Protein AF-0000000087635005 (afdb_homodimer)

pLDDT: mean 88.59, std 16.11, range [28.06, 98.69]

Secondary structure (DSSP, 8-state):
-EEE-PPPPPP-HHHHHHHTT-TT-TTS-HHHHHHHHHHHHHH---EEEEEEEEEETTTTEE--SS-EE---HHHHHHTTT-SEEEEEEEE--SHHHHHHHHHHHTT-HHHHHHHHHHHHHHHHHHHHHHHHHHHHHHHHTTEEEPPPB-TTSTTS-GGGHHHHHHHHTGGGGT-EE-TTS-EESSSEEEEEEEEEETTPPPSS--STTT---TT-TT---/-EEE-PPPPPP-HHHHHHHTT-TT-TTS-HHHHHHHHHHHHHH---EEEEEEEEEETTTTEE--SS-EE---HHHHHHTTT-SEEEEEEEE--SHHHHHHHHHHHTT-HHHHHHHHHHHHHHHHHHHHHHHHHHHHHHHHTTEEEPPPB-TTSTTS-GGGHHHHHHHHTGGGGT-EE-TTS-EESSSEEEEEEEEEETTPPPSS--STTT---TT-TT---

Organism: NCBI:txid103891

Structure (mmCIF, N/CA/C/O backbone):
data_AF-0000000087635005-model_v1
#
loop_
_entity.id
_entity.type
_entity.pdbx_description
1 polymer 'Vitamin B12 dependent methionine synthase, activation domain'
#
loop_
_atom_site.group_PDB
_atom_site.id
_atom_site.type_symbol
_atom_site.label_atom_id
_atom_site.label_alt_id
_atom_site.label_comp_id
_atom_site.label_asym_id
_atom_site.label_entity_id
_atom_site.label_seq_id
_atom_site.pdbx_PDB_ins_code
_atom_site.Cartn_x
_atom_site.Cartn_y
_atom_site.Cartn_z
_atom_site.occupancy
_atom_site.B_iso_or_equiv
_atom_site.auth_seq_id
_atom_site.auth_comp_id
_atom_site.auth_asym_id
_atom_site.auth_atom_id
_atom_site.pdbx_PDB_model_num
ATOM 1 N N . MET A 1 1 ? -5.23 27.672 17.312 1 71.94 1 MET A N 1
ATOM 2 C CA . MET A 1 1 ? -5.152 26.219 17.297 1 71.94 1 MET A CA 1
ATOM 3 C C . MET A 1 1 ? -6.527 25.594 17.516 1 71.94 1 MET A C 1
ATOM 5 O O . MET A 1 1 ? -7.238 25.953 18.453 1 71.94 1 MET A O 1
ATOM 9 N N . ALA A 1 2 ? -7.043 24.812 16.5 1 76.56 2 ALA A N 1
ATOM 10 C CA . ALA A 1 2 ? -8.352 24.172 16.609 1 76.56 2 ALA A CA 1
ATOM 11 C C . ALA A 1 2 ? -8.234 22.656 16.594 1 76.56 2 ALA A C 1
ATOM 13 O O . ALA A 1 2 ? -7.418 22.094 15.852 1 76.56 2 ALA A O 1
ATOM 14 N N . ILE A 1 3 ? -8.828 22.047 17.641 1 80.06 3 ILE A N 1
ATOM 15 C CA . ILE A 1 3 ? -8.859 20.594 17.75 1 80.06 3 ILE A CA 1
ATOM 16 C C . ILE A 1 3 ? -10.188 20.062 17.203 1 80.06 3 ILE A C 1
ATOM 18 O O . ILE A 1 3 ? -11.25 20.641 17.469 1 80.06 3 ILE A O 1
ATOM 22 N N . TYR A 1 4 ? -10.086 19.203 16.266 1 76.38 4 TYR A N 1
ATOM 23 C CA . TYR A 1 4 ? -11.234 18.516 15.672 1 76.38 4 TYR A CA 1
ATOM 24 C C . TYR A 1 4 ? -11.367 17.094 16.219 1 76.38 4 TYR A C 1
ATOM 26 O O . TYR A 1 4 ? -10.477 16.266 16.031 1 76.38 4 TYR A O 1
ATOM 34 N N . ASN A 1 5 ? -12.297 16.922 17.141 1 71.81 5 ASN A N 1
ATOM 35 C CA . ASN A 1 5 ? -12.609 15.57 17.625 1 71.81 5 ASN A CA 1
ATOM 36 C C . ASN A 1 5 ? -13.859 15.016 16.938 1 71.81 5 ASN A C 1
ATOM 38 O O . ASN A 1 5 ? -14.977 15.383 17.312 1 71.81 5 ASN A O 1
ATOM 42 N N . GLY A 1 6 ? -13.703 14.766 15.602 1 63.72 6 GLY A N 1
ATOM 43 C CA . GLY A 1 6 ? -14.898 14.336 14.906 1 63.72 6 GLY A CA 1
ATOM 44 C C . GLY A 1 6 ? -15.148 12.844 15.008 1 63.72 6 GLY A C 1
ATOM 45 O O . GLY A 1 6 ? -14.375 12.125 15.641 1 63.72 6 GLY A O 1
ATOM 46 N N . ARG A 1 7 ? -16.406 12.461 14.719 1 74.56 7 ARG A N 1
ATOM 47 C CA . ARG A 1 7 ? -16.797 11.078 14.5 1 74.56 7 ARG A CA 1
ATOM 48 C C . ARG A 1 7 ? -16.422 10.617 13.094 1 74.56 7 ARG A C 1
ATOM 50 O O . ARG A 1 7 ? -16.438 11.414 12.148 1 74.56 7 ARG A O 1
ATOM 57 N N . LEU A 1 8 ? -15.867 9.422 13.055 1 84.44 8 LEU A N 1
ATOM 58 C CA . LEU A 1 8 ? -15.578 8.891 11.727 1 84.44 8 LEU A CA 1
ATOM 59 C C . LEU A 1 8 ? -16.844 8.789 10.891 1 84.44 8 LEU A C 1
ATOM 61 O O . LEU A 1 8 ? -17.844 8.219 11.344 1 84.44 8 LEU A O 1
ATOM 65 N N . PRO A 1 9 ? -16.891 9.547 9.805 1 80.44 9 PRO A N 1
ATOM 66 C CA . PRO A 1 9 ? -18 9.289 8.883 1 80.44 9 PRO A CA 1
ATOM 67 C C . PRO A 1 9 ? -18.062 7.832 8.414 1 80.44 9 PRO A C 1
ATOM 69 O O . PRO A 1 9 ? -17.219 7.02 8.828 1 80.44 9 PRO A O 1
ATOM 72 N N . GLN A 1 10 ? -19.172 7.641 7.703 1 93.69 10 GLN A N 1
ATOM 73 C CA . GLN A 1 10 ? -19.219 6.355 7.008 1 93.69 10 GLN A CA 1
ATOM 74 C C . GLN A 1 10 ? -17.984 6.176 6.121 1 93.69 10 GLN A C 1
ATOM 76 O O . GLN A 1 10 ? -17.641 7.062 5.34 1 93.69 10 GLN A O 1
ATOM 81 N N . ILE A 1 11 ? -17.359 5.082 6.363 1 97.44 11 ILE A N 1
ATOM 82 C CA . ILE A 1 11 ? -16.125 4.824 5.625 1 97.44 11 ILE A CA 1
ATOM 83 C C . ILE A 1 11 ? -16.453 4.414 4.191 1 97.44 11 ILE A C 1
ATOM 85 O O . ILE A 1 11 ? -17.344 3.59 3.967 1 97.44 11 ILE A O 1
ATOM 89 N N . ASP A 1 12 ? -15.812 5.004 3.254 1 96.19 12 ASP A N 1
ATOM 90 C CA . ASP A 1 12 ? -16.047 4.766 1.833 1 96.19 12 ASP A CA 1
ATOM 91 C C . ASP A 1 12 ? -15.586 3.369 1.425 1 96.19 12 ASP A C 1
ATOM 93 O O . ASP A 1 12 ? -14.383 3.117 1.3 1 96.19 12 ASP A O 1
ATOM 97 N N . LYS A 1 13 ? -16.5 2.539 1.097 1 96.19 13 LYS A N 1
ATOM 98 C CA . LYS A 1 13 ? -16.203 1.132 0.823 1 96.19 13 LYS A CA 1
ATOM 99 C C . LYS A 1 13 ? -15.406 0.973 -0.466 1 96.19 13 LYS A C 1
ATOM 101 O O . LYS A 1 13 ? -14.57 0.079 -0.573 1 96.19 13 LYS A O 1
ATOM 106 N N . ALA A 1 14 ? -15.695 1.834 -1.423 1 91.69 14 ALA A N 1
ATOM 107 C CA . ALA A 1 14 ? -14.961 1.771 -2.684 1 91.69 14 ALA A CA 1
ATOM 108 C C . ALA A 1 14 ? -13.484 2.1 -2.477 1 91.69 14 ALA A C 1
ATOM 110 O O . ALA A 1 14 ? -12.609 1.443 -3.049 1 91.69 14 ALA A O 1
ATOM 111 N N . GLU A 1 15 ? -13.195 3.047 -1.635 1 93.62 15 GLU A N 1
ATOM 112 C CA . GLU A 1 15 ? -11.82 3.418 -1.33 1 93.62 15 GLU A CA 1
ATOM 113 C C . GLU A 1 15 ? -11.117 2.328 -0.523 1 93.62 15 GLU A C 1
ATOM 115 O O . GLU A 1 15 ? -9.93 2.074 -0.714 1 93.62 15 GLU A O 1
ATOM 120 N N . VAL A 1 16 ? -11.875 1.659 0.361 1 95.62 16 VAL A N 1
ATOM 121 C CA . VAL A 1 16 ? -11.328 0.547 1.126 1 95.62 16 VAL A CA 1
ATOM 122 C C . VAL A 1 16 ? -10.859 -0.553 0.175 1 95.62 16 VAL A C 1
ATOM 124 O O . VAL A 1 16 ? -9.742 -1.057 0.3 1 95.62 16 VAL A O 1
ATOM 127 N N . THR A 1 17 ? -11.727 -0.86 -0.792 1 91.56 17 THR A N 1
ATOM 128 C CA . THR A 1 17 ? -11.398 -1.89 -1.773 1 91.56 17 THR A CA 1
ATOM 129 C C . THR A 1 17 ? -10.18 -1.488 -2.596 1 91.56 17 THR A C 1
ATOM 131 O O . THR A 1 17 ? -9.305 -2.316 -2.869 1 91.56 17 THR A O 1
ATOM 134 N N . ARG A 1 18 ? -10.086 -0.248 -2.896 1 87.56 18 ARG A N 1
ATOM 135 C CA . ARG A 1 18 ? -8.945 0.266 -3.643 1 87.56 18 ARG A CA 1
ATOM 136 C C . ARG A 1 18 ? -7.656 0.136 -2.834 1 87.56 18 ARG A C 1
ATOM 138 O O . ARG A 1 18 ? -6.656 -0.385 -3.33 1 87.56 18 ARG A O 1
ATOM 145 N N . TYR A 1 19 ? -7.66 0.483 -1.573 1 89.44 19 TYR A N 1
ATOM 146 C CA . TYR A 1 19 ? -6.477 0.443 -0.725 1 89.44 19 TYR A CA 1
ATOM 147 C C . TYR A 1 19 ? -6.062 -0.995 -0.433 1 89.44 19 TYR A C 1
ATOM 149 O O . TYR A 1 19 ? -4.891 -1.267 -0.152 1 89.44 19 TYR A O 1
ATOM 157 N N . ALA A 1 20 ? -7.035 -1.874 -0.567 1 89.94 20 ALA A N 1
ATOM 158 C CA . ALA A 1 20 ? -6.742 -3.287 -0.348 1 89.94 20 ALA A CA 1
ATOM 159 C C . ALA A 1 20 ? -6.188 -3.936 -1.613 1 89.94 20 ALA A C 1
ATOM 161 O O . ALA A 1 20 ? -5.859 -5.125 -1.615 1 89.94 20 ALA A O 1
ATOM 162 N N . GLY A 1 21 ? -6.102 -3.166 -2.705 1 79.75 21 GLY A N 1
ATOM 163 C CA . GLY A 1 21 ? -5.633 -3.713 -3.969 1 79.75 21 GLY A CA 1
ATOM 164 C C . GLY A 1 21 ? -6.676 -4.555 -4.676 1 79.75 21 GLY A C 1
ATOM 165 O O . GLY A 1 21 ? -6.336 -5.457 -5.449 1 79.75 21 GLY A O 1
ATOM 166 N N . LEU A 1 22 ? -7.977 -4.297 -4.375 1 84.19 22 LEU A N 1
ATOM 167 C CA . LEU A 1 22 ? -9.047 -5.148 -4.871 1 84.19 22 LEU A CA 1
ATOM 168 C C . LEU A 1 22 ? -9.969 -4.375 -5.809 1 84.19 22 LEU A C 1
ATOM 170 O O . LEU A 1 22 ? -11.125 -4.762 -6.012 1 84.19 22 LEU A O 1
ATOM 174 N N . ARG A 1 23 ? -9.453 -3.33 -6.312 1 74.94 23 ARG A N 1
ATOM 175 C CA . ARG A 1 23 ? -10.289 -2.455 -7.129 1 74.94 23 ARG A CA 1
ATOM 176 C C . ARG A 1 23 ? -10.867 -3.209 -8.32 1 74.94 23 ARG A C 1
ATOM 178 O O . ARG A 1 23 ? -12.016 -2.977 -8.719 1 74.94 23 ARG A O 1
ATOM 185 N N . GLN A 1 24 ? -10.141 -4.145 -8.766 1 70.31 24 GLN A N 1
ATOM 186 C CA . GLN A 1 24 ? -10.586 -4.832 -9.977 1 70.31 24 GLN A CA 1
ATOM 187 C C . GLN A 1 24 ? -11.297 -6.141 -9.633 1 70.31 24 GLN A C 1
ATOM 189 O O . GLN A 1 24 ? -11.812 -6.824 -10.516 1 70.31 24 GLN A O 1
ATOM 194 N N . ALA A 1 25 ? -11.25 -6.418 -8.445 1 79.25 25 ALA A N 1
ATOM 195 C CA . ALA A 1 25 ? -11.922 -7.645 -8.023 1 79.25 25 ALA A CA 1
ATOM 196 C C . ALA A 1 25 ? -13.406 -7.391 -7.758 1 79.25 25 ALA A C 1
ATOM 198 O O . ALA A 1 25 ? -13.836 -7.344 -6.602 1 79.25 25 ALA A O 1
ATOM 199 N N . LYS A 1 26 ? -14.219 -7.34 -8.805 1 79.44 26 LYS A N 1
ATOM 200 C CA . LYS A 1 26 ? -15.633 -6.973 -8.711 1 79.44 26 LYS A CA 1
ATOM 201 C C . LYS A 1 26 ? -16.422 -8.039 -7.965 1 79.44 26 LYS A C 1
ATOM 203 O O . LYS A 1 26 ? -17.5 -7.754 -7.434 1 79.44 26 LYS A O 1
ATOM 208 N N . ASP A 1 27 ? -15.914 -9.156 -7.938 1 85.25 27 ASP A N 1
ATOM 209 C CA . ASP A 1 27 ? -16.641 -10.266 -7.332 1 85.25 27 ASP A CA 1
ATOM 210 C C . ASP A 1 27 ? -16.234 -10.461 -5.871 1 85.25 27 ASP A C 1
ATOM 212 O O . ASP A 1 27 ? -16.656 -11.414 -5.223 1 85.25 27 ASP A O 1
ATOM 216 N N . PHE A 1 28 ? -15.398 -9.578 -5.395 1 89.75 28 PHE A N 1
ATOM 217 C CA . PHE A 1 28 ? -15 -9.703 -3.998 1 89.75 28 PHE A CA 1
ATOM 218 C C . PHE A 1 28 ? -16.203 -9.523 -3.078 1 89.75 28 PHE A C 1
ATOM 220 O O . PHE A 1 28 ? -16.984 -8.578 -3.236 1 89.75 28 PHE A O 1
ATOM 227 N N . PRO A 1 29 ? -16.359 -10.398 -2.068 1 90.31 29 PRO A N 1
ATOM 228 C CA . PRO A 1 29 ? -17.531 -10.297 -1.202 1 90.31 29 PRO A CA 1
ATOM 229 C C . PRO A 1 29 ? -17.547 -9.016 -0.371 1 90.31 29 PRO A C 1
ATOM 231 O O . PRO A 1 29 ? -16.703 -8.836 0.501 1 90.31 29 PRO A O 1
ATOM 234 N N . GLN A 1 30 ? -18.578 -8.266 -0.468 1 93.19 30 GLN A N 1
ATOM 235 C CA . GLN A 1 30 ? -18.656 -6.934 0.127 1 93.19 30 GLN A CA 1
ATOM 236 C C . GLN A 1 30 ? -18.891 -7.02 1.633 1 93.19 30 GLN A C 1
ATOM 238 O O . GLN A 1 30 ? -18.641 -6.059 2.361 1 93.19 30 GLN A O 1
ATOM 243 N N . GLN A 1 31 ? -19.344 -8.141 2.033 1 95.62 31 GLN A N 1
ATOM 244 C CA . GLN A 1 31 ? -19.594 -8.312 3.461 1 95.62 31 GLN A CA 1
ATOM 245 C C . GLN A 1 31 ? -18.312 -8.141 4.266 1 95.62 31 GLN A C 1
ATOM 247 O O . GLN A 1 31 ? -18.344 -7.617 5.383 1 95.62 31 GLN A O 1
ATOM 252 N N . TYR A 1 32 ? -17.203 -8.547 3.732 1 95.81 32 TYR A N 1
ATOM 253 C CA . TYR A 1 32 ? -15.922 -8.414 4.422 1 95.81 32 TYR A CA 1
ATOM 254 C C . TYR A 1 32 ? -15.5 -6.953 4.512 1 95.81 32 TYR A C 1
ATOM 256 O O . TYR A 1 32 ? -14.93 -6.523 5.512 1 95.81 32 TYR A O 1
ATOM 264 N N . VAL A 1 33 ? -15.781 -6.23 3.461 1 96.75 33 VAL A N 1
ATOM 265 C CA . VAL A 1 33 ? -15.461 -4.809 3.439 1 96.75 33 VAL A CA 1
ATOM 266 C C . VAL A 1 33 ? -16.297 -4.074 4.488 1 96.75 33 VAL A C 1
ATOM 268 O O . VAL A 1 33 ? -15.766 -3.266 5.254 1 96.75 33 VAL A O 1
ATOM 271 N N . MET A 1 34 ? -17.547 -4.398 4.527 1 97.5 34 MET A N 1
ATOM 272 C CA . MET A 1 34 ? -18.453 -3.787 5.504 1 97.5 34 MET A CA 1
ATOM 273 C C . MET A 1 34 ? -18 -4.109 6.93 1 97.5 34 MET A C 1
ATOM 275 O O . MET A 1 34 ? -17.984 -3.229 7.793 1 97.5 34 MET A O 1
ATOM 279 N N . GLU A 1 35 ? -17.672 -5.297 7.125 1 97.5 35 GLU A N 1
ATOM 280 C CA . GLU A 1 35 ? -17.219 -5.719 8.445 1 97.5 35 GLU A CA 1
ATOM 281 C C . GLU A 1 35 ? -15.945 -4.977 8.852 1 97.5 35 GLU A C 1
ATOM 283 O O . GLU A 1 35 ? -15.805 -4.555 10 1 97.5 35 GLU A O 1
ATOM 288 N N . ALA A 1 36 ? -15.039 -4.84 7.934 1 98.12 36 ALA A N 1
ATOM 289 C CA . ALA A 1 36 ? -13.789 -4.121 8.195 1 98.12 36 ALA A CA 1
ATOM 290 C C . ALA A 1 36 ? -14.07 -2.67 8.57 1 98.12 36 ALA A C 1
ATOM 292 O O . ALA A 1 36 ? -13.445 -2.133 9.492 1 98.12 36 ALA A O 1
ATOM 293 N N . CYS A 1 37 ? -14.961 -2.049 7.863 1 98.06 37 CYS A N 1
ATOM 294 C CA . CYS A 1 37 ? -15.336 -0.675 8.172 1 98.06 37 CYS A CA 1
ATOM 295 C C . CYS A 1 37 ? -15.891 -0.568 9.586 1 98.06 37 CYS A C 1
ATOM 297 O O . CYS A 1 37 ? -15.539 0.356 10.328 1 98.06 37 CYS A O 1
ATOM 299 N N . LEU A 1 38 ? -16.703 -1.508 9.922 1 97.06 38 LEU A N 1
ATOM 300 C CA . LEU A 1 38 ? -17.297 -1.51 11.258 1 97.06 38 LEU A CA 1
ATOM 301 C C . LEU A 1 38 ? -16.219 -1.673 12.328 1 97.06 38 LEU A C 1
ATOM 303 O O . LEU A 1 38 ? -16.25 -0.991 13.352 1 97.06 38 LEU A O 1
ATOM 307 N N . GLU A 1 39 ? -15.273 -2.576 12.062 1 97.25 39 GLU A N 1
ATOM 308 C CA . GLU A 1 39 ? -14.172 -2.77 13 1 97.25 39 GLU A CA 1
ATOM 309 C C . GLU A 1 39 ? -13.422 -1.462 13.25 1 97.25 39 GLU A C 1
ATOM 311 O O . GLU A 1 39 ? -13.117 -1.124 14.398 1 97.25 39 GLU A O 1
ATOM 316 N N . VAL A 1 40 ? -13.117 -0.735 12.203 1 97.94 40 VAL A N 1
ATOM 317 C CA . VAL A 1 40 ? -12.352 0.505 12.305 1 97.94 40 VAL A CA 1
ATOM 318 C C . VAL A 1 40 ? -13.188 1.564 13.023 1 97.94 40 VAL A C 1
ATOM 320 O O . VAL A 1 40 ? -12.68 2.277 13.891 1 97.94 40 VAL A O 1
ATOM 323 N N . GLN A 1 41 ? -14.438 1.632 12.688 1 96.25 41 GLN A N 1
ATOM 324 C CA . GLN A 1 41 ? -15.312 2.611 13.32 1 96.25 41 GLN A CA 1
ATOM 325 C C . GLN A 1 41 ? -15.398 2.377 14.828 1 96.25 41 GLN A C 1
ATOM 327 O O . GLN A 1 41 ? -15.531 3.326 15.602 1 96.25 41 GLN A O 1
ATOM 332 N N . LEU A 1 42 ? -15.32 1.177 15.188 1 94.88 42 LEU A N 1
ATOM 333 C CA . LEU A 1 42 ? -15.469 0.802 16.594 1 94.88 42 LEU A CA 1
ATOM 334 C C . LEU A 1 42 ? -14.234 1.202 17.391 1 94.88 42 LEU A C 1
ATOM 336 O O . LEU A 1 42 ? -14.336 1.565 18.562 1 94.88 42 LEU A O 1
ATOM 340 N N . VAL A 1 43 ? -13.047 1.214 16.797 1 96 43 VAL A N 1
ATOM 341 C CA . VAL A 1 43 ? -11.844 1.299 17.609 1 96 43 VAL A CA 1
ATOM 342 C C . VAL A 1 43 ? -11.086 2.58 17.281 1 96 43 VAL A C 1
ATOM 344 O O . VAL A 1 43 ? -10.203 2.992 18.031 1 96 43 VAL A O 1
ATOM 347 N N . ALA A 1 44 ? -11.414 3.221 16.141 1 96.69 44 ALA A N 1
ATOM 348 C CA . ALA A 1 44 ? -10.68 4.418 15.734 1 96.69 44 ALA A CA 1
ATOM 349 C C . ALA A 1 44 ? -10.93 5.57 16.703 1 96.69 44 ALA A C 1
ATOM 351 O O . ALA A 1 44 ? -12.008 5.68 17.281 1 96.69 44 ALA A O 1
ATOM 352 N N . GLU A 1 45 ? -9.977 6.41 16.891 1 95.25 45 GLU A N 1
ATOM 353 C CA . GLU A 1 45 ? -10.047 7.637 17.672 1 95.25 45 GLU A CA 1
ATOM 354 C C . GLU A 1 45 ? -9.617 8.844 16.859 1 95.25 45 GLU A C 1
ATOM 356 O O . GLU A 1 45 ? -8.547 9.414 17.078 1 95.25 45 GLU A O 1
ATOM 361 N N . PRO A 1 46 ? -10.484 9.289 15.984 1 96.62 46 PRO A N 1
ATOM 362 C CA . PRO A 1 46 ? -10.117 10.383 15.086 1 96.62 46 PRO A CA 1
ATOM 363 C C . PRO A 1 46 ? -9.891 11.703 15.828 1 96.62 46 PRO A C 1
ATOM 365 O O . PRO A 1 46 ? -10.703 12.094 16.672 1 96.62 46 PRO A O 1
ATOM 368 N N . LYS A 1 47 ? -8.797 12.297 15.594 1 96.62 47 LYS A N 1
ATOM 369 C CA . LYS A 1 47 ? -8.438 13.617 16.094 1 96.62 47 LYS A CA 1
ATOM 370 C C . LYS A 1 47 ? -7.754 14.453 15.023 1 96.62 47 LYS A C 1
ATOM 372 O O . LYS A 1 47 ? -7.059 13.914 14.156 1 96.62 47 LYS A O 1
ATOM 377 N N . GLY A 1 48 ? -7.949 15.75 15.062 1 97.12 48 GLY A N 1
ATOM 378 C CA . GLY A 1 48 ? -7.312 16.688 14.156 1 97.12 48 GLY A CA 1
ATOM 379 C C . GLY A 1 48 ? -6.945 18 14.812 1 97.12 48 GLY A C 1
ATOM 380 O O . GLY A 1 48 ? -7.562 18.406 15.805 1 97.12 48 GLY A O 1
ATOM 381 N N . ILE A 1 49 ? -5.93 18.625 14.312 1 97.75 49 ILE A N 1
ATOM 382 C CA . ILE A 1 49 ? -5.488 19.922 14.789 1 97.75 49 ILE A CA 1
ATOM 383 C C . ILE A 1 49 ? -4.957 20.75 13.617 1 97.75 49 ILE A C 1
ATOM 385 O O . ILE A 1 49 ? -4.422 20.203 12.656 1 97.75 49 ILE A O 1
ATOM 389 N N . PHE A 1 50 ? -5.156 21.984 13.641 1 98.19 50 PHE A N 1
ATOM 390 C CA . PHE A 1 50 ? -4.57 22.859 12.641 1 98.19 50 PHE A CA 1
ATOM 391 C C . PHE A 1 50 ? -4.316 24.25 13.219 1 98.19 50 PHE A C 1
ATOM 393 O O . PHE A 1 50 ? -4.922 24.625 14.219 1 98.19 50 PHE A O 1
ATOM 400 N N . GLU A 1 51 ? -3.42 24.938 12.672 1 97.94 51 GLU A N 1
ATOM 401 C CA . GLU A 1 51 ? -3.043 26.297 13.055 1 97.94 51 GLU A CA 1
ATOM 402 C C . GLU A 1 51 ? -2.738 27.156 11.828 1 97.94 51 GLU A C 1
ATOM 404 O O . GLU A 1 51 ? -2.199 26.656 10.836 1 97.94 51 GLU A O 1
ATOM 409 N N . GLU A 1 52 ? -3.072 28.375 11.914 1 98.31 52 GLU A N 1
ATOM 410 C CA . GLU A 1 52 ? -2.818 29.344 10.852 1 98.31 52 GLU A CA 1
ATOM 411 C C . GLU A 1 52 ? -1.587 30.188 11.156 1 98.31 52 GLU A C 1
ATOM 413 O O . GLU A 1 52 ? -1.397 30.625 12.289 1 98.31 52 GLU A O 1
ATOM 418 N N . TYR A 1 53 ? -0.797 30.422 10.141 1 98.62 53 TYR A N 1
ATOM 419 C CA . TYR A 1 53 ? 0.377 31.266 10.281 1 98.62 53 TYR A CA 1
ATOM 420 C C . TYR A 1 53 ? 0.5 32.219 9.094 1 98.62 53 TYR A C 1
ATOM 422 O O . TYR A 1 53 ? 0.097 31.891 7.98 1 98.62 53 TYR A O 1
ATOM 430 N N . ASP A 1 54 ? 1.116 33.375 9.398 1 98.62 54 ASP A N 1
ATOM 431 C CA . ASP A 1 54 ? 1.59 34.188 8.297 1 98.62 54 ASP A CA 1
ATOM 432 C C . ASP A 1 54 ? 2.762 33.531 7.574 1 98.62 54 ASP A C 1
ATOM 434 O O . ASP A 1 54 ? 3.537 32.812 8.188 1 98.62 54 ASP A O 1
ATOM 438 N N . TYR A 1 55 ? 2.832 33.75 6.273 1 98.62 55 TYR A N 1
ATOM 439 C CA . TYR A 1 55 ? 3.848 33.125 5.441 1 98.62 55 TYR A CA 1
ATOM 440 C C . TYR A 1 55 ? 4.473 34.125 4.48 1 98.62 55 TYR A C 1
ATOM 442 O O . TYR A 1 55 ? 3.764 34.938 3.871 1 98.62 55 TYR A O 1
ATOM 450 N N . ASP A 1 56 ? 5.805 34.188 4.438 1 98.44 56 ASP A N 1
ATOM 451 C CA . ASP A 1 56 ? 6.539 34.969 3.469 1 98.44 56 ASP A CA 1
ATOM 452 C C . ASP A 1 56 ? 7.004 34.125 2.287 1 98.44 56 ASP A C 1
ATOM 454 O O . ASP A 1 56 ? 7.988 33.406 2.393 1 98.44 56 ASP A O 1
ATOM 458 N N . ALA A 1 57 ? 6.363 34.219 1.13 1 96.88 57 ALA A N 1
ATOM 459 C CA . ALA A 1 57 ? 6.637 33.406 -0.034 1 96.88 57 ALA A CA 1
ATOM 460 C C . ALA A 1 57 ? 8.008 33.719 -0.628 1 96.88 57 ALA A C 1
ATOM 462 O O . ALA A 1 57 ? 8.656 32.844 -1.213 1 96.88 57 ALA A O 1
ATOM 463 N N . GLU A 1 58 ? 8.422 34.875 -0.526 1 96.75 58 GLU A N 1
ATOM 464 C CA . GLU A 1 58 ? 9.719 35.281 -1.069 1 96.75 58 GLU A CA 1
ATOM 465 C C . GLU A 1 58 ? 10.859 34.562 -0.344 1 96.75 58 GLU A C 1
ATOM 467 O O . GLU A 1 58 ? 11.789 34.062 -0.979 1 96.75 58 GLU A O 1
ATOM 472 N N . THR A 1 59 ? 10.742 34.469 0.963 1 97.62 59 THR A N 1
ATOM 473 C CA . THR A 1 59 ? 11.82 33.875 1.75 1 97.62 59 THR A CA 1
ATOM 474 C C . THR A 1 59 ? 11.516 32.406 2.08 1 97.62 59 THR A C 1
ATOM 476 O O . THR A 1 59 ? 12.398 31.656 2.49 1 97.62 59 THR A O 1
ATOM 479 N N . GLY A 1 60 ? 10.258 32.031 1.932 1 97.94 60 GLY A N 1
ATOM 480 C CA . GLY A 1 60 ? 9.852 30.672 2.316 1 97.94 60 GLY A CA 1
ATOM 481 C C . GLY A 1 60 ? 9.789 30.484 3.82 1 97.94 60 GLY A C 1
ATOM 482 O O . GLY A 1 60 ? 10.109 29.406 4.324 1 97.94 60 GLY A O 1
ATOM 483 N N . LEU A 1 61 ? 9.375 31.5 4.551 1 98.56 61 LEU A N 1
ATOM 484 C CA . LEU A 1 61 ? 9.398 31.469 6.012 1 98.56 61 LEU A CA 1
ATOM 485 C C . LEU A 1 61 ? 7.988 31.469 6.582 1 98.56 61 LEU A C 1
ATOM 487 O O . LEU A 1 61 ? 7.191 32.375 6.305 1 98.56 61 LEU A O 1
ATOM 491 N N . ILE A 1 62 ? 7.691 30.422 7.336 1 98.69 62 ILE A N 1
ATOM 492 C CA . ILE A 1 62 ? 6.477 30.406 8.141 1 98.69 62 ILE A CA 1
ATOM 493 C C . ILE A 1 62 ? 6.707 31.172 9.445 1 98.69 62 ILE A C 1
ATOM 495 O O . ILE A 1 62 ? 7.625 30.859 10.203 1 98.69 62 ILE A O 1
ATOM 499 N N . LYS A 1 63 ? 5.863 32.156 9.719 1 98.56 63 LYS A N 1
ATOM 500 C CA . LYS A 1 63 ? 6.027 33 10.906 1 98.56 63 LYS A CA 1
ATOM 501 C C . LYS A 1 63 ? 5.387 32.344 12.125 1 98.56 63 LYS A C 1
ATOM 503 O O . LYS A 1 63 ? 4.504 32.938 12.758 1 98.56 63 LYS A O 1
ATOM 508 N N . SER A 1 64 ? 5.816 31.203 12.383 1 98.12 64 SER A N 1
ATOM 509 C CA . SER A 1 64 ? 5.473 30.484 13.609 1 98.12 64 SER A CA 1
ATOM 510 C C . SER A 1 64 ? 6.453 30.812 14.727 1 98.12 64 SER A C 1
ATOM 512 O O . SER A 1 64 ? 7.332 31.656 14.57 1 98.12 64 SER A O 1
ATOM 514 N N . ASN A 1 65 ? 6.156 30.266 15.875 1 95.12 65 ASN A N 1
ATOM 515 C CA . ASN A 1 65 ? 7.09 30.375 17 1 95.12 65 ASN A CA 1
ATOM 516 C C . ASN A 1 65 ? 7.586 29 17.453 1 95.12 65 ASN A C 1
ATOM 518 O O . ASN A 1 65 ? 6.871 28.281 18.141 1 95.12 65 ASN A O 1
ATOM 522 N N . PRO A 1 66 ? 8.82 28.703 17.172 1 96.25 66 PRO A N 1
ATOM 523 C CA . PRO A 1 66 ? 9.828 29.422 16.391 1 96.25 66 PRO A CA 1
ATOM 524 C C . PRO A 1 66 ? 9.492 29.438 14.898 1 96.25 66 PRO A C 1
ATOM 526 O O . PRO A 1 66 ? 8.688 28.641 14.422 1 96.25 66 PRO A O 1
ATOM 529 N N . PRO A 1 67 ? 10.117 30.406 14.242 1 98.12 67 PRO A N 1
ATOM 530 C CA . PRO A 1 67 ? 9.898 30.438 12.797 1 98.12 67 PRO A CA 1
ATOM 531 C C . PRO A 1 67 ? 10.406 29.172 12.094 1 98.12 67 PRO A C 1
ATOM 533 O O . PRO A 1 67 ? 11.359 28.547 12.555 1 98.12 67 PRO A O 1
ATOM 536 N N . LEU A 1 68 ? 9.695 28.844 10.969 1 98.31 68 LEU A N 1
ATOM 537 C CA . LEU A 1 68 ? 10.055 27.641 10.242 1 98.31 68 LEU A CA 1
ATOM 538 C C . LEU A 1 68 ? 10.422 27.953 8.797 1 98.31 68 LEU A C 1
ATOM 540 O O . LEU A 1 68 ? 9.578 28.438 8.039 1 98.31 68 LEU A O 1
ATOM 544 N N . GLN A 1 69 ? 11.688 27.656 8.461 1 98.12 69 GLN A N 1
ATOM 545 C CA . GLN A 1 69 ? 12.188 27.875 7.109 1 98.12 69 GLN A CA 1
ATOM 546 C C . GLN A 1 69 ? 11.867 26.688 6.207 1 98.12 69 GLN A C 1
ATOM 548 O O . GLN A 1 69 ? 12.281 25.562 6.492 1 98.12 69 GLN A O 1
ATOM 553 N N . LEU A 1 70 ? 11.086 26.969 5.176 1 97.25 70 LEU A N 1
ATOM 554 C CA . LEU A 1 70 ? 10.805 25.906 4.207 1 97.25 70 LEU A CA 1
ATOM 555 C C . LEU A 1 70 ? 11.914 25.828 3.162 1 97.25 70 LEU A C 1
ATOM 557 O O . LEU A 1 70 ? 12.297 26.828 2.572 1 97.25 70 LEU A O 1
ATOM 561 N N . THR A 1 71 ? 12.406 24.578 3.041 1 92.69 71 THR A N 1
ATOM 562 C CA . THR A 1 71 ? 13.414 24.297 2.027 1 92.69 71 THR A CA 1
ATOM 563 C C . THR A 1 71 ? 12.891 23.297 1.009 1 92.69 71 THR A C 1
ATOM 565 O O . THR A 1 71 ? 12.094 22.422 1.349 1 92.69 71 THR A O 1
ATOM 568 N N . GLY A 1 72 ? 13.195 23.438 -0.226 1 92.12 72 GLY A N 1
ATOM 569 C CA . GLY A 1 72 ? 12.734 22.609 -1.33 1 92.12 72 GLY A CA 1
ATOM 570 C C . GLY A 1 72 ? 12.016 23.391 -2.406 1 92.12 72 GLY A C 1
ATOM 571 O O . GLY A 1 72 ? 11.234 24.297 -2.104 1 92.12 72 GLY A O 1
ATOM 572 N N . HIS A 1 73 ? 12.258 23.016 -3.559 1 93.25 73 HIS A N 1
ATOM 573 C CA . HIS A 1 73 ? 11.68 23.734 -4.684 1 93.25 73 HIS A CA 1
ATOM 574 C C . HIS A 1 73 ? 10.188 23.438 -4.82 1 93.25 73 HIS A C 1
ATOM 576 O O . HIS A 1 73 ? 9.391 24.344 -5.105 1 93.25 73 HIS A O 1
ATOM 582 N N . SER A 1 74 ? 9.758 22.266 -4.594 1 91.56 74 SER A N 1
ATOM 583 C CA . SER A 1 74 ? 8.383 21.844 -4.816 1 91.56 74 SER A CA 1
ATOM 584 C C . SER A 1 74 ? 7.426 22.547 -3.865 1 91.56 74 SER A C 1
ATOM 586 O O . SER A 1 74 ? 6.391 23.062 -4.289 1 91.56 74 SER A O 1
ATOM 588 N N . ILE A 1 75 ? 7.828 22.578 -2.586 1 95.5 75 ILE A N 1
ATOM 589 C CA . ILE A 1 75 ? 6.934 23.203 -1.617 1 95.5 75 ILE A CA 1
ATOM 590 C C . ILE A 1 75 ? 6.949 24.719 -1.81 1 95.5 75 ILE A C 1
ATOM 592 O O . ILE A 1 75 ? 5.918 25.375 -1.657 1 95.5 75 ILE A O 1
ATOM 596 N N . ARG A 1 76 ? 8.047 25.297 -2.131 1 96.31 76 ARG A N 1
ATOM 597 C CA . ARG A 1 76 ? 8.133 26.734 -2.365 1 96.31 76 ARG A CA 1
ATOM 598 C C . ARG A 1 76 ? 7.285 27.141 -3.562 1 96.31 76 ARG A C 1
ATOM 600 O O . ARG A 1 76 ? 6.625 28.188 -3.533 1 96.31 76 ARG A O 1
ATOM 607 N N . GLN A 1 77 ? 7.328 26.297 -4.59 1 95.31 77 GLN A N 1
ATOM 608 C CA . GLN A 1 77 ? 6.5 26.547 -5.762 1 95.31 77 GLN A CA 1
ATOM 609 C C . GLN A 1 77 ? 5.016 26.391 -5.438 1 95.31 77 GLN A C 1
ATOM 611 O O . GLN A 1 77 ? 4.191 27.203 -5.871 1 95.31 77 GLN A O 1
ATOM 616 N N . HIS A 1 78 ? 4.68 25.422 -4.648 1 94.88 78 HIS A N 1
ATOM 617 C CA . HIS A 1 78 ? 3.307 25.141 -4.246 1 94.88 78 HIS A CA 1
ATOM 618 C C . HIS A 1 78 ? 2.705 26.328 -3.482 1 94.88 78 HIS A C 1
ATOM 620 O O . HIS A 1 78 ? 1.51 26.594 -3.607 1 94.88 78 HIS A O 1
ATOM 626 N N . LEU A 1 79 ? 3.592 27.031 -2.77 1 96.94 79 LEU A N 1
ATOM 627 C CA . LEU A 1 79 ? 3.119 28.109 -1.895 1 96.94 79 LEU A CA 1
ATOM 628 C C . LEU A 1 79 ? 3.521 29.469 -2.436 1 96.94 79 LEU A C 1
ATOM 630 O O . LEU A 1 79 ? 3.504 30.469 -1.705 1 96.94 79 LEU A O 1
ATOM 634 N N . ALA A 1 80 ? 3.836 29.531 -3.676 1 96.19 80 ALA A N 1
ATOM 635 C CA . ALA A 1 80 ? 4.465 30.703 -4.258 1 96.19 80 ALA A CA 1
ATOM 636 C C . ALA A 1 80 ? 3.541 31.922 -4.172 1 96.19 80 ALA A C 1
ATOM 638 O O . ALA A 1 80 ? 4.008 33.062 -4.074 1 96.19 80 ALA A O 1
ATOM 639 N N . LYS A 1 81 ? 2.256 31.734 -4.113 1 96.12 81 LYS A N 1
ATOM 640 C CA . LYS A 1 81 ? 1.312 32.844 -4.117 1 96.12 81 LYS A CA 1
ATOM 641 C C . LYS A 1 81 ? 0.589 32.969 -2.775 1 96.12 81 LYS A C 1
ATOM 643 O O . LYS A 1 81 ? -0.338 33.75 -2.631 1 96.12 81 LYS A O 1
ATOM 648 N N . ALA A 1 82 ? 1.002 32.188 -1.871 1 97.81 82 ALA A N 1
ATOM 649 C CA . ALA A 1 82 ? 0.349 32.188 -0.565 1 97.81 82 ALA A CA 1
ATOM 650 C C . ALA A 1 82 ? 0.91 33.312 0.321 1 97.81 82 ALA A C 1
ATOM 652 O O . ALA A 1 82 ? 2.1 33.625 0.249 1 97.81 82 ALA A O 1
ATOM 653 N N . THR A 1 83 ? 0.039 33.844 1.173 1 98.12 83 THR A N 1
ATOM 654 C CA . THR A 1 83 ? 0.476 34.812 2.172 1 98.12 83 THR A CA 1
ATOM 655 C C . THR A 1 83 ? 0.262 34.281 3.582 1 98.12 83 THR A C 1
ATOM 657 O O . THR A 1 83 ? 0.8 34.812 4.551 1 98.12 83 THR A O 1
ATOM 660 N N . LYS A 1 84 ? -0.567 33.281 3.68 1 98.31 84 LYS A N 1
ATOM 661 C CA . LYS A 1 84 ? -0.8 32.5 4.891 1 98.31 84 LYS A CA 1
ATOM 662 C C . LYS A 1 84 ? -0.763 30.984 4.598 1 98.31 84 LYS A C 1
ATOM 664 O O . LYS A 1 84 ? -0.913 30.578 3.445 1 98.31 84 LYS A O 1
ATOM 669 N N . VAL A 1 85 ? -0.5 30.281 5.684 1 98.69 85 VAL A N 1
ATOM 670 C CA . VAL A 1 85 ? -0.59 28.828 5.551 1 98.69 85 VAL A CA 1
ATOM 671 C C . VAL A 1 85 ? -1.335 28.25 6.75 1 98.69 85 VAL A C 1
ATOM 673 O O . VAL A 1 85 ? -1.311 28.812 7.844 1 98.69 85 VAL A O 1
ATOM 676 N N . TYR A 1 86 ? -2.033 27.203 6.504 1 98.56 86 TYR A N 1
ATOM 677 C CA . TYR A 1 86 ? -2.479 26.312 7.566 1 98.56 86 TYR A CA 1
ATOM 678 C C . TYR A 1 86 ? -1.579 25.078 7.66 1 98.56 86 TYR A C 1
ATOM 680 O O . TYR A 1 86 ? -1.245 24.469 6.645 1 98.56 86 TYR A O 1
ATOM 688 N N . VAL A 1 87 ? -1.116 24.797 8.867 1 98.69 87 VAL A N 1
ATOM 689 C CA . VAL A 1 87 ? -0.493 23.516 9.172 1 98.69 87 VAL A CA 1
ATOM 690 C C . VAL A 1 87 ? -1.492 22.609 9.891 1 98.69 87 VAL A C 1
ATOM 692 O O . VAL A 1 87 ? -2.158 23.047 10.836 1 98.69 87 VAL A O 1
ATOM 695 N N . MET A 1 88 ? -1.616 21.391 9.414 1 98.31 88 MET A N 1
ATOM 696 C CA . MET A 1 88 ? -2.607 20.5 10.008 1 98.31 88 MET A CA 1
ATOM 697 C C . MET A 1 88 ? -2 19.125 10.289 1 98.31 88 MET A C 1
ATOM 699 O O . MET A 1 88 ? -0.994 18.75 9.688 1 98.31 88 MET A O 1
ATOM 703 N N . ALA A 1 89 ? -2.617 18.453 11.195 1 98.31 89 ALA A N 1
ATOM 704 C CA . ALA A 1 89 ? -2.305 17.062 11.523 1 98.31 89 ALA A CA 1
ATOM 705 C C . ALA A 1 89 ? -3.561 16.297 11.938 1 98.31 89 ALA A C 1
ATOM 707 O O . ALA A 1 89 ? -4.445 16.859 12.594 1 98.31 89 ALA A O 1
ATOM 708 N N . VAL A 1 90 ? -3.664 15.062 11.508 1 97.56 90 VAL A N 1
ATOM 709 C CA . VAL A 1 90 ? -4.777 14.211 11.914 1 97.56 90 VAL A CA 1
ATOM 710 C C . VAL A 1 90 ? -4.262 12.812 12.25 1 97.56 90 VAL A C 1
ATOM 712 O O . VAL A 1 90 ? -3.213 12.391 11.75 1 97.56 90 VAL A O 1
ATOM 715 N N . THR A 1 91 ? -4.914 12.117 13.125 1 97.12 91 THR A N 1
ATOM 716 C CA . THR A 1 91 ? -4.68 10.719 13.438 1 97.12 91 THR A CA 1
ATOM 717 C C . THR A 1 91 ? -5.996 10.008 13.75 1 97.12 91 THR A C 1
ATOM 719 O O . THR A 1 91 ? -6.98 10.648 14.125 1 97.12 91 THR A O 1
ATOM 722 N N . ILE A 1 92 ? -5.992 8.711 13.477 1 97.06 92 ILE A N 1
ATOM 723 C CA . ILE A 1 92 ? -7.172 7.965 13.914 1 97.06 92 ILE A CA 1
ATOM 724 C C . ILE A 1 92 ? -6.789 7 15.031 1 97.06 92 ILE A C 1
ATOM 726 O O . ILE A 1 92 ? -7.547 6.086 15.359 1 97.06 92 ILE A O 1
ATOM 730 N N . GLY A 1 93 ? -5.543 7.191 15.555 1 95.25 93 GLY A N 1
ATOM 731 C CA . GLY A 1 93 ? -5.117 6.445 16.734 1 95.25 93 GLY A CA 1
ATOM 732 C C . GLY A 1 93 ? -4.461 5.121 16.391 1 95.25 93 GLY A C 1
ATOM 733 O O . GLY A 1 93 ? -4.52 4.672 15.242 1 95.25 93 GLY A O 1
ATOM 734 N N . GLU A 1 94 ? -3.887 4.426 17.422 1 93.44 94 GLU A N 1
ATOM 735 C CA . GLU A 1 94 ? -3.104 3.209 17.219 1 93.44 94 GLU A CA 1
ATOM 736 C C . GLU A 1 94 ? -3.984 1.966 17.312 1 93.44 94 GLU A C 1
ATOM 738 O O . GLU A 1 94 ? -3.582 0.881 16.891 1 93.44 94 GLU A O 1
ATOM 743 N N . ALA A 1 95 ? -5.195 2.139 17.797 1 94.88 95 ALA A N 1
ATOM 744 C CA . ALA A 1 95 ? -6.059 0.993 18.062 1 94.88 95 ALA A CA 1
ATOM 745 C C . ALA A 1 95 ? -6.402 0.254 16.766 1 94.88 95 ALA A C 1
ATOM 747 O O . ALA A 1 95 ? -6.574 -0.968 16.781 1 94.88 95 ALA A O 1
ATOM 748 N N . VAL A 1 96 ? -6.461 0.922 15.672 1 95.44 96 VAL A N 1
ATOM 749 C CA . VAL A 1 96 ? -6.832 0.307 14.406 1 95.44 96 VAL A CA 1
ATOM 750 C C . VAL A 1 96 ? -5.73 -0.648 13.953 1 95.44 96 VAL A C 1
ATOM 752 O O . VAL A 1 96 ? -6.016 -1.728 13.422 1 95.44 96 VAL A O 1
ATOM 755 N N . GLU A 1 97 ? -4.469 -0.245 14.109 1 91.38 97 GLU A N 1
ATOM 756 C CA . GLU A 1 97 ? -3.355 -1.124 13.766 1 91.38 97 GLU A CA 1
ATOM 757 C C . GLU A 1 97 ? -3.324 -2.355 14.664 1 91.38 97 GLU A C 1
ATOM 759 O O . GLU A 1 97 ? -3.059 -3.467 14.195 1 91.38 97 GLU A O 1
ATOM 764 N N . LEU A 1 98 ? -3.557 -2.123 15.898 1 90.88 98 LEU A N 1
ATOM 765 C CA . LEU A 1 98 ? -3.584 -3.229 16.844 1 90.88 98 LEU A CA 1
ATOM 766 C C . LEU A 1 98 ? -4.691 -4.215 16.5 1 90.88 98 LEU A C 1
ATOM 768 O O . LEU A 1 98 ? -4.492 -5.43 16.578 1 90.88 98 LEU A O 1
ATOM 772 N N . ARG A 1 99 ? -5.812 -3.693 16.125 1 94.19 99 ARG A N 1
ATOM 773 C CA . ARG A 1 99 ? -6.93 -4.555 15.758 1 94.19 99 ARG A CA 1
ATOM 774 C C . ARG A 1 99 ? -6.598 -5.398 14.531 1 94.19 99 ARG A C 1
ATOM 776 O O . ARG A 1 99 ? -6.871 -6.598 14.5 1 94.19 99 ARG A O 1
ATOM 783 N N . SER A 1 100 ? -6.047 -4.789 13.516 1 93.12 100 SER A N 1
ATOM 784 C CA . SER A 1 100 ? -5.613 -5.523 12.328 1 93.12 100 SER A CA 1
ATOM 785 C C . SER A 1 100 ? -4.652 -6.648 12.695 1 93.12 100 SER A C 1
ATOM 787 O O . SER A 1 100 ? -4.828 -7.785 12.258 1 93.12 100 SER A O 1
ATOM 789 N N . ALA A 1 101 ? -3.662 -6.355 13.562 1 86.69 101 ALA A N 1
ATOM 790 C CA . ALA A 1 101 ? -2.67 -7.344 13.984 1 86.69 101 ALA A CA 1
ATOM 791 C C . ALA A 1 101 ? -3.326 -8.492 14.734 1 86.69 101 ALA A C 1
ATOM 793 O O . ALA A 1 101 ? -2.957 -9.656 14.547 1 86.69 101 ALA A O 1
ATOM 794 N N . GLU A 1 102 ? -4.266 -8.141 15.555 1 90.75 102 GLU A N 1
ATOM 795 C CA . GLU A 1 102 ? -4.988 -9.156 16.312 1 90.75 102 GLU A CA 1
ATOM 796 C C . GLU A 1 102 ? -5.742 -10.109 15.398 1 90.75 102 GLU A C 1
ATOM 798 O O . GLU A 1 102 ? -5.773 -11.312 15.641 1 90.75 102 GLU A O 1
ATOM 803 N N . LEU A 1 103 ? -6.352 -9.57 14.43 1 92.19 103 LEU A N 1
ATOM 804 C CA . LEU A 1 103 ? -7.098 -10.383 13.469 1 92.19 103 LEU A CA 1
ATOM 805 C C . LEU A 1 103 ? -6.164 -11.312 12.703 1 92.19 103 LEU A C 1
ATOM 807 O O . LEU A 1 103 ? -6.484 -12.484 12.508 1 92.19 103 LEU A O 1
ATOM 811 N N . PHE A 1 104 ? -4.988 -10.805 12.352 1 83.69 104 PHE A N 1
ATOM 812 C CA . PHE A 1 104 ? -3.996 -11.641 11.695 1 83.69 104 PHE A CA 1
ATOM 813 C C . PHE A 1 104 ? -3.555 -12.781 12.609 1 83.69 104 PHE A C 1
ATOM 815 O O . PHE A 1 104 ? -3.48 -13.93 12.18 1 83.69 104 PHE A O 1
ATOM 822 N N . LYS A 1 105 ? -3.336 -12.469 13.836 1 83.38 105 LYS A N 1
ATOM 823 C CA . LYS A 1 105 ? -2.893 -13.461 14.812 1 83.38 105 LYS A CA 1
ATOM 824 C C . LYS A 1 105 ? -3.965 -14.523 15.039 1 83.38 105 LYS A C 1
ATOM 826 O O . LYS A 1 105 ? -3.648 -15.695 15.258 1 83.38 105 LYS A O 1
ATOM 831 N N . ALA A 1 106 ? -5.203 -14.117 14.922 1 90.44 106 ALA A N 1
ATOM 832 C CA . ALA A 1 106 ? -6.332 -15.008 15.148 1 90.44 106 ALA A CA 1
ATOM 833 C C . ALA A 1 106 ? -6.652 -15.828 13.906 1 90.44 106 ALA A C 1
ATOM 835 O O . ALA A 1 106 ? -7.617 -16.594 13.891 1 90.44 106 ALA A O 1
ATOM 836 N N . GLY A 1 107 ? -5.93 -15.609 12.844 1 86.06 107 GLY A N 1
ATOM 837 C CA . GLY A 1 107 ? -6.129 -16.375 11.625 1 86.06 107 GLY A CA 1
ATOM 838 C C . GLY A 1 107 ? -7.168 -15.773 10.703 1 86.06 107 GLY A C 1
ATOM 839 O O . GLY A 1 107 ? -7.539 -16.375 9.695 1 86.06 107 GLY A O 1
ATOM 840 N N . ASN A 1 108 ? -7.734 -14.656 11.078 1 92.5 108 ASN A N 1
ATOM 841 C CA . ASN A 1 108 ? -8.664 -13.93 10.219 1 92.5 108 ASN A CA 1
ATOM 842 C C . ASN A 1 108 ? -7.93 -12.953 9.305 1 92.5 108 ASN A C 1
ATOM 844 O O . ASN A 1 108 ? -8.031 -11.742 9.477 1 92.5 108 ASN A O 1
ATOM 848 N N . TYR A 1 109 ? -7.301 -13.508 8.32 1 87.62 109 TYR A N 1
ATOM 849 C CA . TYR A 1 109 ? -6.352 -12.766 7.5 1 87.62 109 TYR A CA 1
ATOM 850 C C . TYR A 1 109 ? -7.074 -11.773 6.598 1 87.62 109 TYR A C 1
ATOM 852 O O . TYR A 1 109 ? -6.648 -10.617 6.465 1 87.62 109 TYR A O 1
ATOM 860 N N . THR A 1 110 ? -8.172 -12.188 6.059 1 92.25 110 THR A N 1
ATOM 861 C CA . THR A 1 110 ? -8.945 -11.336 5.16 1 92.25 110 THR A CA 1
ATOM 862 C C . THR A 1 110 ? -9.406 -10.07 5.879 1 92.25 110 THR A C 1
ATOM 864 O O . THR A 1 110 ? -9.172 -8.953 5.395 1 92.25 110 THR A O 1
ATOM 867 N N . LEU A 1 111 ? -9.953 -10.273 6.98 1 95.69 111 LEU A N 1
ATOM 868 C CA . LEU A 1 111 ? -10.461 -9.125 7.715 1 95.69 111 LEU A CA 1
ATOM 869 C C . LEU A 1 111 ? -9.32 -8.242 8.203 1 95.69 111 LEU A C 1
ATOM 871 O O . LEU A 1 111 ? -9.438 -7.012 8.203 1 95.69 111 LEU A O 1
ATOM 875 N N . GLY A 1 112 ? -8.227 -8.859 8.617 1 93.44 112 GLY A N 1
ATOM 876 C CA . GLY A 1 112 ? -7.07 -8.078 9.023 1 93.44 112 GLY A CA 1
ATOM 877 C C . GLY A 1 112 ? -6.562 -7.152 7.938 1 93.44 112 GLY A C 1
ATOM 878 O O . GLY A 1 112 ? -6.289 -5.977 8.195 1 93.44 112 GLY A O 1
ATOM 879 N N . LEU A 1 113 ? -6.445 -7.695 6.773 1 92.31 113 LEU A N 1
ATOM 880 C CA . LEU A 1 113 ? -6.008 -6.918 5.617 1 92.31 113 LEU A CA 1
ATOM 881 C C . LEU A 1 113 ? -6.977 -5.773 5.332 1 92.31 113 LEU A C 1
ATOM 883 O O . LEU A 1 113 ? -6.555 -4.637 5.117 1 92.31 113 LEU A O 1
ATOM 887 N N . LEU A 1 114 ? -8.242 -6.07 5.391 1 96.31 114 LEU A N 1
ATOM 888 C CA . LEU A 1 114 ? -9.266 -5.086 5.051 1 96.31 114 LEU A CA 1
ATOM 889 C C . LEU A 1 114 ? -9.383 -4.027 6.141 1 96.31 114 LEU A C 1
ATOM 891 O O . LEU A 1 114 ? -9.68 -2.865 5.855 1 96.31 114 LEU A O 1
ATOM 895 N N . VAL A 1 115 ? -9.141 -4.395 7.359 1 97.25 115 VAL A N 1
ATOM 896 C CA . VAL A 1 115 ? -9.141 -3.42 8.445 1 97.25 115 VAL A CA 1
ATOM 897 C C . VAL A 1 115 ? -8.023 -2.404 8.227 1 97.25 115 VAL A C 1
ATOM 899 O O . VAL A 1 115 ? -8.211 -1.203 8.43 1 97.25 115 VAL A O 1
ATOM 902 N N . ASP A 1 116 ? -6.918 -2.873 7.844 1 94.44 116 ASP A N 1
ATOM 903 C CA . ASP A 1 116 ? -5.824 -1.963 7.523 1 94.44 116 ASP A CA 1
ATOM 904 C C . ASP A 1 116 ? -6.219 -1 6.406 1 94.44 116 ASP A C 1
ATOM 906 O O . ASP A 1 116 ? -5.977 0.204 6.504 1 94.44 116 ASP A O 1
ATOM 910 N N . ALA A 1 117 ? -6.77 -1.509 5.359 1 94.5 117 ALA A N 1
ATOM 911 C CA . ALA A 1 117 ? -7.219 -0.693 4.234 1 94.5 117 ALA A CA 1
ATOM 912 C C . ALA A 1 117 ? -8.297 0.298 4.668 1 94.5 117 ALA A C 1
ATOM 914 O O . ALA A 1 117 ? -8.273 1.462 4.262 1 94.5 117 ALA A O 1
ATOM 915 N N . ALA A 1 118 ? -9.203 -0.172 5.477 1 97.94 118 ALA A N 1
ATOM 916 C CA . ALA A 1 118 ? -10.266 0.69 5.992 1 97.94 118 ALA A CA 1
ATOM 917 C C . ALA A 1 118 ? -9.695 1.804 6.863 1 97.94 118 ALA A C 1
ATOM 919 O O . ALA A 1 118 ? -10.18 2.936 6.836 1 97.94 118 ALA A O 1
ATOM 920 N N . ALA A 1 119 ? -8.703 1.449 7.602 1 97.31 119 ALA A N 1
ATOM 921 C CA . ALA A 1 119 ? -8.047 2.453 8.438 1 97.31 119 ALA A CA 1
ATOM 922 C C . ALA A 1 119 ? -7.379 3.523 7.578 1 97.31 119 ALA A C 1
ATOM 924 O O . ALA A 1 119 ? -7.441 4.715 7.895 1 97.31 119 ALA A O 1
ATOM 925 N N . THR A 1 120 ? -6.758 3.072 6.531 1 95 120 THR A N 1
ATOM 926 C CA . THR A 1 120 ? -6.152 4.012 5.594 1 95 120 THR A CA 1
ATOM 927 C C . THR A 1 120 ? -7.207 4.941 5 1 95 120 THR A C 1
ATOM 929 O O . THR A 1 120 ? -7.012 6.156 4.941 1 95 120 THR A O 1
ATOM 932 N N . THR A 1 121 ? -8.289 4.395 4.605 1 96.06 121 THR A N 1
ATOM 933 C CA . THR A 1 121 ? -9.398 5.176 4.066 1 96.06 121 THR A CA 1
ATOM 934 C C . THR A 1 121 ? -9.914 6.172 5.105 1 96.06 121 THR A C 1
ATOM 936 O O . THR A 1 121 ? -10.125 7.344 4.797 1 96.06 121 THR A O 1
ATOM 939 N N . ALA A 1 122 ? -10.055 5.707 6.285 1 97.06 122 ALA A N 1
ATOM 940 C CA . ALA A 1 122 ? -10.617 6.516 7.367 1 97.06 122 ALA A CA 1
ATOM 941 C C . ALA A 1 122 ? -9.734 7.727 7.66 1 97.06 122 ALA A C 1
ATOM 943 O O . ALA A 1 122 ? -10.242 8.844 7.816 1 97.06 122 ALA A O 1
ATOM 944 N N . VAL A 1 123 ? -8.438 7.539 7.758 1 96.5 123 VAL A N 1
ATOM 945 C CA . VAL A 1 123 ? -7.57 8.656 8.117 1 96.5 123 VAL A CA 1
ATOM 946 C C . VAL A 1 123 ? -7.59 9.703 7.008 1 96.5 123 VAL A C 1
ATOM 948 O O . VAL A 1 123 ? -7.535 10.906 7.281 1 96.5 123 VAL A O 1
ATOM 951 N N . GLU A 1 124 ? -7.656 9.273 5.773 1 95 124 GLU A N 1
ATOM 952 C CA . GLU A 1 124 ? -7.766 10.211 4.664 1 95 124 GLU A CA 1
ATOM 953 C C . GLU A 1 124 ? -9.078 10.992 4.73 1 95 124 GLU A C 1
ATOM 955 O O . GLU A 1 124 ? -9.109 12.195 4.438 1 95 124 GLU A O 1
ATOM 960 N N . GLN A 1 125 ? -10.102 10.312 5.098 1 94.94 125 GLN A N 1
ATOM 961 C CA . GLN A 1 125 ? -11.391 10.984 5.223 1 94.94 125 GLN A CA 1
ATOM 962 C C . GLN A 1 125 ? -11.375 12.008 6.359 1 94.94 125 GLN A C 1
ATOM 964 O O . GLN A 1 125 ? -11.984 13.07 6.254 1 94.94 125 GLN A O 1
ATOM 969 N N . VAL A 1 126 ? -10.727 11.68 7.441 1 95.81 126 VAL A N 1
ATOM 970 C CA . VAL A 1 126 ? -10.57 12.641 8.531 1 95.81 126 VAL A CA 1
ATOM 971 C C . VAL A 1 126 ? -9.742 13.828 8.055 1 95.81 126 VAL A C 1
ATOM 973 O O . VAL A 1 126 ? -10.086 14.984 8.336 1 95.81 126 VAL A O 1
ATOM 976 N N . ALA A 1 127 ? -8.672 13.555 7.328 1 95.31 127 ALA A N 1
ATOM 977 C CA . ALA A 1 127 ? -7.855 14.625 6.758 1 95.31 127 ALA A CA 1
ATOM 978 C C . ALA A 1 127 ? -8.688 15.523 5.848 1 95.31 127 ALA A C 1
ATOM 980 O O . ALA A 1 127 ? -8.562 16.75 5.902 1 95.31 127 ALA A O 1
ATOM 981 N N . ASP A 1 128 ? -9.523 14.969 5.086 1 94.38 128 ASP A N 1
ATOM 982 C CA . ASP A 1 128 ? -10.398 15.711 4.188 1 94.38 128 ASP A CA 1
ATOM 983 C C . ASP A 1 128 ? -11.352 16.625 4.969 1 94.38 128 ASP A C 1
ATOM 985 O O . ASP A 1 128 ? -11.625 17.75 4.555 1 94.38 128 ASP A O 1
ATOM 989 N N . GLN A 1 129 ? -11.844 16.109 5.992 1 94.69 129 GLN A N 1
ATOM 990 C CA . GLN A 1 129 ? -12.75 16.891 6.824 1 94.69 129 GLN A CA 1
ATOM 991 C C . GLN A 1 129 ? -12.047 18.125 7.402 1 94.69 129 GLN A C 1
ATOM 993 O O . GLN A 1 129 ? -12.586 19.234 7.34 1 94.69 129 GLN A O 1
ATOM 998 N N . VAL A 1 130 ? -10.906 17.891 7.965 1 95.69 130 VAL A N 1
ATOM 999 C CA . VAL A 1 130 ? -10.141 19 8.516 1 95.69 130 VAL A CA 1
ATOM 1000 C C . VAL A 1 130 ? -9.789 19.984 7.406 1 95.69 130 VAL A C 1
ATOM 1002 O O . VAL A 1 130 ? -9.898 21.203 7.59 1 95.69 130 VAL A O 1
ATOM 1005 N N . ASN A 1 131 ? -9.406 19.438 6.262 1 95.88 131 ASN A N 1
ATOM 1006 C CA . ASN A 1 131 ? -9.102 20.281 5.109 1 95.88 131 ASN A CA 1
ATOM 1007 C C . ASN A 1 131 ? -10.297 21.125 4.695 1 95.88 131 ASN A C 1
ATOM 1009 O O . ASN A 1 131 ? -10.141 22.281 4.305 1 95.88 131 ASN A O 1
ATOM 1013 N N . GLU A 1 132 ? -11.453 20.547 4.734 1 94.81 132 GLU A N 1
ATOM 1014 C CA . GLU A 1 132 ? -12.664 21.281 4.383 1 94.81 132 GLU A CA 1
ATOM 1015 C C . GLU A 1 132 ? -12.914 22.438 5.363 1 94.81 132 GLU A C 1
ATOM 1017 O O . GLU A 1 132 ? -13.344 23.516 4.961 1 94.81 132 GLU A O 1
ATOM 1022 N N . VAL A 1 133 ? -12.711 22.203 6.594 1 95.56 133 VAL A N 1
ATOM 1023 C CA . VAL A 1 133 ? -12.844 23.25 7.598 1 95.56 133 VAL A CA 1
ATOM 1024 C C . VAL A 1 133 ? -11.867 24.391 7.301 1 95.56 133 VAL A C 1
ATOM 1026 O O . VAL A 1 133 ? -12.234 25.562 7.355 1 95.56 133 VAL A O 1
ATOM 1029 N N . ILE A 1 134 ? -10.664 24.047 6.977 1 97 134 ILE A N 1
ATOM 1030 C CA . ILE A 1 134 ? -9.641 25.016 6.629 1 97 134 ILE A CA 1
ATOM 1031 C C . ILE A 1 134 ? -10.078 25.828 5.41 1 97 134 ILE A C 1
ATOM 1033 O O . ILE A 1 134 ? -9.992 27.062 5.41 1 97 134 ILE A O 1
ATOM 1037 N N . LYS A 1 135 ? -10.539 25.125 4.41 1 96.31 135 LYS A N 1
ATOM 1038 C CA . LYS A 1 135 ? -11 25.766 3.182 1 96.31 135 LYS A CA 1
ATOM 1039 C C . LYS A 1 135 ? -12.102 26.781 3.473 1 96.31 135 LYS A C 1
ATOM 1041 O O . LYS A 1 135 ? -12.062 27.906 2.967 1 96.31 135 LYS A O 1
ATOM 1046 N N . GLN A 1 136 ? -13.008 26.375 4.258 1 96.31 136 GLN A N 1
ATOM 1047 C CA . GLN A 1 136 ? -14.125 27.25 4.605 1 96.31 136 GLN A CA 1
ATOM 1048 C C . GLN A 1 136 ? -13.641 28.469 5.395 1 96.31 136 GLN A C 1
ATOM 1050 O O . GLN A 1 136 ? -14.07 29.594 5.141 1 96.31 136 GLN A O 1
ATOM 1055 N N . SER A 1 137 ? -12.805 28.234 6.324 1 96.5 137 SER A N 1
ATOM 1056 C CA . SER A 1 137 ? -12.25 29.328 7.129 1 96.5 137 SER A CA 1
ATOM 1057 C C . SER A 1 137 ? -11.477 30.312 6.262 1 96.5 137 SER A C 1
ATOM 1059 O O . SER A 1 137 ? -11.609 31.531 6.418 1 96.5 137 SER A O 1
ATOM 1061 N N . ALA A 1 138 ? -10.688 29.781 5.395 1 96.56 138 ALA A N 1
ATOM 1062 C CA . ALA A 1 138 ? -9.906 30.609 4.488 1 96.56 138 ALA A CA 1
ATOM 1063 C C 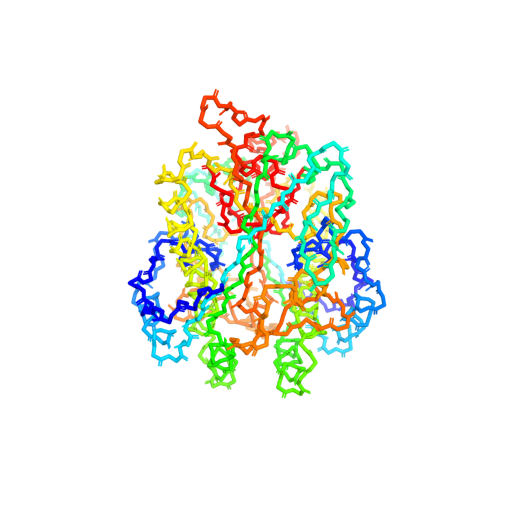. ALA A 1 138 ? -10.805 31.422 3.564 1 96.56 138 ALA A C 1
ATOM 1065 O O . ALA A 1 138 ? -10.57 32.594 3.336 1 96.56 138 ALA A O 1
ATOM 1066 N N . ALA A 1 139 ? -11.812 30.781 3.055 1 95.56 139 ALA A N 1
ATOM 1067 C CA . ALA A 1 139 ? -12.742 31.453 2.148 1 95.56 139 ALA A CA 1
ATOM 1068 C C . ALA A 1 139 ? -13.414 32.625 2.83 1 95.56 139 ALA A C 1
ATOM 1070 O O . ALA A 1 139 ? -13.57 33.719 2.23 1 95.56 139 ALA A O 1
ATOM 1071 N N . LYS A 1 140 ? -13.797 32.469 4.027 1 96.19 140 LYS A N 1
ATOM 1072 C CA . LYS A 1 140 ? -14.43 33.531 4.801 1 96.19 140 LYS A CA 1
ATOM 1073 C C . LYS A 1 140 ? -13.484 34.719 4.969 1 96.19 140 LYS A C 1
ATOM 1075 O O . LYS A 1 140 ? -13.938 35.875 5.051 1 96.19 140 LYS A O 1
ATOM 1080 N N . ALA A 1 141 ? -12.242 34.438 4.957 1 95.88 141 ALA A N 1
ATOM 1081 C CA . ALA A 1 141 ? -11.234 35.469 5.152 1 95.88 141 ALA A CA 1
ATOM 1082 C C . ALA A 1 141 ? -10.758 36.031 3.816 1 95.88 141 ALA A C 1
ATOM 1084 O O . ALA A 1 141 ? -9.836 36.844 3.773 1 95.88 141 ALA A O 1
ATOM 1085 N N . GLY A 1 142 ? -11.32 35.594 2.658 1 95.12 142 GLY A N 1
ATOM 1086 C CA . GLY A 1 142 ? -11.008 36.125 1.349 1 95.12 142 GLY A CA 1
ATOM 1087 C C . GLY A 1 142 ? -9.859 35.406 0.664 1 95.12 142 GLY A C 1
ATOM 1088 O O . GLY A 1 142 ? -9.156 36 -0.161 1 95.12 142 GLY A O 1
ATOM 1089 N N . TYR A 1 143 ? -9.633 34.156 1.065 1 96.88 143 TYR A N 1
ATOM 1090 C CA . TYR A 1 143 ? -8.531 33.375 0.482 1 96.88 143 TYR A CA 1
ATOM 1091 C C . TYR A 1 143 ? -9.055 32.156 -0.267 1 96.88 143 TYR A C 1
ATOM 1093 O O . TYR A 1 143 ? -10.148 31.656 0.028 1 96.88 143 TYR A O 1
ATOM 1101 N N . THR A 1 144 ? -8.312 31.75 -1.288 1 95.69 144 THR A N 1
ATOM 1102 C CA . THR A 1 144 ? -8.414 30.438 -1.902 1 95.69 144 THR A CA 1
ATOM 1103 C C . THR A 1 144 ? -7.258 29.547 -1.469 1 95.69 144 THR A C 1
ATOM 1105 O O . THR A 1 144 ? -6.109 30 -1.406 1 95.69 144 THR A O 1
ATOM 1108 N N . THR A 1 145 ? -7.535 28.312 -1.225 1 96.19 145 THR A N 1
ATOM 1109 C CA . THR A 1 145 ? -6.492 27.469 -0.65 1 96.19 145 THR A CA 1
ATOM 1110 C C . THR A 1 145 ? -5.844 26.609 -1.726 1 96.19 145 THR A C 1
ATOM 1112 O O . THR A 1 145 ? -6.465 26.297 -2.746 1 96.19 145 THR A O 1
ATOM 1115 N N . THR A 1 146 ? -4.605 26.266 -1.542 1 95.06 146 THR A N 1
ATOM 1116 C CA . THR A 1 146 ? -3.975 25.172 -2.281 1 95.06 146 THR A CA 1
ATOM 1117 C C . THR A 1 146 ? -4.453 23.812 -1.768 1 95.06 146 THR A C 1
ATOM 1119 O O . THR A 1 146 ? -5.203 23.75 -0.793 1 95.06 146 THR A O 1
ATOM 1122 N N . TRP A 1 147 ? -4.082 22.781 -2.484 1 93.88 147 TRP A N 1
ATOM 1123 C CA . TRP A 1 147 ? -4.305 21.438 -1.962 1 93.88 147 TRP A CA 1
ATOM 1124 C C . TRP A 1 147 ? -3.279 21.094 -0.887 1 93.88 147 TRP A C 1
ATOM 1126 O O . TRP A 1 147 ? -2.287 21.812 -0.717 1 93.88 147 TRP A O 1
ATOM 1136 N N . ARG A 1 148 ? -3.5 20.031 -0.124 1 95.19 148 ARG A N 1
ATOM 1137 C CA . ARG A 1 148 ? -2.609 19.594 0.947 1 95.19 148 ARG A CA 1
ATOM 1138 C C . ARG A 1 148 ? -1.269 19.125 0.388 1 95.19 148 ARG A C 1
ATOM 1140 O O . ARG A 1 148 ? -1.22 18.438 -0.629 1 95.19 148 ARG A O 1
ATOM 1147 N N . PHE A 1 149 ? -0.239 19.578 1.04 1 94.75 149 PHE A N 1
ATOM 1148 C CA . PHE A 1 149 ? 1.118 19.156 0.7 1 94.75 149 PHE A CA 1
ATOM 1149 C C . PHE A 1 149 ? 1.849 18.625 1.929 1 94.75 149 PHE A C 1
ATOM 1151 O O . PHE A 1 149 ? 1.891 19.297 2.965 1 94.75 149 PHE A O 1
ATOM 1158 N N . SER A 1 150 ? 2.359 17.438 1.805 1 94.19 150 SER A N 1
ATOM 1159 C CA . SER A 1 150 ? 2.961 16.781 2.967 1 94.19 150 SER A CA 1
ATOM 1160 C C . SER A 1 150 ? 4.473 16.672 2.809 1 94.19 150 SER A C 1
ATOM 1162 O O . SER A 1 150 ? 4.984 16.625 1.688 1 94.19 150 SER A O 1
ATOM 1164 N N . PRO A 1 151 ? 5.215 16.656 3.973 1 94.12 151 PRO A N 1
ATOM 1165 C CA . PRO A 1 151 ? 6.648 16.375 3.898 1 94.12 151 PRO A CA 1
ATOM 1166 C C . PRO A 1 151 ? 6.953 15.031 3.232 1 94.12 151 PRO A C 1
ATOM 1168 O O . PRO A 1 151 ? 6.219 14.062 3.436 1 94.12 151 PRO A O 1
ATOM 1171 N N . GLY A 1 152 ? 8.031 15.039 2.549 1 87.69 152 GLY A N 1
ATOM 1172 C CA . GLY A 1 152 ? 8.414 13.82 1.856 1 87.69 152 GLY A CA 1
ATOM 1173 C C . GLY A 1 152 ? 8 13.805 0.398 1 87.69 152 GLY A C 1
ATOM 1174 O O . GLY A 1 152 ? 8.43 12.938 -0.365 1 87.69 152 GLY A O 1
ATOM 1175 N N . TYR A 1 153 ? 7.215 14.656 0.075 1 81.94 153 TYR A N 1
ATOM 1176 C CA . TYR A 1 153 ? 6.797 14.789 -1.316 1 81.94 153 TYR A CA 1
ATOM 1177 C C . TYR A 1 153 ? 7.758 15.688 -2.09 1 81.94 153 TYR A C 1
ATOM 1179 O O . TYR A 1 153 ? 8.195 16.719 -1.582 1 81.94 153 TYR A O 1
ATOM 1187 N N . GLY A 1 154 ? 7.926 15.281 -3.33 1 80 154 GLY A N 1
ATOM 1188 C CA . GLY A 1 154 ? 8.906 16.031 -4.102 1 80 154 GLY A CA 1
ATOM 1189 C C . GLY A 1 154 ? 10.266 16.094 -3.439 1 80 154 GLY A C 1
ATOM 1190 O O . GLY A 1 154 ? 10.828 15.062 -3.055 1 80 154 GLY A O 1
ATOM 1191 N N . ASP A 1 155 ? 10.812 17.375 -3.381 1 86.94 155 ASP A N 1
ATOM 1192 C CA . ASP A 1 155 ? 12.117 17.547 -2.748 1 86.94 155 ASP A CA 1
ATOM 1193 C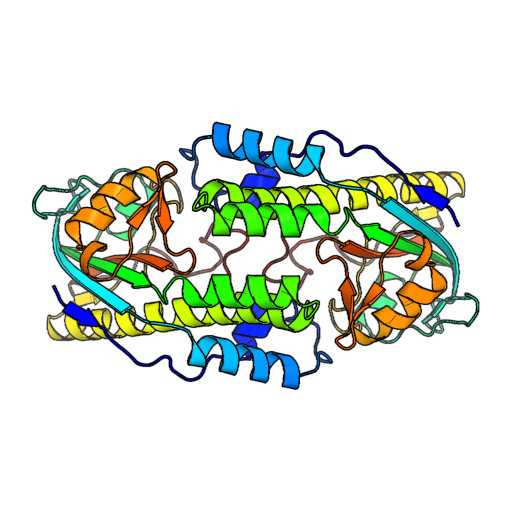 C . ASP A 1 155 ? 11.977 18.219 -1.381 1 86.94 155 ASP A C 1
ATOM 1195 O O . ASP A 1 155 ? 12.945 18.781 -0.861 1 86.94 155 ASP A O 1
ATOM 1199 N N . TRP A 1 156 ? 10.703 18.266 -0.881 1 92.31 156 TRP A N 1
ATOM 1200 C CA . TRP A 1 156 ? 10.516 18.719 0.495 1 92.31 156 TRP A CA 1
ATOM 1201 C C . TRP A 1 156 ? 10.898 17.625 1.483 1 92.31 156 TRP A C 1
ATOM 1203 O O . TRP A 1 156 ? 10.172 16.641 1.645 1 92.31 156 TRP A O 1
ATOM 1213 N N . GLU A 1 157 ? 11.867 17.828 2.16 1 93.31 157 GLU A N 1
ATOM 1214 C CA . GLU A 1 157 ? 12.492 16.781 2.955 1 93.31 157 GLU A CA 1
ATOM 1215 C C . GLU A 1 157 ? 11.562 16.281 4.062 1 93.31 157 GLU A C 1
ATOM 1217 O O . GLU A 1 157 ? 10.836 17.078 4.66 1 93.31 157 GLU A O 1
ATOM 1222 N N . LEU A 1 158 ? 11.672 15 4.371 1 93.62 158 LEU A N 1
ATOM 1223 C CA . LEU A 1 158 ? 10.891 14.367 5.43 1 93.62 158 LEU A CA 1
ATOM 1224 C C . LEU A 1 158 ? 11.312 14.891 6.801 1 93.62 158 LEU A C 1
ATOM 1226 O O . LEU A 1 158 ? 10.5 14.938 7.727 1 93.62 158 LEU A O 1
ATOM 1230 N N . SER A 1 159 ? 12.539 15.352 6.949 1 94.38 159 SER A N 1
ATOM 1231 C CA . SER A 1 159 ? 13.109 15.75 8.234 1 94.38 159 SER A CA 1
ATOM 1232 C C . SER A 1 159 ? 12.391 16.969 8.805 1 94.38 159 SER A C 1
ATOM 1234 O O . SER A 1 159 ? 12.414 17.203 10.016 1 94.38 159 SER A O 1
ATOM 1236 N N . ILE A 1 160 ? 11.703 17.719 7.938 1 96.44 160 ILE A N 1
ATOM 1237 C CA . ILE A 1 160 ? 10.984 18.922 8.375 1 96.44 160 ILE A CA 1
ATOM 1238 C C . ILE A 1 160 ? 9.812 18.516 9.273 1 96.44 160 ILE A C 1
ATOM 1240 O O . ILE A 1 160 ? 9.25 19.344 9.977 1 96.44 160 ILE A O 1
ATOM 1244 N N . GLN A 1 161 ? 9.43 17.188 9.242 1 96.25 161 GLN A N 1
ATOM 1245 C CA . GLN A 1 161 ? 8.273 16.656 9.945 1 96.25 161 GLN A CA 1
ATOM 1246 C C . GLN A 1 161 ? 8.328 16.984 11.438 1 96.25 161 GLN A C 1
ATOM 1248 O O . GLN A 1 161 ? 7.301 17.266 12.047 1 96.25 161 GLN A O 1
ATOM 1253 N N . LYS A 1 162 ? 9.508 16.953 12.031 1 96.38 162 LYS A N 1
ATOM 1254 C CA . LYS A 1 162 ? 9.664 17.234 13.453 1 96.38 162 LYS A CA 1
ATOM 1255 C C . LYS A 1 162 ? 9.273 18.672 13.773 1 96.38 162 LYS A C 1
ATOM 1257 O O . LYS A 1 162 ? 8.539 18.938 14.727 1 96.38 162 LYS A O 1
ATOM 1262 N N . GLN A 1 163 ? 9.742 19.578 12.984 1 97.81 163 GLN A N 1
ATOM 1263 C CA . GLN A 1 163 ? 9.445 20.984 13.195 1 97.81 163 GLN A CA 1
ATOM 1264 C C . GLN A 1 163 ? 7.98 21.297 12.914 1 97.81 163 GLN A C 1
ATOM 1266 O O . GLN A 1 163 ? 7.344 22.047 13.648 1 97.81 163 GLN A O 1
ATOM 1271 N N . LEU A 1 164 ? 7.469 20.688 11.836 1 97.62 164 LEU A N 1
ATOM 1272 C CA . LEU A 1 164 ? 6.066 20.891 11.484 1 97.62 164 LEU A CA 1
ATOM 1273 C C . LEU A 1 164 ? 5.152 20.391 12.602 1 97.62 164 LEU A C 1
ATOM 1275 O O . LEU A 1 164 ? 4.195 21.078 12.969 1 97.62 164 LEU A O 1
ATOM 1279 N N . ALA A 1 165 ? 5.441 19.25 13.109 1 97.88 165 ALA A N 1
ATOM 1280 C CA . ALA A 1 165 ? 4.676 18.656 14.211 1 97.88 165 ALA A CA 1
ATOM 1281 C C . ALA A 1 165 ? 4.703 19.562 15.438 1 97.88 165 ALA A C 1
ATOM 1283 O O . ALA A 1 165 ? 3.688 19.719 16.125 1 97.88 165 ALA A O 1
ATOM 1284 N N . ALA A 1 166 ? 5.848 20.141 15.695 1 97.62 166 ALA A N 1
ATOM 1285 C CA . ALA A 1 166 ? 6.012 21 16.875 1 97.62 166 ALA A CA 1
ATOM 1286 C C . ALA A 1 166 ? 5.152 22.25 16.75 1 97.62 166 ALA A C 1
ATOM 1288 O O . ALA A 1 166 ? 4.461 22.625 17.703 1 97.62 166 ALA A O 1
ATOM 1289 N N . ILE A 1 167 ? 5.102 22.875 15.641 1 97.62 167 ILE A N 1
ATOM 1290 C CA . ILE A 1 167 ? 4.445 24.172 15.547 1 97.62 167 ILE A CA 1
ATOM 1291 C C . ILE A 1 167 ? 2.93 23.984 15.516 1 97.62 167 ILE A C 1
ATOM 1293 O O . ILE A 1 167 ? 2.18 24.875 15.945 1 97.62 167 ILE A O 1
ATOM 1297 N N . VAL A 1 168 ? 2.455 22.828 15.008 1 97.56 168 VAL A N 1
ATOM 1298 C CA . VAL A 1 168 ? 1.011 22.641 14.969 1 97.56 168 VAL A CA 1
ATOM 1299 C C . VAL A 1 168 ? 0.542 22.031 16.297 1 97.56 168 VAL A C 1
ATOM 1301 O O . VAL A 1 168 ? -0.642 22.094 16.625 1 97.56 168 VAL A O 1
ATOM 1304 N N . GLY A 1 169 ? 1.42 21.422 16.984 1 97.25 169 GLY A N 1
ATOM 1305 C CA . GLY A 1 169 ? 1.08 20.875 18.297 1 97.25 169 GLY A CA 1
ATOM 1306 C C . GLY A 1 169 ? 0.503 19.484 18.219 1 97.25 169 GLY A C 1
ATOM 1307 O O . GLY A 1 169 ? -0.548 19.203 18.812 1 97.25 169 GLY A O 1
ATOM 1308 N N . THR A 1 170 ? 1.193 18.562 17.562 1 97.38 170 THR A N 1
ATOM 1309 C CA . THR A 1 170 ? 0.685 17.219 17.359 1 97.38 170 THR A CA 1
ATOM 1310 C C . THR A 1 170 ? 0.583 16.469 18.672 1 97.38 170 THR A C 1
ATOM 1312 O O . THR A 1 170 ? -0.218 15.531 18.812 1 97.38 170 THR A O 1
ATOM 1315 N N . ASP A 1 171 ? 1.378 16.797 19.703 1 96.69 171 ASP A N 1
ATOM 1316 C CA . ASP A 1 171 ? 1.335 16.172 21.016 1 96.69 171 ASP A CA 1
ATOM 1317 C C . ASP A 1 171 ? -0.057 16.266 21.625 1 96.69 171 ASP A C 1
ATOM 1319 O O . ASP A 1 171 ? -0.471 15.398 22.391 1 96.69 171 ASP A O 1
ATOM 1323 N N . LYS A 1 172 ? -0.796 17.266 21.281 1 96.75 172 LYS A N 1
ATOM 1324 C CA . LYS A 1 172 ? -2.125 17.516 21.844 1 96.75 172 LYS A CA 1
ATOM 1325 C C . LYS A 1 172 ? -3.129 16.484 21.328 1 96.75 172 LYS A C 1
ATOM 1327 O O . LYS A 1 172 ? -4.207 16.312 21.906 1 96.75 172 LYS A O 1
ATOM 1332 N N . ILE A 1 173 ? -2.756 15.789 20.281 1 96.62 173 ILE A N 1
ATOM 1333 C CA . ILE A 1 173 ? -3.689 14.805 19.734 1 96.62 173 ILE A CA 1
ATOM 1334 C C . ILE A 1 173 ? -3.047 13.414 19.766 1 96.62 173 ILE A C 1
ATOM 1336 O O . ILE A 1 173 ? -3.506 12.5 19.062 1 96.62 173 ILE A O 1
ATOM 1340 N N . GLY A 1 174 ? -1.976 13.289 20.438 1 95.44 174 GLY A N 1
ATOM 1341 C CA . GLY A 1 174 ? -1.349 11.992 20.625 1 95.44 174 GLY A CA 1
ATOM 1342 C C . GLY A 1 174 ? -0.566 11.539 19.406 1 95.44 174 GLY A C 1
ATOM 1343 O O . GLY A 1 174 ? -0.417 10.336 19.172 1 95.44 174 GLY A O 1
ATOM 1344 N N . LEU A 1 175 ? -0.172 12.453 18.594 1 96.88 175 LEU A N 1
ATOM 1345 C CA . LEU A 1 175 ? 0.604 12.188 17.391 1 96.88 175 LEU A CA 1
ATOM 1346 C C . LEU A 1 175 ? 2.053 12.633 17.562 1 96.88 175 LEU A C 1
ATOM 1348 O O . LEU A 1 175 ? 2.312 13.758 18 1 96.88 175 LEU A O 1
ATOM 1352 N N . SER A 1 176 ? 2.996 11.734 17.328 1 96.44 176 SER A N 1
ATOM 1353 C CA . SER A 1 176 ? 4.414 12.039 17.469 1 96.44 176 SER A CA 1
ATOM 1354 C C . SER A 1 176 ? 5.191 11.695 16.219 1 96.44 176 SER A C 1
ATOM 1356 O O . SER A 1 176 ? 4.645 11.086 15.289 1 96.44 176 SER A O 1
ATOM 1358 N N . VAL A 1 177 ? 6.426 12.164 16.109 1 96.12 177 VAL A N 1
ATOM 1359 C CA . VAL A 1 177 ? 7.332 11.898 14.992 1 96.12 177 VAL A CA 1
ATOM 1360 C C . VAL A 1 177 ? 8.461 10.977 15.453 1 96.12 177 VAL A C 1
ATOM 1362 O O . VAL A 1 177 ? 9.094 11.234 16.484 1 96.12 177 VAL A O 1
ATOM 1365 N N . THR A 1 178 ? 8.656 9.93 14.766 1 92.25 178 THR A N 1
ATOM 1366 C CA . THR A 1 178 ? 9.703 8.977 15.117 1 92.25 178 THR A CA 1
ATOM 1367 C C . THR A 1 178 ? 11.078 9.516 14.742 1 92.25 178 THR A C 1
ATOM 1369 O O . THR A 1 178 ? 11.188 10.57 14.117 1 92.25 178 THR A O 1
ATOM 1372 N N . GLU A 1 179 ? 12.172 8.758 15.07 1 89.38 179 GLU A N 1
ATOM 1373 C CA . GLU A 1 179 ? 13.547 9.141 14.75 1 89.38 179 GLU A CA 1
ATOM 1374 C C . GLU A 1 179 ? 13.773 9.141 13.242 1 89.38 179 GLU A C 1
ATOM 1376 O O . GLU A 1 179 ? 14.617 9.883 12.734 1 89.38 179 GLU A O 1
ATOM 1381 N N . ALA A 1 180 ? 12.977 8.383 12.562 1 90.31 180 ALA A N 1
ATOM 1382 C CA . ALA A 1 180 ? 13.094 8.289 11.109 1 90.31 180 ALA A CA 1
ATOM 1383 C C . ALA A 1 180 ? 12.133 9.258 10.414 1 90.31 180 ALA A C 1
ATOM 1385 O O . ALA A 1 180 ? 11.93 9.188 9.203 1 90.31 180 ALA A O 1
ATOM 1386 N N . PHE A 1 181 ? 11.484 10.133 11.164 1 93.69 181 PHE A N 1
ATOM 1387 C CA . PHE A 1 181 ? 10.672 11.242 10.688 1 93.69 181 PHE A CA 1
ATOM 1388 C C . PHE A 1 181 ? 9.32 10.742 10.188 1 93.69 181 PHE A C 1
ATOM 1390 O O . PHE A 1 181 ? 8.648 11.43 9.414 1 93.69 181 PHE A O 1
ATOM 1397 N N . LEU A 1 182 ? 8.961 9.523 10.609 1 93 182 LEU A N 1
ATOM 1398 C CA . LEU A 1 182 ? 7.625 9.016 10.336 1 93 182 LEU A CA 1
ATOM 1399 C C . LEU A 1 182 ? 6.66 9.375 11.461 1 93 182 LEU A C 1
ATOM 1401 O O . LEU A 1 182 ? 7.09 9.766 12.547 1 93 182 LEU A O 1
ATOM 1405 N N . LEU A 1 183 ? 5.422 9.258 11.164 1 94.94 183 LEU A N 1
ATOM 1406 C CA . LEU A 1 183 ? 4.41 9.617 12.156 1 94.94 183 LEU A CA 1
ATOM 1407 C C . LEU A 1 183 ? 4.008 8.398 12.984 1 94.94 183 LEU A C 1
ATOM 1409 O O . LEU A 1 183 ? 3.98 7.277 12.477 1 94.94 183 LEU A O 1
ATOM 1413 N N . PHE A 1 184 ? 3.75 8.688 14.164 1 93.5 184 PHE A N 1
ATOM 1414 C CA . PHE A 1 184 ? 3.143 7.707 15.055 1 93.5 184 PHE A CA 1
ATOM 1415 C C . PHE A 1 184 ? 1.959 8.312 15.797 1 93.5 184 PHE A C 1
ATOM 1417 O O . PHE A 1 184 ? 2.088 9.367 16.422 1 93.5 184 PHE A O 1
ATOM 1424 N N . PRO A 1 185 ? 0.813 7.645 15.758 1 95 185 PRO A N 1
ATOM 1425 C CA . PRO A 1 185 ? 0.421 6.375 15.133 1 95 185 PRO A CA 1
ATOM 1426 C C . PRO A 1 185 ? 0.567 6.398 13.609 1 95 185 PRO A C 1
ATOM 1428 O O . PRO A 1 185 ? 0.641 7.473 13.008 1 95 185 PRO A O 1
ATOM 1431 N N . ARG A 1 186 ? 0.575 5.223 13.008 1 91.94 186 ARG A N 1
ATOM 1432 C CA . ARG A 1 186 ? 0.846 5.062 11.586 1 91.94 186 ARG A CA 1
ATOM 1433 C C . ARG A 1 186 ? -0.242 5.719 10.742 1 91.94 186 ARG A C 1
ATOM 1435 O O . ARG A 1 186 ? 0.046 6.32 9.703 1 91.94 186 ARG A O 1
ATOM 1442 N N . LYS A 1 187 ? -1.428 5.535 11.109 1 94.69 187 LYS A N 1
ATOM 1443 C CA . LYS A 1 187 ? -2.52 6.125 10.336 1 94.69 187 LYS A CA 1
ATOM 1444 C C . LYS A 1 187 ? -2.746 7.582 10.734 1 94.69 187 LYS A C 1
ATOM 1446 O O . LYS A 1 187 ? -3.686 7.891 11.477 1 94.69 187 LYS A O 1
ATOM 1451 N N . SER A 1 188 ? -1.889 8.367 10.266 1 96.75 188 SER A N 1
ATOM 1452 C CA . SER A 1 188 ? -1.818 9.797 10.539 1 96.75 188 SER A CA 1
ATOM 1453 C C . SER A 1 188 ? -1.352 10.57 9.312 1 96.75 188 SER A C 1
ATOM 1455 O O . SER A 1 188 ? -0.751 10 8.398 1 96.75 188 SER A O 1
ATOM 1457 N N . VAL A 1 189 ? -1.692 11.797 9.242 1 96.25 189 VAL A N 1
ATOM 1458 C CA . VAL A 1 189 ? -1.328 12.672 8.133 1 96.25 189 VAL A CA 1
ATOM 1459 C C . VAL A 1 189 ? -0.955 14.055 8.664 1 96.25 189 VAL A C 1
ATOM 1461 O O . VAL A 1 189 ? -1.617 14.586 9.555 1 96.25 189 VAL A O 1
ATOM 1464 N N . THR A 1 190 ? 0.117 14.586 8.211 1 97.56 190 THR A N 1
ATOM 1465 C CA . THR A 1 190 ? 0.411 16 8.344 1 97.56 190 THR A CA 1
ATOM 1466 C C . THR A 1 190 ? 0.461 16.688 6.98 1 97.56 190 THR A C 1
ATOM 1468 O O . THR A 1 190 ? 0.757 16.031 5.973 1 97.56 190 THR A O 1
ATOM 1471 N N . ALA A 1 191 ? 0.127 17.938 6.941 1 97.62 191 ALA A N 1
ATOM 1472 C CA . ALA A 1 191 ? 0.165 18.656 5.668 1 97.62 191 ALA A CA 1
ATOM 1473 C C . ALA A 1 191 ? 0.183 20.156 5.895 1 97.62 191 ALA A C 1
ATOM 1475 O O . ALA A 1 191 ? -0.091 20.641 7 1 97.62 191 ALA A O 1
ATOM 1476 N N . ILE A 1 192 ? 0.562 20.859 4.859 1 98.31 192 ILE A N 1
ATOM 1477 C CA . ILE A 1 192 ? 0.464 22.312 4.793 1 98.31 192 ILE A CA 1
ATOM 1478 C C . ILE A 1 192 ? -0.492 22.703 3.672 1 98.31 192 ILE A C 1
ATOM 1480 O O . ILE A 1 192 ? -0.527 22.062 2.617 1 98.31 192 ILE A O 1
ATOM 1484 N N . VAL A 1 193 ? -1.301 23.688 3.959 1 97.81 193 VAL A N 1
ATOM 1485 C CA . VAL A 1 193 ? -2.234 24.266 2.994 1 97.81 193 VAL A CA 1
ATOM 1486 C C . VAL A 1 193 ? -1.984 25.766 2.861 1 97.81 193 VAL A C 1
ATOM 1488 O O . VAL A 1 193 ? -2.012 26.484 3.855 1 97.81 193 VAL A O 1
ATOM 1491 N N . GLY A 1 194 ? -1.769 26.219 1.649 1 98.12 194 GLY A N 1
ATOM 1492 C CA . GLY A 1 194 ? -1.553 27.641 1.413 1 98.12 194 GLY A CA 1
ATOM 1493 C C . GLY A 1 194 ? -2.842 28.422 1.26 1 98.12 194 GLY A C 1
ATOM 1494 O O . GLY A 1 194 ? -3.846 27.891 0.783 1 98.12 194 GLY A O 1
ATOM 1495 N N . CYS A 1 195 ? -2.779 29.641 1.677 1 97.56 195 CYS A N 1
ATOM 1496 C CA . CYS A 1 195 ? -3.857 30.594 1.468 1 97.56 195 CYS A CA 1
ATOM 1497 C C . CYS A 1 195 ? -3.438 31.688 0.479 1 97.56 195 CYS A C 1
ATOM 1499 O O . CYS A 1 195 ? -2.592 32.531 0.793 1 97.56 195 CYS A O 1
ATOM 1501 N N . MET A 1 196 ? -4.09 31.594 -0.612 1 96.56 196 MET A N 1
ATOM 1502 C CA . MET A 1 196 ? -3.82 32.594 -1.65 1 96.56 196 MET A CA 1
ATOM 1503 C C . MET A 1 196 ? -4.918 33.625 -1.696 1 96.56 196 MET A C 1
ATOM 1505 O O . MET A 1 196 ? -6.105 33.312 -1.675 1 96.56 196 MET A O 1
ATOM 1509 N N . PRO A 1 197 ? -4.457 34.875 -1.718 1 93.56 197 PRO A N 1
ATOM 1510 C CA . PRO A 1 197 ? -5.496 35.906 -1.856 1 93.56 197 PRO A CA 1
ATOM 1511 C C . PRO A 1 197 ? -6.383 35.688 -3.078 1 93.56 197 PRO A C 1
ATOM 1513 O O . PRO A 1 197 ? -5.91 35.219 -4.113 1 93.56 197 PRO A O 1
ATOM 1516 N N . ASN A 1 198 ? -7.637 35.844 -2.822 1 80.38 198 ASN A N 1
ATOM 1517 C CA . ASN A 1 198 ? -8.648 35.594 -3.838 1 80.38 198 ASN A CA 1
ATOM 1518 C C . ASN A 1 198 ? -8.266 36.188 -5.184 1 80.38 198 ASN A C 1
ATOM 1520 O O . ASN A 1 198 ? -7.695 37.281 -5.238 1 80.38 198 ASN A O 1
ATOM 1524 N N . GLY A 1 199 ? -8.453 35.531 -6.223 1 70.62 199 GLY A N 1
ATOM 1525 C CA . GLY A 1 199 ? -8.078 35.906 -7.578 1 70.62 199 GLY A CA 1
ATOM 1526 C C . GLY A 1 199 ? -6.781 35.25 -8.039 1 70.62 199 GLY A C 1
ATOM 1527 O O . GLY A 1 199 ? -6.461 35.281 -9.227 1 70.62 199 GLY A O 1
ATOM 1528 N N . ALA A 1 200 ? -6.117 34.688 -7.062 1 67.25 200 ALA A N 1
ATOM 1529 C CA . ALA A 1 200 ? -4.859 34.031 -7.41 1 67.25 200 ALA A CA 1
ATOM 1530 C C . ALA A 1 200 ? -5.098 32.594 -7.91 1 67.25 200 ALA A C 1
ATOM 1532 O O . ALA A 1 200 ? -6 31.906 -7.43 1 67.25 200 ALA A O 1
ATOM 1533 N N . GLN A 1 201 ? -4.555 32.219 -9.094 1 62.81 201 GLN A N 1
ATOM 1534 C CA . GLN A 1 201 ? -4.734 30.875 -9.672 1 62.81 201 GLN A CA 1
ATOM 1535 C C . GLN A 1 201 ? -3.666 29.906 -9.164 1 62.81 201 GLN A C 1
ATOM 1537 O O . GLN A 1 201 ? -2.531 30.312 -8.898 1 62.81 201 GLN A O 1
ATOM 1542 N N . LEU A 1 202 ? -4.09 28.688 -8.891 1 63.22 202 LEU A N 1
ATOM 1543 C CA . LEU A 1 202 ? -3.156 27.656 -8.484 1 63.22 202 LEU A CA 1
ATOM 1544 C C . LEU A 1 202 ? -2.131 27.375 -9.578 1 63.22 202 LEU A C 1
ATOM 1546 O O . LEU A 1 202 ? -2.486 27.266 -10.75 1 63.22 202 LEU A O 1
ATOM 1550 N N . SER A 1 203 ? -0.922 27.484 -9.258 1 51.59 203 SER A N 1
ATOM 1551 C CA . SER A 1 203 ? 0.148 27.25 -10.227 1 51.59 203 SER A CA 1
ATOM 1552 C C . SER A 1 203 ? 0.437 25.766 -10.383 1 51.59 203 SER A C 1
ATOM 1554 O O . SER A 1 203 ? 1.133 25.359 -11.32 1 51.59 203 SER A O 1
ATOM 1556 N N . THR A 1 204 ? -0.145 24.938 -9.445 1 53.72 204 THR A N 1
ATOM 1557 C CA . THR A 1 204 ? 0.24 23.531 -9.5 1 53.72 204 THR A CA 1
ATOM 1558 C C . THR A 1 204 ? -0.991 22.641 -9.633 1 53.72 204 THR A C 1
ATOM 1560 O O . THR A 1 204 ? -2.08 23 -9.188 1 53.72 204 THR A O 1
ATOM 1563 N N . LYS A 1 205 ? -1.062 21.828 -10.602 1 47.94 205 LYS A N 1
ATOM 1564 C CA . LYS A 1 205 ? -2.15 20.891 -10.82 1 47.94 205 LYS A CA 1
ATOM 1565 C C . LYS A 1 205 ? -2.135 19.781 -9.781 1 47.94 205 LYS A C 1
ATOM 1567 O O . LYS A 1 205 ? -1.07 19.375 -9.305 1 47.94 205 LYS A O 1
ATOM 1572 N N . ARG A 1 206 ? -3.459 19.844 -9.258 1 45.5 206 ARG A N 1
ATOM 1573 C CA . ARG A 1 206 ? -3.812 18.75 -8.367 1 45.5 206 ARG A CA 1
ATOM 1574 C C . ARG A 1 206 ? -3.768 17.422 -9.094 1 45.5 206 ARG A C 1
ATOM 1576 O O . ARG A 1 206 ? -4.191 17.312 -10.242 1 45.5 206 ARG A O 1
ATOM 1583 N N . GLY A 1 207 ? -2.912 16.625 -9.164 1 43.44 207 GLY A N 1
ATOM 1584 C CA . GLY A 1 207 ? -3.172 15.32 -9.75 1 43.44 207 GLY A CA 1
ATOM 1585 C C . GLY A 1 207 ? -2.113 14.289 -9.406 1 43.44 207 GLY A C 1
ATOM 1586 O O . GLY A 1 207 ? -1.039 14.633 -8.914 1 43.44 207 GLY A O 1
ATOM 1587 N N . CYS A 1 208 ? -2.715 13.023 -9.352 1 44.62 208 CYS A N 1
ATOM 1588 C CA . CYS A 1 208 ? -1.868 11.836 -9.273 1 44.62 208 CYS A CA 1
ATOM 1589 C C . CYS A 1 208 ? -0.646 11.977 -10.172 1 44.62 208 CYS A C 1
ATOM 1591 O O . CYS A 1 208 ? 0.339 11.258 -10.008 1 44.62 208 CYS A O 1
ATOM 1593 N N . THR A 1 209 ? -0.812 12.812 -11.031 1 39.78 209 THR A N 1
ATOM 1594 C CA . THR A 1 209 ? 0.229 12.93 -12.039 1 39.78 209 THR A CA 1
ATOM 1595 C C . THR A 1 209 ? 1.485 13.57 -11.461 1 39.78 209 THR A C 1
ATOM 1597 O O . THR A 1 209 ? 2.598 13.297 -11.914 1 39.78 209 THR A O 1
ATOM 1600 N N . SER A 1 210 ? 1.256 14.438 -10.578 1 39.41 210 SER A N 1
ATOM 1601 C CA . SER A 1 210 ? 2.439 15.047 -9.977 1 39.41 210 SER A CA 1
ATOM 1602 C C . SER A 1 210 ? 2.873 14.289 -8.727 1 39.41 210 SER A C 1
ATOM 1604 O O . SER A 1 210 ? 3.939 14.555 -8.172 1 39.41 210 SER A O 1
ATOM 1606 N N . CYS A 1 211 ? 1.988 13.672 -8.188 1 41.62 211 CYS A N 1
ATOM 1607 C CA . CYS A 1 211 ? 2.281 12.898 -6.992 1 41.62 211 CYS A CA 1
ATOM 1608 C C . CYS A 1 211 ? 3.258 11.773 -7.293 1 41.62 211 CYS A C 1
ATOM 1610 O O . CYS A 1 211 ? 3.018 10.961 -8.188 1 41.62 211 CYS A O 1
ATOM 1612 N N . THR A 1 212 ? 4.352 11.984 -6.949 1 38.72 212 THR A N 1
ATOM 1613 C CA . THR A 1 212 ? 5.426 11.023 -7.168 1 38.72 212 THR A CA 1
ATOM 1614 C C . THR A 1 212 ? 5.254 9.805 -6.262 1 38.72 212 THR A C 1
ATOM 1616 O O . THR A 1 212 ? 6.105 8.914 -6.246 1 38.72 212 THR A O 1
ATOM 1619 N N . GLN A 1 213 ? 4.141 9.93 -5.492 1 41.69 213 GLN A N 1
ATOM 1620 C CA . GLN A 1 213 ? 3.988 8.781 -4.602 1 41.69 213 GLN A CA 1
ATOM 1621 C C . GLN A 1 213 ? 3.383 7.59 -5.34 1 41.69 213 GLN A C 1
ATOM 1623 O O . GLN A 1 213 ? 2.232 7.645 -5.781 1 41.69 213 GLN A O 1
ATOM 1628 N N . ALA A 1 214 ? 4.184 6.812 -5.723 1 39.69 214 ALA A N 1
ATOM 1629 C CA . ALA A 1 214 ? 3.783 5.656 -6.52 1 39.69 214 ALA A CA 1
ATOM 1630 C C . ALA A 1 214 ? 2.648 4.895 -5.844 1 39.69 214 ALA A C 1
ATOM 1632 O O . ALA A 1 214 ? 1.799 4.309 -6.52 1 39.69 214 ALA A O 1
ATOM 1633 N N . ASN A 1 215 ? 2.564 4.82 -4.523 1 38.78 215 ASN A N 1
ATOM 1634 C CA . ASN A 1 215 ? 1.567 4.078 -3.758 1 38.78 215 ASN A CA 1
ATOM 1635 C C . ASN A 1 215 ? 0.549 5.016 -3.111 1 38.78 215 ASN A C 1
ATOM 1637 O O . ASN A 1 215 ? 0.087 4.758 -1.997 1 38.78 215 ASN A O 1
ATOM 1641 N N . CYS A 1 216 ? 0.448 6.164 -3.721 1 42.91 216 CYS A N 1
ATOM 1642 C CA . CYS A 1 216 ? -0.533 7.074 -3.143 1 42.91 216 CYS A CA 1
ATOM 1643 C C . CYS A 1 216 ? -1.952 6.578 -3.391 1 42.91 216 CYS A C 1
ATOM 1645 O O . CYS A 1 216 ? -2.365 6.41 -4.539 1 42.91 216 CYS A O 1
ATOM 1647 N N . ALA A 1 217 ? -2.602 6.219 -2.402 1 40.53 217 ALA A N 1
ATOM 1648 C CA . ALA A 1 217 ? -3.986 5.754 -2.4 1 40.53 217 ALA A CA 1
ATOM 1649 C C . ALA A 1 217 ? -4.91 6.7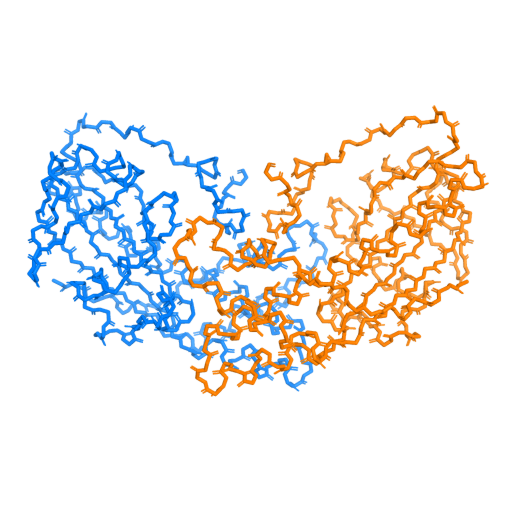77 -3.059 1 40.53 217 ALA A C 1
ATOM 1651 O O . ALA A 1 217 ? -6.016 6.441 -3.484 1 40.53 217 ALA A O 1
ATOM 1652 N N . SER A 1 218 ? -4.562 8.039 -3.074 1 38.09 218 SER A N 1
ATOM 1653 C CA . SER A 1 218 ? -5.418 9.109 -3.572 1 38.09 218 SER A CA 1
ATOM 1654 C C . SER A 1 218 ? -5.168 9.367 -5.055 1 38.09 218 SER A C 1
ATOM 1656 O O . SER A 1 218 ? -5.695 10.328 -5.617 1 38.09 218 SER A O 1
ATOM 1658 N N . ARG A 1 219 ? -4.191 8.883 -5.59 1 36.72 219 ARG A N 1
ATOM 1659 C CA . ARG A 1 219 ? -3.975 9.188 -7.004 1 36.72 219 ARG A CA 1
ATOM 1660 C C . ARG A 1 219 ? -5.188 8.789 -7.84 1 36.72 219 ARG A C 1
ATOM 1662 O O . ARG A 1 219 ? -5.52 7.602 -7.934 1 36.72 219 ARG A O 1
ATOM 1669 N N . ASN A 1 220 ? -6.035 9.547 -7.84 1 32.38 220 ASN A N 1
ATOM 1670 C CA . ASN A 1 220 ? -7.23 9.477 -8.672 1 32.38 220 ASN A CA 1
ATOM 1671 C C . ASN A 1 220 ? -6.898 9.016 -10.086 1 32.38 220 ASN A C 1
ATOM 1673 O O . ASN A 1 220 ? -6.008 9.57 -10.734 1 32.38 220 ASN A O 1
ATOM 1677 N N . GLY A 1 221 ? -6.973 7.723 -10.383 1 28.06 221 GLY A N 1
ATOM 1678 C CA . GLY A 1 221 ? -7.082 7.398 -11.797 1 28.06 221 GLY A CA 1
ATOM 1679 C C . GLY A 1 221 ? -7.918 8.398 -12.578 1 28.06 221 GLY A C 1
ATOM 1680 O O . GLY A 1 221 ? -8.797 9.047 -12.008 1 28.06 221 GLY A O 1
ATOM 1681 N N . MET B 1 1 ? 5.441 -30.547 -12.422 1 71.81 1 MET B N 1
ATOM 1682 C CA . MET B 1 1 ? 5.387 -29.656 -11.266 1 71.81 1 MET B CA 1
ATOM 1683 C C . MET B 1 1 ? 6.781 -29.422 -10.688 1 71.81 1 MET B C 1
ATOM 1685 O O . MET B 1 1 ? 7.52 -30.375 -10.438 1 71.81 1 MET B O 1
ATOM 1689 N N . ALA B 1 2 ? 7.281 -28.141 -10.68 1 76.44 2 ALA B N 1
ATOM 1690 C CA . ALA B 1 2 ? 8.609 -27.828 -10.156 1 76.44 2 ALA B CA 1
ATOM 1691 C C . ALA B 1 2 ? 8.523 -26.906 -8.938 1 76.44 2 ALA B C 1
ATOM 1693 O O . ALA B 1 2 ? 7.695 -26 -8.898 1 76.44 2 ALA B O 1
ATOM 1694 N N . ILE B 1 3 ? 9.172 -27.391 -7.852 1 80.06 3 ILE B N 1
ATOM 1695 C CA . ILE B 1 3 ? 9.25 -26.609 -6.625 1 80.06 3 ILE B CA 1
ATOM 1696 C C . ILE B 1 3 ? 10.562 -25.828 -6.582 1 80.06 3 ILE B C 1
ATOM 1698 O O . ILE B 1 3 ? 11.617 -26.359 -6.934 1 80.06 3 ILE B O 1
ATOM 1702 N N . TYR B 1 4 ? 10.445 -24.562 -6.414 1 76.19 4 TYR B N 1
ATOM 1703 C CA . TYR B 1 4 ? 11.586 -23.656 -6.27 1 76.19 4 TYR B CA 1
ATOM 1704 C C . TYR B 1 4 ? 11.766 -23.25 -4.816 1 76.19 4 TYR B C 1
ATOM 1706 O O . TYR B 1 4 ? 10.883 -22.609 -4.23 1 76.19 4 TYR B O 1
ATOM 1714 N N . ASN B 1 5 ? 12.734 -23.875 -4.156 1 71.5 5 ASN B N 1
ATOM 1715 C CA . ASN B 1 5 ? 13.094 -23.438 -2.811 1 71.5 5 ASN B CA 1
ATOM 1716 C C . ASN B 1 5 ? 14.328 -22.531 -2.822 1 71.5 5 ASN B C 1
ATOM 1718 O O . ASN B 1 5 ? 15.453 -23.016 -2.932 1 71.5 5 ASN B O 1
ATOM 1722 N N . GLY B 1 6 ? 14.125 -21.312 -3.42 1 63.41 6 GLY B N 1
ATOM 1723 C CA . GLY B 1 6 ? 15.305 -20.469 -3.535 1 63.41 6 GLY B CA 1
ATOM 1724 C C . GLY B 1 6 ? 15.586 -19.672 -2.281 1 63.41 6 GLY B C 1
ATOM 1725 O O . GLY B 1 6 ? 14.859 -19.766 -1.294 1 63.41 6 GLY B O 1
ATOM 1726 N N . ARG B 1 7 ? 16.828 -19.203 -2.201 1 74.31 7 ARG B N 1
ATOM 1727 C CA . ARG B 1 7 ? 17.25 -18.203 -1.229 1 74.31 7 ARG B CA 1
ATOM 1728 C C . ARG B 1 7 ? 16.828 -16.797 -1.659 1 74.31 7 ARG B C 1
ATOM 1730 O O . ARG B 1 7 ? 16.781 -16.5 -2.854 1 74.31 7 ARG B O 1
ATOM 1737 N N . LEU B 1 8 ? 16.297 -16.094 -0.678 1 84.25 8 LEU B N 1
ATOM 1738 C CA . LEU B 1 8 ? 15.961 -14.711 -1.007 1 84.25 8 LEU B CA 1
ATOM 1739 C C . LEU B 1 8 ? 17.203 -13.953 -1.461 1 84.25 8 LEU B C 1
ATOM 1741 O O . LEU B 1 8 ? 18.234 -13.961 -0.776 1 84.25 8 LEU B O 1
ATOM 1745 N N . PRO B 1 9 ? 17.188 -13.516 -2.715 1 80.38 9 PRO B N 1
ATOM 1746 C CA . PRO B 1 9 ? 18.266 -12.594 -3.094 1 80.38 9 PRO B CA 1
ATOM 1747 C C . PRO B 1 9 ? 18.328 -11.359 -2.199 1 80.38 9 PRO B C 1
ATOM 1749 O O . PRO B 1 9 ? 17.531 -11.227 -1.266 1 80.38 9 PRO B O 1
ATOM 1752 N N . GLN B 1 10 ? 19.422 -10.641 -2.506 1 93.69 10 GLN B N 1
ATOM 1753 C CA . GLN B 1 10 ? 19.469 -9.32 -1.883 1 93.69 10 GLN B CA 1
ATOM 1754 C C . GLN B 1 10 ? 18.203 -8.523 -2.213 1 93.69 10 GLN B C 1
ATOM 1756 O O . GLN B 1 10 ? 17.812 -8.422 -3.377 1 93.69 10 GLN B O 1
ATOM 1761 N N . ILE B 1 11 ? 17.609 -8.102 -1.161 1 97.38 11 ILE B N 1
ATOM 1762 C CA . ILE B 1 11 ? 16.359 -7.379 -1.344 1 97.38 11 ILE B CA 1
ATOM 1763 C C . ILE B 1 11 ? 16.641 -5.973 -1.871 1 97.38 11 ILE B C 1
ATOM 1765 O O . ILE B 1 11 ? 17.547 -5.289 -1.378 1 97.38 11 ILE B O 1
ATOM 1769 N N . ASP B 1 12 ? 15.961 -5.57 -2.871 1 96.12 12 ASP B N 1
ATOM 1770 C CA . ASP B 1 12 ? 16.141 -4.281 -3.531 1 96.12 12 ASP B CA 1
ATOM 1771 C C . ASP B 1 12 ? 15.695 -3.133 -2.629 1 96.12 12 ASP B C 1
ATOM 1773 O O . ASP B 1 12 ? 14.5 -2.906 -2.455 1 96.12 12 ASP B O 1
ATOM 1777 N N . LYS B 1 13 ? 16.609 -2.361 -2.197 1 96.19 13 LYS B N 1
ATOM 1778 C CA . LYS B 1 13 ? 16.344 -1.315 -1.214 1 96.19 13 LYS B CA 1
ATOM 1779 C C . LYS B 1 13 ? 15.492 -0.197 -1.818 1 96.19 13 LYS B C 1
ATOM 1781 O O . LYS B 1 13 ? 14.672 0.405 -1.13 1 96.19 13 LYS B O 1
ATOM 1786 N N . ALA B 1 14 ? 15.727 0.065 -3.092 1 91.69 14 ALA B N 1
ATOM 1787 C CA . ALA B 1 14 ? 14.945 1.104 -3.762 1 91.69 14 ALA B CA 1
ATOM 1788 C C . ALA B 1 14 ? 13.477 0.717 -3.846 1 91.69 14 ALA B C 1
ATOM 1790 O O . ALA B 1 14 ? 12.594 1.55 -3.619 1 91.69 14 ALA B O 1
ATOM 1791 N N . GLU B 1 15 ? 13.203 -0.529 -4.09 1 93.62 15 GLU B N 1
ATOM 1792 C CA . GLU B 1 15 ? 11.828 -1.018 -4.152 1 93.62 15 GLU B CA 1
ATOM 1793 C C . GLU B 1 15 ? 11.18 -1.033 -2.77 1 93.62 15 GLU B C 1
ATOM 1795 O O . GLU B 1 15 ? 9.992 -0.746 -2.631 1 93.62 15 GLU B O 1
ATOM 1800 N N . VAL B 1 16 ? 11.984 -1.341 -1.736 1 95.62 16 VAL B N 1
ATOM 1801 C CA . VAL B 1 16 ? 11.492 -1.308 -0.365 1 95.62 16 VAL B CA 1
ATOM 1802 C C . VAL B 1 16 ? 11.008 0.102 -0.024 1 95.62 16 VAL B C 1
ATOM 1804 O O . VAL B 1 16 ? 9.914 0.281 0.502 1 95.62 16 VAL B O 1
ATOM 1807 N N . THR B 1 17 ? 11.844 1.082 -0.385 1 91.44 17 THR B N 1
ATOM 1808 C CA . THR B 1 17 ? 11.508 2.479 -0.124 1 91.44 17 THR B CA 1
ATOM 1809 C C . THR B 1 17 ? 10.242 2.883 -0.884 1 91.44 17 THR B C 1
ATOM 1811 O O . THR B 1 17 ? 9.383 3.58 -0.343 1 91.44 17 THR B O 1
ATOM 1814 N N . ARG B 1 18 ? 10.125 2.387 -2.055 1 87.75 18 ARG B N 1
ATOM 1815 C CA . ARG B 1 18 ? 8.945 2.67 -2.865 1 87.75 18 ARG B CA 1
ATOM 1816 C C . ARG B 1 18 ? 7.691 2.072 -2.234 1 87.75 18 ARG B C 1
ATOM 1818 O O . ARG B 1 18 ? 6.684 2.764 -2.062 1 87.75 18 ARG B O 1
ATOM 1825 N N . TYR B 1 19 ? 7.73 0.851 -1.767 1 89.44 19 TYR B N 1
ATOM 1826 C CA . TYR B 1 19 ? 6.578 0.17 -1.187 1 89.44 19 TYR B CA 1
ATOM 1827 C C . TYR B 1 19 ? 6.207 0.777 0.161 1 89.44 19 TYR B C 1
ATOM 1829 O O . TYR B 1 19 ? 5.055 0.686 0.594 1 89.44 19 TYR B O 1
ATOM 1837 N N . ALA B 1 20 ? 7.195 1.42 0.759 1 90 20 ALA B N 1
ATOM 1838 C CA . ALA B 1 20 ? 6.945 2.074 2.041 1 90 20 ALA B CA 1
ATOM 1839 C C . ALA B 1 20 ? 6.359 3.469 1.839 1 90 20 ALA B C 1
ATOM 1841 O O . ALA B 1 20 ? 6.059 4.168 2.809 1 90 20 ALA B O 1
ATOM 1842 N N . GLY B 1 21 ? 6.207 3.895 0.57 1 79.94 21 GLY B N 1
ATOM 1843 C CA . GLY B 1 21 ? 5.703 5.23 0.285 1 79.94 21 GLY B CA 1
ATOM 1844 C C . GLY B 1 21 ? 6.738 6.316 0.507 1 79.94 21 GLY B C 1
ATOM 1845 O O . GLY B 1 21 ? 6.387 7.461 0.798 1 79.94 21 GLY B O 1
ATOM 1846 N N . LEU B 1 22 ? 8.039 5.941 0.422 1 84.12 22 LEU B N 1
ATOM 1847 C CA . LEU B 1 22 ? 9.109 6.867 0.775 1 84.12 22 LEU B CA 1
ATOM 1848 C C . LEU B 1 22 ? 9.977 7.188 -0.441 1 84.12 22 LEU B C 1
ATOM 1850 O O . LEU B 1 22 ? 11.125 7.609 -0.298 1 84.12 22 LEU B O 1
ATOM 1854 N N . ARG B 1 23 ? 9.414 6.984 -1.556 1 75 23 ARG B N 1
ATOM 1855 C CA . ARG B 1 23 ? 10.188 7.148 -2.779 1 75 23 ARG B CA 1
ATOM 1856 C C . ARG B 1 23 ? 10.742 8.562 -2.893 1 75 23 ARG B C 1
ATOM 1858 O O . ARG B 1 23 ? 11.867 8.766 -3.352 1 75 23 ARG B O 1
ATOM 1865 N N . GLN B 1 24 ? 10.031 9.461 -2.365 1 70.5 24 GLN B N 1
ATOM 1866 C CA . GLN B 1 24 ? 10.453 10.844 -2.535 1 70.5 24 GLN B CA 1
ATOM 1867 C C . GLN B 1 24 ? 11.203 11.352 -1.305 1 70.5 24 GLN B C 1
ATOM 1869 O O . GLN B 1 24 ? 11.695 12.477 -1.291 1 70.5 24 GLN B O 1
ATOM 1874 N N . ALA B 1 25 ? 11.195 10.547 -0.387 1 79.62 25 ALA B N 1
ATOM 1875 C CA . ALA B 1 25 ? 11.906 10.938 0.828 1 79.62 25 ALA B CA 1
ATOM 1876 C C . ALA B 1 25 ? 13.391 10.602 0.728 1 79.62 25 ALA B C 1
ATOM 1878 O O . ALA B 1 25 ? 13.867 9.648 1.358 1 79.62 25 ALA B O 1
ATOM 1879 N N . LYS B 1 26 ? 14.164 11.438 0.028 1 79.5 26 LYS B N 1
ATOM 1880 C CA . LYS B 1 26 ? 15.57 11.172 -0.269 1 79.5 26 LYS B CA 1
ATOM 1881 C C . LYS B 1 26 ? 16.422 11.211 1 1 79.5 26 LYS B C 1
ATOM 1883 O O . LYS B 1 26 ? 17.5 10.641 1.044 1 79.5 26 LYS B O 1
ATOM 1888 N N . ASP B 1 27 ? 15.922 11.852 1.948 1 85.25 27 ASP B N 1
ATOM 1889 C CA . ASP B 1 27 ? 16.688 12.031 3.176 1 85.25 27 ASP B CA 1
ATOM 1890 C C . ASP B 1 27 ? 16.344 10.961 4.203 1 85.25 27 ASP B C 1
ATOM 1892 O O . ASP B 1 27 ? 16.828 11 5.336 1 85.25 27 ASP B O 1
ATOM 1896 N N . PHE B 1 28 ? 15.508 10.031 3.801 1 89.62 28 PHE B N 1
ATOM 1897 C CA . PHE B 1 28 ? 15.172 8.969 4.742 1 89.62 28 PHE B CA 1
ATOM 1898 C C . PHE B 1 28 ? 16.406 8.141 5.086 1 89.62 28 PHE B C 1
ATOM 1900 O O . PHE B 1 28 ? 17.156 7.73 4.195 1 89.62 28 PHE B O 1
ATOM 1907 N N . PRO B 1 29 ? 16.609 7.848 6.383 1 90.25 29 PRO B N 1
ATOM 1908 C CA . PRO B 1 29 ? 17.828 7.113 6.766 1 90.25 29 PRO B CA 1
ATOM 1909 C C . PRO B 1 29 ? 17.844 5.684 6.223 1 90.25 29 PRO B C 1
ATOM 1911 O O . PRO B 1 29 ? 17.016 4.855 6.625 1 90.25 29 PRO B O 1
ATOM 1914 N N . GLN B 1 30 ? 18.844 5.332 5.508 1 93.19 30 GLN B N 1
ATOM 1915 C CA . GLN B 1 30 ? 18.922 4.066 4.785 1 93.19 30 GLN B CA 1
ATOM 1916 C C . GLN B 1 30 ? 19.203 2.906 5.73 1 93.19 30 GLN B C 1
ATOM 1918 O O . GLN B 1 30 ? 18.969 1.746 5.395 1 93.19 30 GLN B O 1
ATOM 1923 N N . GLN B 1 31 ? 19.703 3.26 6.855 1 95.5 31 GLN B N 1
ATOM 1924 C CA . GLN B 1 31 ? 20.016 2.211 7.824 1 95.5 31 GLN B CA 1
ATOM 1925 C C . GLN B 1 31 ? 18.75 1.438 8.211 1 95.5 31 GLN B C 1
ATOM 1927 O O . GLN B 1 31 ? 18.812 0.229 8.445 1 95.5 31 GLN B O 1
ATOM 1932 N N . TYR B 1 32 ? 17.625 2.082 8.273 1 95.75 32 TYR B N 1
ATOM 1933 C CA . TYR B 1 32 ? 16.375 1.422 8.625 1 95.75 32 TYR B CA 1
ATOM 1934 C C . TYR B 1 32 ? 15.93 0.479 7.512 1 95.75 32 TYR B C 1
ATOM 1936 O O . TYR B 1 32 ? 15.391 -0.596 7.781 1 95.75 32 TYR B O 1
ATOM 1944 N N . VAL B 1 33 ? 16.156 0.905 6.305 1 96.75 33 VAL B N 1
ATOM 1945 C CA . VAL B 1 33 ? 15.812 0.077 5.156 1 96.75 33 VAL B CA 1
ATOM 1946 C C . VAL B 1 33 ? 16.672 -1.188 5.148 1 96.75 33 VAL B C 1
ATOM 1948 O O . VAL B 1 33 ? 16.156 -2.293 4.969 1 96.75 33 VAL B O 1
ATOM 1951 N N . MET B 1 34 ? 17.938 -1.002 5.387 1 97.44 34 MET B N 1
ATOM 1952 C CA . MET B 1 34 ? 18.844 -2.135 5.438 1 97.44 34 MET B CA 1
ATOM 1953 C C . MET B 1 34 ? 18.469 -3.102 6.551 1 97.44 34 MET B C 1
ATOM 1955 O O . MET B 1 34 ? 18.453 -4.316 6.352 1 97.44 34 MET B O 1
ATOM 1959 N N . GLU B 1 35 ? 18.156 -2.559 7.641 1 97.44 35 GLU B N 1
ATOM 1960 C CA . GLU B 1 35 ? 17.766 -3.383 8.773 1 97.44 35 GLU B CA 1
ATOM 1961 C C . GLU B 1 35 ? 16.5 -4.172 8.469 1 97.44 35 GLU B C 1
ATOM 1963 O O . GLU B 1 35 ? 16.391 -5.348 8.812 1 97.44 35 GLU B O 1
ATOM 1968 N N . ALA B 1 36 ? 15.555 -3.529 7.852 1 98.06 36 ALA B N 1
ATOM 1969 C CA . ALA B 1 36 ? 14.305 -4.188 7.473 1 98.06 36 ALA B CA 1
ATOM 1970 C C . ALA B 1 36 ? 14.57 -5.348 6.516 1 98.06 36 ALA B C 1
ATOM 1972 O O . ALA B 1 36 ? 13.977 -6.418 6.648 1 98.06 36 ALA B O 1
ATOM 1973 N N . CYS B 1 37 ? 15.422 -5.125 5.559 1 98.06 37 CYS B N 1
ATOM 1974 C CA . CYS B 1 37 ? 15.781 -6.18 4.617 1 98.06 37 CYS B CA 1
ATOM 1975 C C . CYS B 1 37 ? 16.375 -7.375 5.348 1 98.06 37 CYS B C 1
ATOM 1977 O O . CYS B 1 37 ? 16.047 -8.523 5.051 1 98.06 37 CYS B O 1
ATOM 1979 N N . LEU B 1 38 ? 17.234 -7.07 6.262 1 97.06 38 LEU B N 1
ATOM 1980 C CA . LEU B 1 38 ? 17.875 -8.133 7.027 1 97.06 38 LEU B CA 1
ATOM 1981 C C . LEU B 1 38 ? 16.844 -8.922 7.832 1 97.06 38 LEU B C 1
ATOM 1983 O O . LEU B 1 38 ? 16.906 -10.156 7.887 1 97.06 38 LEU B O 1
ATOM 1987 N N . GLU B 1 39 ? 15.906 -8.195 8.453 1 97.25 39 GLU B N 1
ATOM 1988 C CA . GLU B 1 39 ? 14.844 -8.859 9.203 1 97.25 39 GLU B CA 1
ATOM 1989 C C . GLU B 1 39 ? 14.078 -9.844 8.328 1 97.25 39 GLU B C 1
ATOM 1991 O O . GLU B 1 39 ? 13.812 -10.977 8.742 1 97.25 39 GLU B O 1
ATOM 1996 N N . VAL B 1 40 ? 13.711 -9.43 7.145 1 97.88 40 VAL B N 1
ATOM 1997 C CA . VAL B 1 40 ? 12.93 -10.266 6.23 1 97.88 40 VAL B CA 1
ATOM 1998 C C . VAL B 1 40 ? 13.766 -11.453 5.773 1 97.88 40 VAL B C 1
ATOM 2000 O O . VAL B 1 40 ? 13.281 -12.586 5.727 1 97.88 40 VAL B O 1
ATOM 2003 N N . GLN B 1 41 ? 15.008 -11.188 5.461 1 96.25 41 GLN B N 1
ATOM 2004 C CA . GLN B 1 41 ? 15.891 -12.266 5.012 1 96.25 41 GLN B CA 1
ATOM 2005 C C . GLN B 1 41 ? 16.031 -13.336 6.09 1 96.25 41 GLN B C 1
ATOM 2007 O O . GLN B 1 41 ? 16.172 -14.523 5.777 1 96.25 41 GLN B O 1
ATOM 2012 N N . LEU B 1 42 ? 16 -12.922 7.27 1 94.81 42 LEU B N 1
ATOM 2013 C CA . LEU B 1 42 ? 16.203 -13.828 8.391 1 94.81 42 LEU B CA 1
ATOM 2014 C C . LEU B 1 42 ? 14.992 -14.734 8.586 1 94.81 42 LEU B C 1
ATOM 2016 O O . LEU B 1 42 ? 15.141 -15.898 8.977 1 94.81 42 LEU B O 1
ATOM 2020 N N . VAL B 1 43 ? 13.789 -14.289 8.273 1 95.94 43 VAL B N 1
ATOM 2021 C CA . VAL B 1 43 ? 12.617 -15.023 8.734 1 95.94 43 VAL B CA 1
ATOM 2022 C C . VAL B 1 43 ? 11.82 -15.531 7.535 1 95.94 43 VAL B C 1
ATOM 2024 O O . VAL B 1 43 ? 10.953 -16.391 7.68 1 95.94 43 VAL B O 1
ATOM 2027 N N . ALA B 1 44 ? 12.086 -14.977 6.332 1 96.69 44 ALA B N 1
ATOM 2028 C CA . ALA B 1 44 ? 11.312 -15.367 5.156 1 96.69 44 ALA B CA 1
ATOM 2029 C C . ALA B 1 44 ? 11.57 -16.828 4.789 1 96.69 44 ALA B C 1
ATOM 2031 O O . ALA B 1 44 ? 12.68 -17.328 4.996 1 96.69 44 ALA B O 1
ATOM 2032 N N . GLU B 1 45 ? 10.609 -17.484 4.266 1 95.25 45 GLU B N 1
ATOM 2033 C CA . GLU B 1 45 ? 10.688 -18.844 3.738 1 95.25 45 GLU B CA 1
ATOM 2034 C C . GLU B 1 45 ? 10.203 -18.906 2.293 1 95.25 45 GLU B C 1
ATOM 2036 O O . GLU B 1 45 ? 9.125 -19.438 2.016 1 95.25 45 GLU B O 1
ATOM 2041 N N . PRO B 1 46 ? 11.031 -18.469 1.397 1 96.69 46 PRO B N 1
ATOM 2042 C CA . PRO B 1 46 ? 10.602 -18.391 -0.002 1 96.69 46 PRO B CA 1
ATOM 2043 C C . PRO B 1 46 ? 10.383 -19.766 -0.619 1 96.69 46 PRO B C 1
ATOM 2045 O O . PRO B 1 46 ? 11.227 -20.656 -0.472 1 96.69 46 PRO B O 1
ATOM 2048 N N . LYS B 1 47 ? 9.273 -19.953 -1.199 1 96.62 47 LYS B N 1
ATOM 2049 C CA . LYS B 1 47 ? 8.914 -21.156 -1.95 1 96.62 47 LYS B CA 1
ATOM 2050 C C . LYS B 1 47 ? 8.172 -20.797 -3.232 1 96.62 47 LYS B C 1
ATOM 2052 O O . LYS B 1 47 ? 7.453 -19.781 -3.279 1 96.62 47 LYS B O 1
ATOM 2057 N N . GLY B 1 48 ? 8.336 -21.594 -4.266 1 97.12 48 GLY B N 1
ATOM 2058 C CA . GLY B 1 48 ? 7.645 -21.438 -5.531 1 97.12 48 GLY B CA 1
ATOM 2059 C C . GLY B 1 48 ? 7.27 -22.75 -6.18 1 97.12 48 GLY B C 1
ATOM 2060 O O . GLY B 1 48 ? 7.91 -23.781 -5.934 1 97.12 48 GLY B O 1
ATOM 2061 N N . ILE B 1 49 ? 6.238 -22.719 -6.941 1 97.69 49 ILE B N 1
ATOM 2062 C CA . ILE B 1 49 ? 5.785 -23.891 -7.695 1 97.69 49 ILE B CA 1
ATOM 2063 C C . ILE B 1 49 ? 5.191 -23.453 -9.031 1 97.69 49 ILE B C 1
ATOM 2065 O O . ILE B 1 49 ? 4.633 -22.344 -9.133 1 97.69 49 ILE B O 1
ATOM 2069 N N . PHE B 1 50 ? 5.359 -24.203 -10.016 1 98.19 50 PHE B N 1
ATOM 2070 C CA . PHE B 1 50 ? 4.715 -23.922 -11.289 1 98.19 50 PHE B CA 1
ATOM 2071 C C . PHE B 1 50 ? 4.457 -25.203 -12.062 1 98.19 50 PHE B C 1
ATOM 2073 O O . PHE B 1 50 ? 5.09 -26.234 -11.797 1 98.19 50 PHE B O 1
ATOM 2080 N N . GLU B 1 51 ? 3.531 -25.172 -12.906 1 97.94 51 GLU B N 1
ATOM 2081 C CA . GLU B 1 51 ? 3.143 -26.297 -13.758 1 97.94 51 GLU B CA 1
ATOM 2082 C C . GLU B 1 51 ? 2.773 -25.828 -15.164 1 97.94 51 GLU B C 1
ATOM 2084 O O . GLU B 1 51 ? 2.205 -24.734 -15.328 1 97.94 51 GLU B O 1
ATOM 2089 N N . GLU B 1 52 ? 3.09 -26.609 -16.109 1 98.31 52 GLU B N 1
ATOM 2090 C CA . GLU B 1 52 ? 2.777 -26.328 -17.5 1 98.31 52 GLU B CA 1
ATOM 2091 C C . GLU B 1 52 ? 1.54 -27.094 -17.953 1 98.31 52 GLU B C 1
ATOM 2093 O O . GLU B 1 52 ? 1.386 -28.281 -17.641 1 98.31 52 GLU B O 1
ATOM 2098 N N . TYR B 1 53 ? 0.71 -26.438 -18.703 1 98.62 53 TYR B N 1
ATOM 2099 C CA . TYR B 1 53 ? -0.474 -27.078 -19.266 1 98.62 53 TYR B CA 1
ATOM 2100 C C . TYR B 1 53 ? -0.661 -26.688 -20.734 1 98.62 53 TYR B C 1
ATOM 2102 O O . TYR B 1 53 ? -0.298 -25.578 -21.141 1 98.62 53 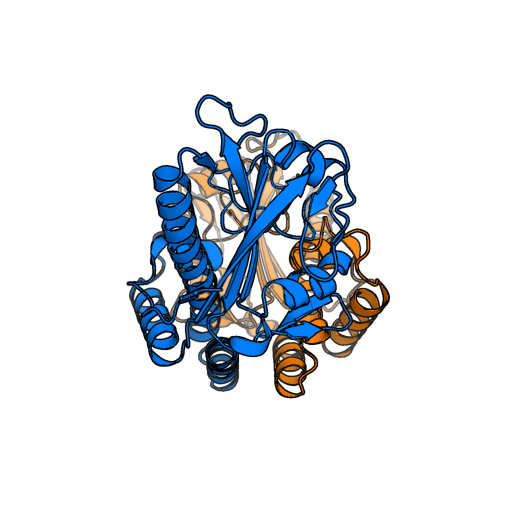TYR B O 1
ATOM 2110 N N . ASP B 1 54 ? -1.278 -27.609 -21.469 1 98.62 54 ASP B N 1
ATOM 2111 C CA . ASP B 1 54 ? -1.809 -27.219 -22.766 1 98.62 54 ASP B CA 1
ATOM 2112 C C . ASP B 1 54 ? -2.994 -26.281 -22.609 1 98.62 54 ASP B C 1
ATOM 2114 O O . ASP B 1 54 ? -3.73 -26.344 -21.625 1 98.62 54 ASP B O 1
ATOM 2118 N N . TYR B 1 55 ? -3.125 -25.359 -23.562 1 98.62 55 TYR B N 1
ATOM 2119 C CA . TYR B 1 55 ? -4.16 -24.344 -23.516 1 98.62 55 TYR B CA 1
ATOM 2120 C C . TYR B 1 55 ? -4.836 -24.172 -24.859 1 98.62 55 TYR B C 1
ATOM 2122 O O . TYR B 1 55 ? -4.164 -24.141 -25.906 1 98.62 55 TYR B O 1
ATOM 2130 N N . ASP B 1 56 ? -6.168 -24.172 -24.859 1 98.44 56 ASP B N 1
ATOM 2131 C CA . ASP B 1 56 ? -6.957 -23.875 -26.062 1 98.44 56 ASP B CA 1
ATOM 2132 C C . ASP B 1 56 ? -7.445 -22.422 -26.047 1 98.44 56 ASP B C 1
ATOM 2134 O O . ASP B 1 56 ? -8.406 -22.094 -25.359 1 98.44 56 ASP B O 1
ATOM 2138 N N . ALA B 1 57 ? -6.855 -21.531 -26.844 1 96.88 57 ALA B N 1
ATOM 2139 C CA . ALA B 1 57 ? -7.16 -20.109 -26.844 1 96.88 57 ALA B CA 1
ATOM 2140 C C . ALA B 1 57 ? -8.562 -19.844 -27.391 1 96.88 57 ALA B C 1
ATOM 2142 O O . ALA B 1 57 ? -9.211 -18.875 -27 1 96.88 57 ALA B O 1
ATOM 2143 N N . GLU B 1 58 ? -8.992 -20.625 -28.25 1 96.75 58 GLU B N 1
ATOM 2144 C CA . GLU B 1 58 ? -10.32 -20.453 -28.844 1 96.75 58 GLU B CA 1
ATOM 2145 C C . GLU B 1 58 ? -11.414 -20.641 -27.797 1 96.75 58 GLU B C 1
ATOM 2147 O O . GLU B 1 58 ? -12.359 -19.844 -27.734 1 96.75 58 GLU B O 1
ATOM 2152 N N . THR B 1 59 ? -11.25 -21.609 -26.953 1 97.56 59 THR B N 1
ATOM 2153 C CA . THR B 1 59 ? -12.281 -21.922 -25.969 1 97.56 59 THR B CA 1
ATOM 2154 C C . THR B 1 59 ? -11.922 -21.312 -24.609 1 97.56 59 THR B C 1
ATOM 2156 O O . THR B 1 59 ? -12.781 -21.219 -23.719 1 97.56 59 THR B O 1
ATOM 2159 N N . GLY B 1 60 ? -10.664 -20.953 -24.438 1 97.94 60 GLY B N 1
ATOM 2160 C CA . GLY B 1 60 ? -10.219 -20.453 -23.141 1 97.94 60 GLY B CA 1
ATOM 2161 C C . GLY B 1 60 ? -10.094 -21.547 -22.094 1 97.94 60 GLY B C 1
ATOM 2162 O O . GLY B 1 60 ? -10.367 -21.328 -20.922 1 97.94 60 GLY B O 1
ATOM 2163 N N . LEU B 1 61 ? -9.68 -22.75 -22.516 1 98.56 61 LEU B N 1
ATOM 2164 C CA . LEU B 1 61 ? -9.648 -23.906 -21.625 1 98.56 61 LEU B CA 1
ATOM 2165 C C . LEU B 1 61 ? -8.219 -24.344 -21.328 1 98.56 61 LEU B C 1
ATOM 2167 O O . LEU B 1 61 ? -7.453 -24.641 -22.25 1 98.56 61 LEU B O 1
ATOM 2171 N N . ILE B 1 62 ? -7.875 -24.328 -20.062 1 98.69 62 ILE B N 1
ATOM 2172 C CA . ILE B 1 62 ? -6.629 -24.938 -19.625 1 98.69 62 ILE B CA 1
ATOM 2173 C C . ILE B 1 62 ? -6.824 -26.453 -19.469 1 98.69 62 ILE B C 1
ATOM 2175 O O . ILE B 1 62 ? -7.707 -26.891 -18.719 1 98.69 62 ILE B O 1
ATOM 2179 N N . LYS B 1 63 ? -5.992 -27.25 -20.125 1 98.56 63 LYS B N 1
ATOM 2180 C CA . LYS B 1 63 ? -6.133 -28.703 -20.094 1 98.56 63 LYS B CA 1
ATOM 2181 C C . LYS B 1 63 ? -5.434 -29.281 -18.875 1 98.56 63 LYS B C 1
ATOM 2183 O O . LYS B 1 63 ? -4.547 -30.141 -19 1 98.56 63 LYS B O 1
ATOM 2188 N N . SER B 1 64 ? -5.828 -28.812 -17.781 1 98.12 64 SER B N 1
ATOM 2189 C CA . SER B 1 64 ? -5.422 -29.375 -16.5 1 98.12 64 SER B CA 1
ATOM 2190 C C . SER B 1 64 ? -6.367 -30.5 -16.062 1 98.12 64 SER B C 1
ATOM 2192 O O . SER B 1 64 ? -7.27 -30.875 -16.797 1 98.12 64 SER B O 1
ATOM 2194 N N . ASN B 1 65 ? -6.02 -31.094 -14.945 1 95.06 65 ASN B N 1
ATOM 2195 C CA . ASN B 1 65 ? -6.914 -32.062 -14.344 1 95.06 65 ASN B CA 1
ATOM 2196 C C . ASN B 1 65 ? -7.359 -31.641 -12.945 1 95.06 65 ASN B C 1
ATOM 2198 O O . ASN B 1 65 ? -6.602 -31.781 -11.984 1 95.06 65 ASN B O 1
ATOM 2202 N N . PRO B 1 66 ? -8.602 -31.266 -12.82 1 96.19 66 PRO B N 1
ATOM 2203 C CA . PRO B 1 66 ? -9.648 -31.062 -13.82 1 96.19 66 PRO B CA 1
ATOM 2204 C C . PRO B 1 66 ? -9.375 -29.875 -14.734 1 96.19 66 PRO B C 1
ATOM 2206 O O . PRO B 1 66 ? -8.57 -29 -14.391 1 96.19 66 PRO B O 1
ATOM 2209 N N . PRO B 1 67 ? -10.039 -29.938 -15.867 1 98.12 67 PRO B N 1
ATOM 2210 C CA . PRO B 1 67 ? -9.875 -28.781 -16.766 1 98.12 67 PRO B CA 1
ATOM 2211 C C . PRO B 1 67 ? -10.375 -27.484 -16.141 1 98.12 67 PRO B C 1
ATOM 2213 O O . PRO B 1 67 ? -11.312 -27.5 -15.328 1 98.12 67 PRO B O 1
ATOM 2216 N N . LEU B 1 68 ? -9.703 -26.375 -16.547 1 98.31 68 LEU B N 1
ATOM 2217 C CA . LEU B 1 68 ? -10.07 -25.078 -15.992 1 98.31 68 LEU B CA 1
ATOM 2218 C C . LEU B 1 68 ? -10.5 -24.109 -17.094 1 98.31 68 LEU B C 1
ATOM 2220 O O . LEU B 1 68 ? -9.695 -23.766 -17.969 1 98.31 68 LEU B O 1
ATOM 2224 N N . GLN B 1 69 ? -11.758 -23.672 -17 1 98.12 69 GLN B N 1
ATOM 2225 C CA . GLN B 1 69 ? -12.312 -22.719 -17.953 1 98.12 69 GLN B CA 1
ATOM 2226 C C . GLN B 1 69 ? -12 -21.281 -17.547 1 98.12 69 GLN B C 1
ATOM 2228 O O . GLN B 1 69 ? -12.383 -20.844 -16.453 1 98.12 69 GLN B O 1
ATOM 2233 N N . LEU B 1 70 ? -11.266 -20.609 -18.406 1 97.19 70 LEU B N 1
ATOM 2234 C CA . LEU B 1 70 ? -11.008 -19.188 -18.141 1 97.19 70 LEU B CA 1
ATOM 2235 C C . LEU B 1 70 ? -12.148 -18.328 -18.641 1 97.19 70 LEU B C 1
ATOM 2237 O O . LEU B 1 70 ? -12.578 -18.453 -19.781 1 97.19 70 LEU B O 1
ATOM 2241 N N . THR B 1 71 ? -12.625 -17.5 -17.688 1 92.56 71 THR B N 1
ATOM 2242 C CA . THR B 1 71 ? -13.664 -16.531 -18.016 1 92.56 71 THR B CA 1
ATOM 2243 C C . THR B 1 71 ? -13.164 -15.102 -17.812 1 92.56 71 THR B C 1
ATOM 2245 O O . THR B 1 71 ? -12.344 -14.844 -16.938 1 92.56 71 THR B O 1
ATOM 2248 N N . GLY B 1 72 ? -13.508 -14.203 -18.656 1 92.12 72 GLY B N 1
ATOM 2249 C CA . GLY B 1 72 ? -13.07 -12.812 -18.672 1 92.12 72 GLY B CA 1
ATOM 2250 C C . GLY B 1 72 ? -12.406 -12.398 -19.969 1 92.12 72 GLY B C 1
ATOM 2251 O O . GLY B 1 72 ? -11.625 -13.156 -20.531 1 92.12 72 GLY B O 1
ATOM 2252 N N . HIS B 1 73 ? -12.688 -11.25 -20.328 1 93.19 73 HIS B N 1
ATOM 2253 C CA . HIS B 1 73 ? -12.164 -10.758 -21.594 1 93.19 73 HIS B CA 1
ATOM 2254 C C . HIS B 1 73 ? -10.68 -10.438 -21.484 1 93.19 73 HIS B C 1
ATOM 2256 O O . HIS B 1 73 ? -9.906 -10.727 -22.406 1 93.19 73 HIS B O 1
ATOM 2262 N N . SER B 1 74 ? -10.219 -9.914 -20.422 1 91.44 74 SER B N 1
ATOM 2263 C CA . SER B 1 74 ? -8.844 -9.461 -20.266 1 91.44 74 SER B CA 1
ATOM 2264 C C . SER B 1 74 ? -7.863 -10.625 -20.312 1 91.44 74 SER B C 1
ATOM 2266 O O . SER B 1 74 ? -6.859 -10.57 -21.016 1 91.44 74 SER B O 1
ATOM 2268 N N . ILE B 1 75 ? -8.219 -11.688 -19.562 1 95.44 75 ILE B N 1
ATOM 2269 C CA . ILE B 1 75 ? -7.305 -12.82 -19.531 1 95.44 75 ILE B CA 1
ATOM 2270 C C . ILE B 1 75 ? -7.352 -13.562 -20.875 1 95.44 75 ILE B C 1
ATOM 2272 O O . ILE B 1 75 ? -6.332 -14.055 -21.344 1 95.44 75 ILE B O 1
ATOM 2276 N N . ARG B 1 76 ? -8.469 -13.672 -21.484 1 96.31 76 ARG B N 1
ATOM 2277 C CA . ARG B 1 76 ? -8.594 -14.336 -22.781 1 96.31 76 ARG B CA 1
ATOM 2278 C C . ARG B 1 76 ? -7.793 -13.594 -23.844 1 96.31 76 ARG B C 1
ATOM 2280 O O . ARG B 1 76 ? -7.152 -14.219 -24.688 1 96.31 76 ARG B O 1
ATOM 2287 N N . GLN B 1 77 ? -7.863 -12.266 -23.766 1 95.25 77 GLN B N 1
ATOM 2288 C CA . GLN B 1 77 ? -7.086 -11.453 -24.703 1 95.25 77 GLN B CA 1
ATOM 2289 C C . GLN B 1 77 ? -5.59 -11.594 -24.438 1 95.25 77 GLN B C 1
ATOM 2291 O O . GLN B 1 77 ? -4.797 -11.703 -25.375 1 95.25 77 GLN B O 1
ATOM 2296 N N . HIS B 1 78 ? -5.199 -11.648 -23.203 1 94.81 78 HIS B N 1
ATOM 2297 C CA . HIS B 1 78 ? -3.805 -11.789 -22.781 1 94.81 78 HIS B CA 1
ATOM 2298 C C . HIS B 1 78 ? -3.201 -13.086 -23.312 1 94.81 78 HIS B C 1
ATOM 2300 O O . HIS B 1 78 ? -2.02 -13.125 -23.656 1 94.81 78 HIS B O 1
ATOM 2306 N N . LEU B 1 79 ? -4.074 -14.102 -23.438 1 96.94 79 LEU B N 1
ATOM 2307 C CA . LEU B 1 79 ? -3.59 -15.43 -23.797 1 96.94 79 LEU B CA 1
ATOM 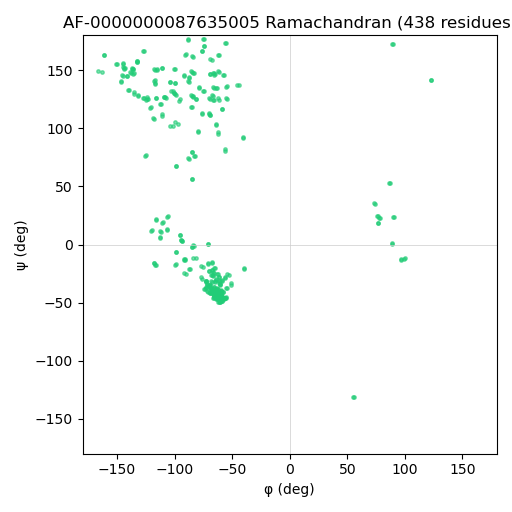2308 C C . LEU B 1 79 ? -4.039 -15.805 -25.219 1 96.94 79 LEU B C 1
ATOM 2310 O O . LEU B 1 79 ? -4.016 -16.984 -25.578 1 96.94 79 LEU B O 1
ATOM 2314 N N . ALA B 1 80 ? -4.398 -14.836 -25.969 1 96.25 80 ALA B N 1
ATOM 2315 C CA . ALA B 1 80 ? -5.074 -15.078 -27.25 1 96.25 80 ALA B CA 1
ATOM 2316 C C . ALA B 1 80 ? -4.176 -15.844 -28.203 1 96.25 80 ALA B C 1
ATOM 2318 O O . ALA B 1 80 ? -4.66 -16.609 -29.047 1 96.25 80 ALA B O 1
ATOM 2319 N N . LYS B 1 81 ? -2.889 -15.766 -28.078 1 96.19 81 LYS B N 1
ATOM 2320 C CA . LYS B 1 81 ? -1.97 -16.406 -29.016 1 96.19 81 LYS B CA 1
ATOM 2321 C C . LYS B 1 81 ? -1.202 -17.547 -28.344 1 96.19 81 LYS B C 1
ATOM 2323 O O . LYS B 1 81 ? -0.281 -18.109 -28.938 1 96.19 81 LYS B O 1
ATOM 2328 N N . ALA B 1 82 ? -1.568 -17.828 -27.172 1 97.88 82 ALA B N 1
ATOM 2329 C CA . ALA B 1 82 ? -0.87 -18.875 -26.422 1 97.88 82 ALA B CA 1
ATOM 2330 C C . ALA B 1 82 ? -1.42 -20.25 -26.781 1 97.88 82 ALA B C 1
ATOM 2332 O O . ALA B 1 82 ? -2.617 -20.406 -27.031 1 97.88 82 ALA B O 1
ATOM 2333 N N . THR B 1 83 ? -0.537 -21.234 -26.75 1 98.12 83 THR B N 1
ATOM 2334 C CA . THR B 1 83 ? -0.955 -22.625 -26.922 1 98.12 83 THR B CA 1
ATOM 2335 C C . THR B 1 83 ? -0.681 -23.438 -25.672 1 98.12 83 THR B C 1
ATOM 2337 O O . THR B 1 83 ? -1.193 -24.547 -25.516 1 98.12 83 THR B O 1
ATOM 2340 N N . LYS B 1 84 ? 0.178 -22.906 -24.828 1 98.31 84 LYS B N 1
ATOM 2341 C CA . LYS B 1 84 ? 0.47 -23.422 -23.5 1 98.31 84 LYS B CA 1
ATOM 2342 C C . LYS B 1 84 ? 0.45 -22.297 -22.469 1 98.31 84 LYS B C 1
ATOM 2344 O O . LYS B 1 84 ? 0.565 -21.125 -22.812 1 98.31 84 LYS B O 1
ATOM 2349 N N . VAL B 1 85 ? 0.241 -22.766 -21.234 1 98.69 85 VAL B N 1
ATOM 2350 C CA . VAL B 1 85 ? 0.354 -21.797 -20.141 1 98.69 85 VAL B CA 1
ATOM 2351 C C . VAL B 1 85 ? 1.153 -22.406 -18.984 1 98.69 85 VAL B C 1
ATOM 2353 O O . VAL B 1 85 ? 1.152 -23.625 -18.797 1 98.69 85 VAL B O 1
ATOM 2356 N N . TYR B 1 86 ? 1.862 -21.578 -18.328 1 98.56 86 TYR B N 1
ATOM 2357 C CA . TYR B 1 86 ? 2.367 -21.891 -17 1 98.56 86 TYR B CA 1
ATOM 2358 C C . TYR B 1 86 ? 1.494 -21.266 -15.914 1 98.56 86 TYR B C 1
ATOM 2360 O O . TYR B 1 86 ? 1.127 -20.094 -16.016 1 98.56 86 TYR B O 1
ATOM 2368 N N . VAL B 1 87 ? 1.083 -22.078 -14.953 1 98.69 87 VAL B N 1
ATOM 2369 C CA . VAL B 1 87 ? 0.498 -21.578 -13.719 1 98.69 87 VAL B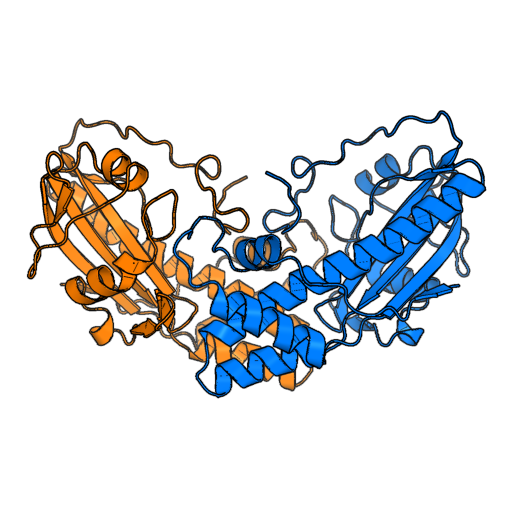 CA 1
ATOM 2370 C C . VAL B 1 87 ? 1.541 -21.609 -12.602 1 98.69 87 VAL B C 1
ATOM 2372 O O . VAL B 1 87 ? 2.234 -22.609 -12.422 1 98.69 87 VAL B O 1
ATOM 2375 N N . MET B 1 88 ? 1.682 -20.5 -11.898 1 98.31 88 MET B N 1
ATOM 2376 C CA . MET B 1 88 ? 2.713 -20.422 -10.867 1 98.31 88 MET B CA 1
ATOM 2377 C C . MET B 1 88 ? 2.146 -19.859 -9.57 1 98.31 88 MET B C 1
ATOM 2379 O O . MET B 1 88 ? 1.126 -19.156 -9.586 1 98.31 88 MET B O 1
ATOM 2383 N N . ALA B 1 89 ? 2.809 -20.172 -8.516 1 98.31 89 ALA B N 1
ATOM 2384 C CA . ALA B 1 89 ? 2.537 -19.625 -7.191 1 98.31 89 ALA B CA 1
ATOM 2385 C C . ALA B 1 89 ? 3.824 -19.484 -6.383 1 98.31 89 ALA B C 1
ATOM 2387 O O . ALA B 1 89 ? 4.723 -20.328 -6.48 1 98.31 89 ALA B O 1
ATOM 2388 N N . VAL B 1 90 ? 3.941 -18.391 -5.637 1 97.56 90 VAL B N 1
ATOM 2389 C CA . VAL B 1 90 ? 5.086 -18.203 -4.754 1 97.56 90 VAL B CA 1
ATOM 2390 C C . VAL B 1 90 ? 4.613 -17.656 -3.41 1 97.56 90 VAL B C 1
ATOM 2392 O O . VAL B 1 90 ? 3.551 -17.031 -3.326 1 97.56 90 VAL B O 1
ATOM 2395 N N . THR B 1 91 ? 5.312 -17.938 -2.369 1 97.12 91 THR B N 1
ATOM 2396 C CA . THR B 1 91 ? 5.117 -17.359 -1.043 1 97.12 91 THR B CA 1
ATOM 2397 C C . THR B 1 91 ? 6.457 -17.172 -0.336 1 97.12 91 THR B C 1
ATOM 2399 O O . THR B 1 91 ? 7.441 -17.828 -0.672 1 97.12 91 THR B O 1
ATOM 2402 N N . ILE B 1 92 ? 6.469 -16.188 0.548 1 97.06 92 ILE B N 1
ATOM 2403 C CA . ILE B 1 92 ? 7.676 -16.078 1.359 1 97.06 92 ILE B CA 1
ATOM 2404 C C . ILE B 1 92 ? 7.352 -16.422 2.812 1 97.06 92 ILE B C 1
ATOM 2406 O O . ILE B 1 92 ? 8.141 -16.125 3.715 1 97.06 92 ILE B O 1
ATOM 2410 N N . GLY B 1 93 ? 6.129 -16.969 3.014 1 95.25 93 GLY B N 1
ATOM 2411 C CA . GLY B 1 93 ? 5.762 -17.484 4.328 1 95.25 93 GLY B CA 1
ATOM 2412 C C . GLY B 1 93 ? 5.117 -16.422 5.215 1 95.25 93 GLY B C 1
ATOM 2413 O O . GLY B 1 93 ? 5.141 -15.242 4.895 1 95.25 93 GLY B O 1
ATOM 2414 N N . GLU B 1 94 ? 4.605 -16.859 6.406 1 93.44 94 GLU B N 1
ATOM 2415 C CA . GLU B 1 94 ? 3.836 -16 7.297 1 93.44 94 GLU B CA 1
ATOM 2416 C C . GLU B 1 94 ? 4.742 -15.32 8.32 1 93.44 94 GLU B C 1
ATOM 2418 O O . GLU B 1 94 ? 4.344 -14.344 8.953 1 93.44 94 GLU B O 1
ATOM 2423 N N . ALA B 1 95 ? 5.957 -15.781 8.43 1 94.88 95 ALA B N 1
ATOM 2424 C CA . ALA B 1 95 ? 6.852 -15.297 9.477 1 94.88 95 ALA B CA 1
ATOM 2425 C C . ALA B 1 95 ? 7.156 -13.812 9.297 1 94.88 95 ALA B C 1
ATOM 2427 O O . ALA B 1 95 ? 7.348 -13.094 10.281 1 94.88 95 ALA B O 1
ATOM 2428 N N . VAL B 1 96 ? 7.168 -13.336 8.102 1 95.38 96 VAL B N 1
ATOM 2429 C CA . VAL B 1 96 ? 7.5 -11.945 7.836 1 95.38 96 VAL B CA 1
ATOM 2430 C C . VAL B 1 96 ? 6.402 -11.031 8.375 1 95.38 96 VAL B C 1
ATOM 2432 O O . VAL B 1 96 ? 6.684 -9.969 8.93 1 95.38 96 VAL B O 1
ATOM 2435 N N . GLU B 1 97 ? 5.141 -11.43 8.195 1 91.31 97 GLU B N 1
ATOM 2436 C CA . GLU B 1 97 ? 4.031 -10.648 8.734 1 91.31 97 GLU B CA 1
ATOM 2437 C C . GLU B 1 97 ? 4.051 -10.648 10.258 1 91.31 97 GLU B C 1
ATOM 2439 O O . GLU B 1 97 ? 3.791 -9.617 10.891 1 91.31 97 GLU B O 1
ATOM 2444 N N . LEU B 1 98 ? 4.324 -11.766 10.797 1 90.88 98 LEU B N 1
ATOM 2445 C CA . LEU B 1 98 ? 4.406 -11.883 12.25 1 90.88 98 LEU B CA 1
ATOM 2446 C C . LEU B 1 98 ? 5.523 -11 12.805 1 90.88 98 LEU B C 1
ATOM 2448 O O . LEU B 1 98 ? 5.348 -10.344 13.828 1 90.88 98 LEU B O 1
ATOM 2452 N N . ARG B 1 99 ? 6.617 -10.984 12.109 1 94.12 99 ARG B N 1
ATOM 2453 C CA . ARG B 1 99 ? 7.738 -10.156 12.547 1 94.12 99 ARG B CA 1
ATOM 2454 C C . ARG B 1 99 ? 7.371 -8.672 12.516 1 94.12 99 ARG B C 1
ATOM 2456 O O . ARG B 1 99 ? 7.668 -7.934 13.453 1 94.12 99 ARG B O 1
ATOM 2463 N N . SER B 1 100 ? 6.773 -8.227 11.445 1 93.12 100 SER B N 1
ATOM 2464 C CA . SER B 1 100 ? 6.312 -6.848 11.344 1 93.12 100 SER B CA 1
ATOM 2465 C C . SER B 1 100 ? 5.383 -6.496 12.5 1 93.12 100 SER B C 1
ATOM 2467 O O . SER B 1 100 ? 5.559 -5.461 13.156 1 93.12 100 SER B O 1
ATOM 2469 N N . ALA B 1 101 ? 4.434 -7.375 12.828 1 86.69 101 ALA B N 1
ATOM 2470 C CA . ALA B 1 101 ? 3.473 -7.148 13.906 1 86.69 101 ALA B CA 1
ATOM 2471 C C . ALA B 1 101 ? 4.176 -7.062 15.258 1 86.69 101 ALA B C 1
ATOM 2473 O O . ALA B 1 101 ? 3.824 -6.23 16.094 1 86.69 101 ALA B O 1
ATOM 2474 N N . GLU B 1 102 ? 5.133 -7.914 15.414 1 90.75 102 GLU B N 1
ATOM 2475 C CA . GLU B 1 102 ? 5.898 -7.918 16.656 1 90.75 102 GLU B CA 1
ATOM 2476 C C . GLU B 1 102 ? 6.637 -6.598 16.859 1 90.75 102 GLU B C 1
ATOM 2478 O O . GLU B 1 102 ? 6.695 -6.074 17.969 1 90.75 102 GLU B O 1
ATOM 2483 N N . LEU B 1 103 ? 7.199 -6.129 15.82 1 92.12 103 LEU B N 1
ATOM 2484 C CA . LEU B 1 103 ? 7.93 -4.867 15.883 1 92.12 103 LEU B CA 1
ATOM 2485 C C . LEU B 1 103 ? 6.988 -3.715 16.219 1 92.12 103 LEU B C 1
ATOM 2487 O O . LEU B 1 103 ? 7.32 -2.852 17.031 1 92.12 103 LEU B O 1
ATOM 2491 N N . PHE B 1 104 ? 5.789 -3.762 15.641 1 83.62 104 PHE B N 1
ATOM 2492 C CA . PHE B 1 104 ? 4.789 -2.75 15.961 1 83.62 104 PHE B CA 1
ATOM 2493 C C . PHE B 1 104 ? 4.398 -2.82 17.438 1 83.62 104 PHE B C 1
ATOM 2495 O O . PHE B 1 104 ? 4.332 -1.793 18.109 1 83.62 104 PHE B O 1
ATOM 2502 N N . LYS B 1 105 ? 4.219 -3.982 17.906 1 83.56 105 LYS B N 1
ATOM 2503 C CA . LYS B 1 105 ? 3.828 -4.191 19.297 1 83.56 105 LYS B CA 1
ATOM 2504 C C . LYS B 1 105 ? 4.926 -3.725 20.25 1 83.56 105 LYS B C 1
ATOM 2506 O O . LYS B 1 105 ? 4.637 -3.211 21.344 1 83.56 105 LYS B O 1
ATOM 2511 N N . ALA B 1 106 ? 6.145 -3.854 19.812 1 90.44 106 ALA B N 1
ATOM 2512 C CA . ALA B 1 106 ? 7.297 -3.488 20.641 1 90.44 106 ALA B CA 1
ATOM 2513 C C . ALA B 1 106 ? 7.586 -1.992 20.531 1 90.44 106 ALA B C 1
ATOM 2515 O O . ALA B 1 106 ? 8.562 -1.504 21.109 1 90.44 106 ALA B O 1
ATOM 2516 N N . GLY B 1 107 ? 6.832 -1.289 19.766 1 86.06 107 GLY B N 1
ATOM 2517 C CA . GLY B 1 107 ? 7 0.15 19.656 1 86.06 107 GLY B CA 1
ATOM 2518 C C . GLY B 1 107 ? 7.996 0.552 18.578 1 86.06 107 GLY B C 1
ATOM 2519 O O . GLY B 1 107 ? 8.336 1.729 18.453 1 86.06 107 GLY B O 1
ATOM 2520 N N . ASN B 1 108 ? 8.562 -0.401 17.891 1 92.44 108 ASN B N 1
ATOM 2521 C CA . ASN B 1 108 ? 9.445 -0.126 16.766 1 92.44 108 ASN B CA 1
ATOM 2522 C C . ASN B 1 108 ? 8.672 0.021 15.461 1 92.44 108 ASN B C 1
ATOM 2524 O O . ASN B 1 108 ? 8.766 -0.833 14.578 1 92.44 108 ASN B O 1
ATOM 2528 N N . TYR B 1 109 ? 8 1.13 15.352 1 87.5 109 TYR B N 1
ATOM 2529 C CA . TYR B 1 109 ? 7.012 1.331 14.297 1 87.5 109 TYR B CA 1
ATOM 2530 C C . TYR B 1 109 ? 7.684 1.481 12.938 1 87.5 109 TYR B C 1
ATOM 2532 O O . TYR B 1 109 ? 7.234 0.901 11.945 1 87.5 109 TYR B O 1
ATOM 2540 N N . THR B 1 110 ? 8.773 2.193 12.922 1 92.31 110 THR B N 1
ATOM 2541 C CA . THR B 1 110 ? 9.492 2.428 11.672 1 92.31 110 THR B CA 1
ATOM 2542 C C . THR B 1 110 ? 9.953 1.108 11.062 1 92.31 110 THR B C 1
ATOM 2544 O O . THR B 1 110 ? 9.68 0.834 9.891 1 92.31 110 THR B O 1
ATOM 2547 N N . LEU B 1 111 ? 10.547 0.363 11.852 1 95.69 111 LEU B N 1
ATOM 2548 C CA . LEU B 1 111 ? 11.07 -0.902 11.344 1 95.69 111 LEU B CA 1
ATOM 2549 C C . LEU B 1 111 ? 9.93 -1.839 10.961 1 95.69 111 LEU B C 1
ATOM 2551 O O . LEU B 1 111 ? 10.023 -2.564 9.969 1 95.69 111 LEU B O 1
ATOM 2555 N N . GLY B 1 112 ? 8.867 -1.834 11.75 1 93.44 112 GLY B N 1
ATOM 2556 C CA . GLY B 1 112 ? 7.715 -2.645 11.398 1 93.44 112 GLY B CA 1
ATOM 2557 C C . GLY B 1 112 ? 7.148 -2.324 10.031 1 93.44 112 GLY B C 1
ATOM 2558 O O . GLY B 1 112 ? 6.863 -3.229 9.242 1 93.44 112 GLY B O 1
ATOM 2559 N N . LEU B 1 113 ? 6.984 -1.071 9.781 1 92.38 113 LEU B N 1
ATOM 2560 C CA . LEU B 1 113 ? 6.492 -0.607 8.484 1 92.38 113 LEU B CA 1
ATOM 2561 C C . LEU B 1 113 ? 7.426 -1.034 7.363 1 92.38 113 LEU B C 1
ATOM 2563 O O . LEU B 1 113 ? 6.977 -1.536 6.332 1 92.38 113 LEU B O 1
ATOM 2567 N N . LEU B 1 114 ? 8.703 -0.879 7.598 1 96.25 114 LEU B N 1
ATOM 2568 C CA . LEU B 1 114 ? 9.695 -1.171 6.566 1 96.25 114 LEU B CA 1
ATOM 2569 C C . LEU B 1 114 ? 9.828 -2.676 6.352 1 96.25 114 LEU B C 1
ATOM 2571 O O . LEU B 1 114 ? 10.086 -3.127 5.234 1 96.25 114 LEU B O 1
ATOM 2575 N N . VAL B 1 115 ? 9.648 -3.438 7.383 1 97.25 115 VAL B N 1
ATOM 2576 C CA . VAL B 1 115 ? 9.664 -4.891 7.238 1 97.25 115 VAL B CA 1
ATOM 2577 C C . VAL B 1 115 ? 8.516 -5.332 6.332 1 97.25 115 VAL B C 1
ATOM 2579 O O . VAL B 1 115 ? 8.688 -6.199 5.477 1 97.25 115 VAL B O 1
ATOM 2582 N N . ASP B 1 116 ? 7.406 -4.77 6.52 1 94.44 116 ASP B N 1
ATOM 2583 C CA . ASP 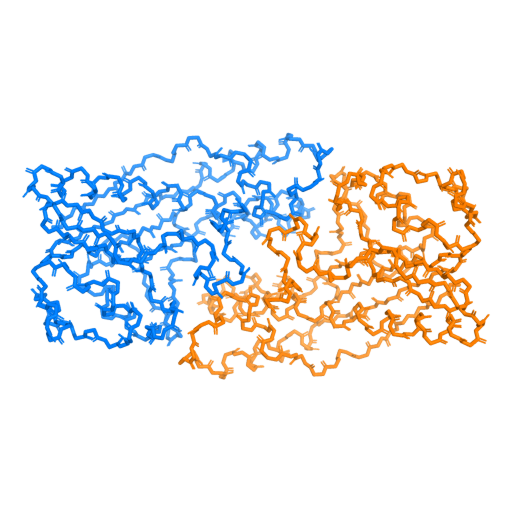B 1 116 ? 6.281 -5.07 5.637 1 94.44 116 ASP B CA 1
ATOM 2584 C C . ASP B 1 116 ? 6.617 -4.734 4.188 1 94.44 116 ASP B C 1
ATOM 2586 O O . ASP B 1 116 ? 6.352 -5.527 3.281 1 94.44 116 ASP B O 1
ATOM 2590 N N . ALA B 1 117 ? 7.137 -3.58 3.961 1 94.5 117 ALA B N 1
ATOM 2591 C CA . ALA B 1 117 ? 7.523 -3.148 2.621 1 94.5 117 ALA B CA 1
ATOM 2592 C C . ALA B 1 117 ? 8.594 -4.066 2.037 1 94.5 117 ALA B C 1
ATOM 2594 O O . ALA B 1 117 ? 8.539 -4.426 0.859 1 94.5 117 ALA B O 1
ATOM 2595 N N . ALA B 1 118 ? 9.547 -4.414 2.861 1 97.94 118 ALA B N 1
ATOM 2596 C CA . ALA B 1 118 ? 10.609 -5.32 2.428 1 97.94 118 ALA B CA 1
ATOM 2597 C C . ALA B 1 118 ? 10.047 -6.691 2.066 1 97.94 118 ALA B C 1
ATOM 2599 O O . ALA B 1 118 ? 10.508 -7.332 1.12 1 97.94 118 ALA B O 1
ATOM 2600 N N . ALA B 1 119 ? 9.094 -7.105 2.826 1 97.31 119 ALA B N 1
ATOM 2601 C CA . ALA B 1 119 ? 8.453 -8.383 2.535 1 97.31 119 ALA B CA 1
ATOM 2602 C C . ALA B 1 119 ? 7.727 -8.336 1.192 1 97.31 119 ALA B C 1
ATOM 2604 O O . ALA B 1 119 ? 7.777 -9.297 0.42 1 97.31 119 ALA B O 1
ATOM 2605 N N . THR B 1 120 ? 7.074 -7.238 0.956 1 95.06 120 THR B N 1
ATOM 2606 C CA . THR B 1 120 ? 6.414 -7.055 -0.332 1 95.06 120 THR B CA 1
ATOM 2607 C C . THR B 1 120 ? 7.43 -7.105 -1.471 1 95.06 120 THR B C 1
ATOM 2609 O O . THR B 1 120 ? 7.211 -7.785 -2.475 1 95.06 120 THR B O 1
ATOM 2612 N N . THR B 1 121 ? 8.508 -6.43 -1.3 1 96.06 121 THR B N 1
ATOM 2613 C CA . THR B 1 121 ? 9.578 -6.441 -2.291 1 96.06 121 THR B CA 1
ATOM 2614 C C . THR B 1 121 ? 10.109 -7.855 -2.498 1 96.06 121 THR B C 1
ATOM 2616 O O . THR B 1 121 ? 10.289 -8.297 -3.635 1 96.06 121 THR B O 1
ATOM 2619 N N . ALA B 1 122 ? 10.305 -8.531 -1.44 1 97 122 ALA B N 1
ATOM 2620 C CA . ALA B 1 122 ? 10.891 -9.867 -1.472 1 97 122 ALA B CA 1
ATOM 2621 C C . ALA B 1 122 ? 10 -10.836 -2.242 1 97 122 ALA B C 1
ATOM 2623 O O . ALA B 1 122 ? 10.484 -11.617 -3.068 1 97 122 ALA B O 1
ATOM 2624 N N . VAL B 1 123 ? 8.711 -10.836 -1.979 1 96.5 123 VAL B N 1
ATOM 2625 C CA . VAL B 1 123 ? 7.836 -11.805 -2.635 1 96.5 123 VAL B CA 1
ATOM 2626 C C . VAL B 1 123 ? 7.797 -11.531 -4.137 1 96.5 123 VAL B C 1
ATOM 2628 O O . VAL B 1 123 ? 7.73 -12.461 -4.941 1 96.5 123 VAL B O 1
ATOM 2631 N N . GLU B 1 124 ? 7.824 -10.289 -4.516 1 95.06 124 GLU B N 1
ATOM 2632 C CA . GLU B 1 124 ? 7.875 -9.945 -5.938 1 95.06 124 GLU B CA 1
ATOM 2633 C C . GLU B 1 124 ? 9.172 -10.438 -6.574 1 95.06 124 GLU B C 1
ATOM 2635 O O . GLU B 1 124 ? 9.172 -10.914 -7.715 1 95.06 124 GLU B O 1
ATOM 2640 N N . GLN B 1 125 ? 10.219 -10.305 -5.852 1 94.88 125 GLN B N 1
ATOM 2641 C CA . GLN B 1 125 ? 11.5 -10.773 -6.371 1 94.88 125 GLN B CA 1
ATOM 2642 C C . GLN B 1 125 ? 11.508 -12.297 -6.52 1 94.88 125 GLN B C 1
ATOM 2644 O O . GLN B 1 125 ? 12.094 -12.828 -7.465 1 94.88 125 GLN B O 1
ATOM 2649 N N . VAL B 1 126 ? 10.906 -12.984 -5.59 1 95.75 126 VAL B N 1
ATOM 2650 C CA . VAL B 1 126 ? 10.773 -14.43 -5.719 1 95.75 126 VAL B CA 1
ATOM 2651 C C . VAL B 1 126 ? 9.906 -14.766 -6.926 1 95.75 126 VAL B C 1
ATOM 2653 O O . VAL B 1 126 ? 10.227 -15.672 -7.699 1 95.75 126 VAL B O 1
ATOM 2656 N N . ALA B 1 127 ? 8.812 -14.047 -7.094 1 95.31 127 ALA B N 1
ATOM 2657 C CA . ALA B 1 127 ? 7.953 -14.242 -8.258 1 95.31 127 ALA B CA 1
ATOM 2658 C C . ALA B 1 127 ? 8.734 -14.023 -9.555 1 95.31 127 ALA B C 1
ATOM 2660 O O . ALA B 1 127 ? 8.586 -14.789 -10.508 1 95.31 127 ALA B O 1
ATOM 2661 N N . ASP B 1 128 ? 9.547 -13.062 -9.586 1 94.38 128 ASP B N 1
ATOM 2662 C CA . ASP B 1 128 ? 10.375 -12.758 -10.75 1 94.38 128 ASP B CA 1
ATOM 2663 C C . ASP B 1 128 ? 11.336 -13.906 -11.055 1 94.38 128 ASP B C 1
ATOM 2665 O O . ASP B 1 128 ? 11.562 -14.242 -12.219 1 94.38 128 ASP B O 1
ATOM 2669 N N . GLN B 1 129 ? 11.867 -14.414 -10.055 1 94.62 129 GLN B N 1
ATOM 2670 C CA . GLN B 1 129 ? 12.797 -15.531 -10.227 1 94.62 129 GLN B CA 1
ATOM 2671 C C . GLN B 1 129 ? 12.094 -16.734 -10.852 1 94.62 129 GLN B C 1
ATOM 2673 O O . GLN B 1 129 ? 12.602 -17.328 -11.797 1 94.62 129 GLN B O 1
ATOM 2678 N N . VAL B 1 130 ? 10.977 -17.078 -10.289 1 95.69 130 VAL B N 1
ATOM 2679 C CA . VAL B 1 130 ? 10.219 -18.203 -10.828 1 95.69 130 VAL B CA 1
ATOM 2680 C C . VAL B 1 130 ? 9.805 -17.891 -12.266 1 95.69 130 VAL B C 1
ATOM 2682 O O . VAL B 1 130 ? 9.891 -18.766 -13.141 1 95.69 130 VAL B O 1
ATOM 2685 N N . ASN B 1 131 ? 9.391 -16.656 -12.484 1 95.88 131 ASN B N 1
ATOM 2686 C CA . ASN B 1 131 ? 9.023 -16.234 -13.836 1 95.88 131 ASN B CA 1
ATOM 2687 C C . ASN B 1 131 ? 10.188 -16.375 -14.805 1 95.88 131 ASN B C 1
ATOM 2689 O O . ASN B 1 131 ? 9.992 -16.75 -15.961 1 95.88 131 ASN B O 1
ATOM 2693 N N . GLU B 1 132 ? 11.352 -16.047 -14.359 1 94.81 132 GLU B N 1
ATOM 2694 C CA . GLU B 1 132 ? 12.531 -16.172 -15.211 1 94.81 132 GLU B CA 1
ATOM 2695 C C . GLU B 1 132 ? 12.797 -17.641 -15.562 1 94.81 132 GLU B C 1
ATOM 2697 O O . GLU B 1 132 ? 13.188 -17.938 -16.688 1 94.81 132 GLU B O 1
ATOM 2702 N N . VAL B 1 133 ? 12.648 -18.5 -14.648 1 95.56 133 VAL B N 1
ATOM 2703 C CA . VAL B 1 133 ? 12.797 -19.922 -14.898 1 95.56 133 VAL B CA 1
ATOM 2704 C C . VAL B 1 133 ? 11.781 -20.375 -15.953 1 95.56 133 VAL B C 1
ATOM 2706 O O . VAL B 1 133 ? 12.125 -21.109 -16.875 1 95.56 133 VAL B O 1
ATOM 2709 N N . ILE B 1 134 ? 10.578 -19.938 -15.828 1 97.06 134 ILE B N 1
ATOM 2710 C CA . ILE B 1 134 ? 9.516 -20.25 -16.781 1 97.06 134 ILE B CA 1
ATOM 2711 C C . ILE B 1 134 ? 9.898 -19.734 -18.172 1 97.06 134 ILE B C 1
ATOM 2713 O O . ILE B 1 134 ? 9.789 -20.469 -19.156 1 97.06 134 ILE B O 1
ATOM 2717 N N . LYS B 1 135 ? 10.328 -18.5 -18.203 1 96.38 135 LYS B N 1
ATOM 2718 C CA . LYS B 1 135 ? 10.727 -17.891 -19.469 1 96.38 135 LYS B CA 1
ATOM 2719 C C . LYS B 1 135 ? 11.812 -18.703 -20.156 1 96.38 135 LYS B C 1
ATOM 2721 O O . LYS B 1 135 ? 11.734 -18.969 -21.359 1 96.38 135 LYS B O 1
ATOM 2726 N N . GLN B 1 136 ? 12.766 -19.078 -19.406 1 96.38 136 GLN B N 1
ATOM 2727 C CA . GLN B 1 136 ? 13.875 -19.859 -19.953 1 96.38 136 GLN B CA 1
ATOM 2728 C C . GLN B 1 136 ? 13.398 -21.219 -20.438 1 96.38 136 GLN B C 1
ATOM 2730 O O . GLN B 1 136 ? 13.797 -21.672 -21.516 1 96.38 136 GLN B O 1
ATOM 2735 N N . SER B 1 137 ? 12.602 -21.859 -19.672 1 96.56 137 SER B N 1
ATOM 2736 C CA . SER B 1 137 ? 12.055 -23.156 -20.047 1 96.56 137 SER B CA 1
ATOM 2737 C C . SER B 1 137 ? 11.227 -23.062 -21.328 1 96.56 137 SER B C 1
ATOM 2739 O O . SER B 1 137 ? 11.344 -23.906 -22.219 1 96.56 137 SER B O 1
ATOM 2741 N N . ALA B 1 138 ? 10.422 -22.062 -21.391 1 96.62 138 ALA B N 1
ATOM 2742 C CA . ALA B 1 138 ? 9.586 -21.844 -22.562 1 96.62 138 ALA B CA 1
ATOM 2743 C C . ALA B 1 138 ? 10.438 -21.562 -23.797 1 96.62 138 ALA B C 1
ATOM 2745 O O . ALA B 1 138 ? 10.164 -22.078 -24.875 1 96.62 138 ALA B O 1
ATOM 2746 N N . ALA B 1 139 ? 11.438 -20.734 -23.609 1 95.56 139 ALA B N 1
ATOM 2747 C CA . ALA B 1 139 ? 12.312 -20.391 -24.734 1 95.56 139 ALA B CA 1
ATOM 2748 C C . ALA B 1 139 ? 12.992 -21.625 -25.312 1 95.56 139 ALA B C 1
ATOM 2750 O O . ALA B 1 139 ? 13.094 -21.766 -26.531 1 95.56 139 ALA B O 1
ATOM 2751 N N . LYS B 1 140 ? 13.414 -22.484 -24.469 1 96.25 140 LYS B N 1
ATOM 2752 C CA . LYS B 1 140 ? 14.055 -23.734 -24.891 1 96.25 140 LYS B CA 1
ATOM 2753 C C . LYS B 1 140 ? 13.094 -24.578 -25.703 1 96.25 140 LYS B C 1
ATOM 2755 O O . LYS B 1 140 ? 13.516 -25.312 -26.609 1 96.25 140 LYS B O 1
ATOM 2760 N N . ALA B 1 141 ? 11.859 -24.422 -25.438 1 95.94 141 ALA B N 1
ATOM 2761 C CA . ALA B 1 141 ? 10.836 -25.219 -26.125 1 95.94 141 ALA B CA 1
ATOM 2762 C C . ALA B 1 141 ? 10.305 -24.484 -27.344 1 95.94 141 ALA B C 1
ATOM 2764 O O . ALA B 1 141 ? 9.367 -24.938 -28 1 95.94 141 ALA B O 1
ATOM 2765 N N . GLY B 1 142 ? 10.836 -23.266 -27.688 1 95.19 142 GLY B N 1
ATOM 2766 C CA . GLY B 1 142 ? 10.461 -22.547 -28.891 1 95.19 142 GLY B CA 1
ATOM 2767 C C . GLY B 1 142 ? 9.297 -21.594 -28.672 1 95.19 142 GLY B C 1
ATOM 2768 O O . GLY B 1 142 ? 8.555 -21.281 -29.609 1 95.19 142 GLY B O 1
ATOM 2769 N N . TYR B 1 143 ? 9.117 -21.172 -27.406 1 96.94 143 TYR B N 1
ATOM 2770 C CA . TYR B 1 143 ? 8.016 -20.266 -27.109 1 96.94 143 TYR B CA 1
ATOM 2771 C C . TYR B 1 143 ? 8.531 -18.922 -26.578 1 96.94 143 TYR B C 1
ATOM 2773 O O . TYR B 1 143 ? 9.641 -18.859 -26.047 1 96.94 143 TYR B O 1
ATOM 2781 N N . THR B 1 144 ? 7.762 -17.875 -26.828 1 95.69 144 THR B N 1
ATOM 2782 C CA . THR B 1 144 ? 7.871 -16.594 -26.125 1 95.69 144 THR B CA 1
ATOM 2783 C C . THR B 1 144 ? 6.75 -16.438 -25.109 1 95.69 144 THR B C 1
ATOM 2785 O O . THR B 1 144 ? 5.594 -16.766 -25.391 1 95.69 144 THR B O 1
ATOM 2788 N N . THR B 1 145 ? 7.062 -15.914 -23.984 1 96.19 145 THR B N 1
ATOM 2789 C CA . THR B 1 145 ? 6.062 -15.898 -22.922 1 96.19 145 THR B CA 1
ATOM 2790 C C . THR B 1 145 ? 5.391 -14.523 -22.844 1 96.19 145 THR B C 1
ATOM 2792 O O . THR B 1 145 ? 5.98 -13.516 -23.234 1 96.19 145 THR B O 1
ATOM 2795 N N . THR B 1 146 ? 4.172 -14.492 -22.406 1 95.06 146 THR B N 1
ATOM 2796 C CA . THR B 1 146 ? 3.533 -13.266 -21.938 1 95.06 146 THR B CA 1
ATOM 2797 C C . THR B 1 146 ? 4.055 -12.867 -20.562 1 95.06 146 THR B C 1
ATOM 2799 O O . THR B 1 146 ? 4.844 -13.602 -19.953 1 95.06 146 THR B O 1
ATOM 2802 N N . TRP B 1 147 ? 3.676 -11.68 -20.141 1 93.94 147 TRP B N 1
ATOM 2803 C CA . TRP B 1 147 ? 3.943 -11.297 -18.75 1 93.94 147 TRP B CA 1
ATOM 2804 C C . TRP B 1 147 ? 2.967 -11.984 -17.797 1 93.94 147 TRP B C 1
ATOM 2806 O O . TRP B 1 147 ? 1.964 -12.555 -18.234 1 93.94 147 TRP B O 1
ATOM 2816 N N . ARG B 1 148 ? 3.238 -11.969 -16.5 1 95.25 148 ARG B N 1
ATOM 2817 C CA . ARG B 1 148 ? 2.4 -12.594 -15.484 1 95.25 148 ARG B CA 1
ATOM 2818 C C . ARG B 1 148 ? 1.049 -11.891 -15.383 1 95.25 148 ARG B C 1
ATOM 2820 O O . ARG B 1 148 ? 0.977 -10.664 -15.422 1 95.25 148 ARG B O 1
ATOM 2827 N N . PHE B 1 149 ? 0.038 -12.695 -15.312 1 94.69 149 PHE B N 1
ATOM 2828 C CA . PHE B 1 149 ? -1.321 -12.195 -15.125 1 94.69 149 PHE B CA 1
ATOM 2829 C C . PHE B 1 149 ? -1.996 -12.891 -13.945 1 94.69 149 PHE B C 1
ATOM 2831 O O . PHE B 1 149 ? -2.01 -14.117 -13.867 1 94.69 149 PHE B O 1
ATOM 2838 N N . SER B 1 150 ? -2.488 -12.102 -13.047 1 94.25 150 SER B N 1
ATOM 2839 C CA . SER B 1 150 ? -3.037 -12.664 -11.82 1 94.25 150 SER B CA 1
ATOM 2840 C C . SER B 1 150 ? -4.551 -12.5 -11.758 1 94.25 150 SER B C 1
ATOM 2842 O O . SER B 1 150 ? -5.102 -11.578 -12.367 1 94.25 150 SER B O 1
ATOM 2844 N N . PRO B 1 151 ? -5.246 -13.43 -11.031 1 94.12 151 PRO B N 1
ATOM 2845 C CA . PRO B 1 151 ? -6.676 -13.227 -10.797 1 94.12 151 PRO B CA 1
ATOM 2846 C C . PRO B 1 151 ? -6.977 -11.906 -10.094 1 94.12 151 PRO B C 1
ATOM 2848 O O . PRO B 1 151 ? -6.215 -11.477 -9.219 1 94.12 151 PRO B O 1
ATOM 2851 N N . GLY B 1 152 ? -8.078 -11.383 -10.461 1 87.69 152 GLY B N 1
ATOM 2852 C CA . GLY B 1 152 ? -8.469 -10.109 -9.875 1 87.69 152 GLY B CA 1
ATOM 2853 C C . GLY B 1 152 ? -8.102 -8.922 -10.734 1 87.69 152 GLY B C 1
ATOM 2854 O O . GLY B 1 152 ? -8.539 -7.797 -10.469 1 87.69 152 GLY B O 1
ATOM 2855 N N . TYR B 1 153 ? -7.344 -9.148 -11.641 1 81.88 153 TYR B N 1
ATOM 2856 C CA . TYR B 1 153 ? -6.984 -8.094 -12.578 1 81.88 153 TYR B CA 1
ATOM 2857 C C . TYR B 1 153 ? -7.988 -8.016 -13.727 1 81.88 153 TYR B C 1
ATOM 2859 O O . TYR B 1 153 ? -8.43 -9.039 -14.242 1 81.88 153 TYR B O 1
ATOM 2867 N N . GLY B 1 154 ? -8.203 -6.777 -14.109 1 80 154 GLY B N 1
ATOM 2868 C CA . GLY B 1 154 ? -9.219 -6.613 -15.133 1 80 154 GLY B CA 1
ATOM 2869 C C . GLY B 1 154 ? -10.562 -7.207 -14.742 1 80 154 GLY B C 1
ATOM 2870 O O . GLY B 1 154 ? -11.086 -6.922 -13.664 1 80 154 GLY B O 1
ATOM 2871 N N . ASP B 1 155 ? -11.125 -8.023 -15.727 1 86.88 155 ASP B N 1
ATOM 2872 C CA . ASP B 1 155 ? -12.414 -8.656 -15.445 1 86.88 155 ASP B CA 1
ATOM 2873 C C . ASP B 1 155 ? -12.242 -10.148 -15.18 1 86.88 155 ASP B C 1
ATOM 2875 O O . ASP B 1 155 ? -13.195 -10.922 -15.273 1 86.88 155 ASP B O 1
ATOM 2879 N N . TRP B 1 156 ? -10.945 -10.562 -14.977 1 92.25 156 TRP B N 1
ATOM 2880 C CA . TRP B 1 156 ? -10.719 -11.938 -14.539 1 92.25 156 TRP B CA 1
ATOM 2881 C C . TRP B 1 156 ? -11.047 -12.102 -13.062 1 92.25 156 TRP B C 1
ATOM 2883 O O . TRP B 1 156 ? -10.305 -11.633 -12.195 1 92.25 156 TRP B O 1
ATOM 2893 N N . GLU B 1 157 ? -11.992 -12.797 -12.797 1 93.25 157 GLU B N 1
ATOM 2894 C CA . GLU B 1 157 ? -12.578 -12.836 -11.453 1 93.25 157 GLU B CA 1
ATOM 2895 C C . GLU B 1 157 ? -11.594 -13.422 -10.445 1 93.25 157 GLU B C 1
ATOM 2897 O O . GLU B 1 157 ? -10.859 -14.359 -10.758 1 93.25 157 GLU B O 1
ATOM 2902 N N . LEU B 1 158 ? -11.664 -12.906 -9.227 1 93.56 158 LEU B N 1
ATOM 2903 C CA . LEU B 1 158 ? -10.828 -13.375 -8.125 1 93.56 158 LEU B CA 1
ATOM 2904 C C . LEU B 1 158 ? -11.203 -14.789 -7.715 1 93.56 158 LEU B C 1
ATOM 2906 O O . LEU B 1 158 ? -10.359 -15.547 -7.234 1 93.56 158 LEU B O 1
ATOM 2910 N N . SER B 1 159 ? -12.438 -15.203 -7.941 1 94.31 159 SER B N 1
ATOM 2911 C CA . SER B 1 159 ? -12.969 -16.484 -7.477 1 94.31 159 SER B CA 1
ATOM 2912 C C . SER B 1 159 ? -12.25 -17.656 -8.156 1 94.31 159 SER B C 1
ATOM 2914 O O . SER B 1 159 ? -12.242 -18.766 -7.625 1 94.31 159 SER B O 1
ATOM 2916 N N . ILE B 1 160 ? -11.617 -17.375 -9.297 1 96.44 160 ILE B N 1
ATOM 2917 C CA . ILE B 1 160 ? -10.906 -18.438 -10.023 1 96.44 160 ILE B CA 1
ATOM 2918 C C . ILE B 1 160 ? -9.695 -18.891 -9.219 1 96.44 160 ILE B C 1
ATOM 2920 O O . ILE B 1 160 ? -9.117 -19.938 -9.5 1 96.44 160 ILE B O 1
ATOM 2924 N N . GLN B 1 161 ? -9.289 -18.078 -8.188 1 96.25 161 GLN B N 1
ATOM 2925 C CA . GLN B 1 161 ? -8.094 -18.312 -7.387 1 96.25 161 GLN B CA 1
ATOM 2926 C C . GLN B 1 161 ? -8.094 -19.703 -6.773 1 96.25 161 GLN B C 1
ATOM 2928 O O . GLN B 1 161 ? -7.051 -20.344 -6.68 1 96.25 161 GLN B O 1
ATOM 2933 N N . LYS B 1 162 ? -9.25 -20.203 -6.34 1 96.31 162 LYS B N 1
ATOM 2934 C CA . LYS B 1 162 ? -9.344 -21.516 -5.723 1 96.31 162 LYS B CA 1
ATOM 2935 C C . LYS B 1 162 ? -8.977 -22.609 -6.711 1 96.31 162 LYS B C 1
ATOM 2937 O O . LYS B 1 162 ? -8.203 -23.516 -6.383 1 96.31 162 LYS B O 1
ATOM 2942 N N . GLN B 1 163 ? -9.492 -22.516 -7.883 1 97.75 163 GLN B N 1
ATOM 2943 C CA . GLN B 1 163 ? -9.219 -23.516 -8.914 1 97.75 163 GLN B CA 1
ATOM 2944 C C . GLN B 1 163 ? -7.77 -23.438 -9.383 1 97.75 163 GLN B C 1
ATOM 2946 O O . GLN B 1 163 ? -7.121 -24.469 -9.578 1 97.75 163 GLN B O 1
ATOM 2951 N N . LEU B 1 164 ? -7.285 -22.203 -9.555 1 97.62 164 LEU B N 1
ATOM 2952 C CA . LEU B 1 164 ? -5.902 -22 -9.977 1 97.62 164 LEU B CA 1
ATOM 2953 C C . LEU B 1 164 ? -4.938 -22.594 -8.953 1 97.62 164 LEU B C 1
ATOM 2955 O O . LEU B 1 164 ? -3.979 -23.281 -9.32 1 97.62 164 LEU B O 1
ATOM 2959 N N . ALA B 1 165 ? -5.188 -22.328 -7.715 1 97.88 165 ALA B N 1
ATOM 2960 C CA . ALA B 1 165 ? -4.367 -22.859 -6.625 1 97.88 165 ALA B CA 1
ATOM 2961 C C . ALA B 1 165 ? -4.367 -24.391 -6.621 1 97.88 165 ALA B C 1
ATOM 2963 O O . ALA B 1 165 ? -3.33 -25.016 -6.391 1 97.88 165 ALA B O 1
ATOM 2964 N N . ALA B 1 166 ? -5.504 -24.969 -6.891 1 97.62 166 ALA B N 1
ATOM 2965 C CA . ALA B 1 166 ? -5.637 -26.422 -6.879 1 97.62 166 ALA B CA 1
ATOM 2966 C C . ALA B 1 166 ? -4.809 -27.047 -7.992 1 97.62 166 ALA B C 1
ATOM 2968 O O . ALA B 1 166 ? -4.09 -28.031 -7.758 1 97.62 166 ALA B O 1
ATOM 2969 N N . ILE B 1 167 ? -4.824 -26.531 -9.156 1 97.69 167 ILE B N 1
ATOM 2970 C CA . ILE B 1 167 ? -4.195 -27.203 -10.281 1 97.69 167 ILE B CA 1
ATOM 2971 C C . ILE B 1 167 ? -2.68 -27.047 -10.203 1 97.69 167 ILE B C 1
ATOM 2973 O O . ILE B 1 167 ? -1.932 -27.891 -10.695 1 97.69 167 ILE B O 1
ATOM 2977 N N . VAL B 1 168 ? -2.199 -25.938 -9.609 1 97.56 168 VAL B N 1
ATOM 2978 C CA . VAL B 1 168 ? -0.752 -25.766 -9.523 1 97.56 168 VAL B CA 1
ATOM 2979 C C . VAL B 1 168 ? -0.223 -26.453 -8.266 1 97.56 168 VAL B C 1
ATOM 2981 O O . VAL B 1 168 ? 0.972 -26.734 -8.164 1 97.56 168 VAL B O 1
ATOM 2984 N N . GLY B 1 169 ? -1.064 -26.672 -7.336 1 97.31 169 GLY B N 1
ATOM 2985 C CA . GLY B 1 169 ? -0.667 -27.391 -6.141 1 97.31 169 GLY B CA 1
ATOM 2986 C C . GLY B 1 169 ? -0.063 -26.5 -5.074 1 97.31 169 GLY B C 1
ATOM 2987 O O . GLY B 1 169 ? 1.015 -26.797 -4.551 1 97.31 169 GLY B O 1
ATOM 2988 N N . THR B 1 170 ? -0.756 -25.453 -4.707 1 97.38 170 THR B N 1
ATOM 2989 C CA . THR B 1 170 ? -0.228 -24.469 -3.762 1 97.38 170 THR B CA 1
ATOM 2990 C C . THR B 1 170 ? -0.06 -25.094 -2.377 1 97.38 170 THR B C 1
ATOM 2992 O O . THR B 1 170 ? 0.766 -24.641 -1.583 1 97.38 170 THR B O 1
ATOM 2995 N N . ASP B 1 171 ? -0.822 -26.125 -1.998 1 96.62 171 ASP B N 1
ATOM 2996 C CA . ASP B 1 171 ? -0.717 -26.812 -0.71 1 96.62 171 ASP B CA 1
ATOM 2997 C C . ASP B 1 171 ? 0.695 -27.344 -0.485 1 96.62 171 ASP B C 1
ATOM 2999 O O . ASP B 1 171 ? 1.156 -27.422 0.655 1 96.62 171 ASP B O 1
ATOM 3003 N N . LYS B 1 172 ? 1.392 -27.641 -1.518 1 96.75 172 LYS B N 1
ATOM 3004 C CA . LYS B 1 172 ? 2.736 -28.203 -1.438 1 96.75 172 LYS B CA 1
ATOM 3005 C C . LYS B 1 172 ? 3.74 -27.172 -0.95 1 96.75 172 LYS B C 1
ATOM 3007 O O . LYS B 1 172 ? 4.844 -27.516 -0.523 1 96.75 172 LYS B O 1
ATOM 3012 N N . ILE B 1 173 ? 3.348 -25.922 -1.01 1 96.69 173 ILE B N 1
ATOM 3013 C CA . ILE B 1 173 ? 4.281 -24.875 -0.571 1 96.69 173 ILE B CA 1
ATOM 3014 C C . ILE B 1 173 ? 3.67 -24.094 0.584 1 96.69 173 ILE B C 1
ATOM 3016 O O . ILE B 1 173 ? 4.121 -22.984 0.896 1 96.69 173 ILE B O 1
ATOM 3020 N N . GLY B 1 174 ? 2.629 -24.594 1.123 1 95.56 174 GLY B N 1
ATOM 3021 C CA . GLY B 1 174 ? 2.037 -23.969 2.301 1 95.56 174 GLY B CA 1
ATOM 3022 C C . GLY B 1 174 ? 1.22 -22.734 1.979 1 95.56 174 GLY B C 1
ATOM 3023 O O . GLY B 1 174 ? 1.092 -21.828 2.812 1 95.56 174 GLY B O 1
ATOM 3024 N N . LEU B 1 175 ? 0.772 -22.656 0.785 1 96.94 175 LEU B N 1
ATOM 3025 C CA . LEU B 1 175 ? -0.043 -21.531 0.321 1 96.94 175 LEU B CA 1
ATOM 3026 C C . LEU B 1 175 ? -1.491 -21.969 0.116 1 96.94 175 LEU B C 1
ATOM 3028 O O . LEU B 1 175 ? -1.754 -22.984 -0.521 1 96.94 175 LEU B O 1
ATOM 3032 N N . SER B 1 176 ? -2.418 -21.25 0.733 1 96.5 176 SER B N 1
ATOM 3033 C CA . SER B 1 176 ? -3.836 -21.578 0.625 1 96.5 176 SER B CA 1
ATOM 3034 C C . SER B 1 176 ? -4.656 -20.375 0.191 1 96.5 176 SER B C 1
ATOM 3036 O O . SER B 1 176 ? -4.133 -19.25 0.116 1 96.5 176 SER B O 1
ATOM 3038 N N . VAL B 1 177 ? -5.906 -20.594 -0.208 1 96.19 177 VAL B N 1
ATOM 3039 C CA . VAL B 1 177 ? -6.852 -19.547 -0.613 1 96.19 177 VAL B CA 1
ATOM 3040 C C . VAL B 1 177 ? -7.941 -19.406 0.444 1 96.19 177 VAL B C 1
ATOM 3042 O O . VAL B 1 177 ? -8.539 -20.391 0.868 1 96.19 177 VAL B O 1
ATOM 3045 N N . THR B 1 178 ? -8.133 -18.234 0.897 1 92.31 178 THR B N 1
ATOM 3046 C CA . THR B 1 178 ? -9.148 -17.969 1.915 1 92.31 178 THR B CA 1
ATOM 3047 C C . THR B 1 178 ? -10.547 -18.016 1.312 1 92.31 178 THR B C 1
ATOM 3049 O O . THR B 1 178 ? -10.703 -18.141 0.094 1 92.31 178 THR B O 1
ATOM 3052 N N . GLU B 1 179 ? -11.609 -17.859 2.16 1 89.56 179 GLU B N 1
ATOM 3053 C CA . GLU B 1 179 ? -13 -17.859 1.713 1 89.56 179 GLU B CA 1
ATOM 3054 C C . GLU B 1 179 ? -13.289 -16.641 0.839 1 89.56 179 GLU B C 1
ATOM 3056 O O . GLU B 1 179 ? -14.164 -16.688 -0.026 1 89.56 179 GLU B O 1
ATOM 3061 N N . ALA B 1 180 ? -12.508 -15.625 1.018 1 90.31 180 ALA B N 1
ATOM 3062 C CA . ALA B 1 180 ? -12.688 -14.406 0.24 1 90.31 180 ALA B CA 1
ATOM 3063 C C . ALA B 1 180 ? -11.773 -14.398 -0.987 1 90.31 180 ALA B C 1
ATOM 3065 O O . ALA B 1 180 ? -11.625 -13.375 -1.651 1 90.31 180 ALA B O 1
ATOM 3066 N N . PHE B 1 181 ? -11.109 -15.492 -1.276 1 93.75 181 PHE B N 1
ATOM 3067 C CA . PHE B 1 181 ? -10.336 -15.75 -2.486 1 93.75 181 PHE B CA 1
ATOM 3068 C C . PHE B 1 181 ? -8.992 -15.023 -2.432 1 93.75 181 PHE B C 1
ATOM 3070 O O . PHE B 1 181 ? -8.359 -14.797 -3.465 1 93.75 181 PHE B O 1
ATOM 3077 N N . LEU B 1 182 ? -8.602 -14.641 -1.219 1 93.06 182 LEU B N 1
ATOM 3078 C CA . LEU B 1 182 ? -7.262 -14.086 -1.018 1 93.06 182 LEU B CA 1
ATOM 3079 C C . LEU B 1 182 ? -6.266 -15.188 -0.677 1 93.06 182 LEU B C 1
ATOM 3081 O O . LEU B 1 182 ? -6.66 -16.312 -0.339 1 93.06 182 LEU B O 1
ATOM 3085 N N . LEU B 1 183 ? -5.043 -14.859 -0.81 1 95 183 LEU B N 1
ATOM 3086 C CA . LEU B 1 183 ? -4.004 -15.852 -0.553 1 95 183 LEU B CA 1
ATOM 3087 C C . LEU B 1 183 ? -3.545 -15.797 0.901 1 95 183 LEU B C 1
ATOM 3089 O O . LEU B 1 183 ? -3.512 -14.719 1.504 1 95 183 LEU B O 1
ATOM 3093 N N . PHE B 1 184 ? -3.24 -16.906 1.369 1 93.5 184 PHE B N 1
ATOM 3094 C CA . PHE B 1 184 ? -2.576 -17.031 2.66 1 93.5 184 PHE B CA 1
ATOM 3095 C C . PHE B 1 184 ? -1.375 -17.969 2.562 1 93.5 184 PHE B C 1
ATOM 3097 O O . PHE B 1 184 ? -1.5 -19.094 2.088 1 93.5 184 PHE B O 1
ATOM 3104 N N . PRO B 1 185 ? -0.215 -17.516 3.021 1 95.06 185 PRO B N 1
ATOM 3105 C CA . PRO B 1 185 ? 0.172 -16.25 3.66 1 95.06 185 PRO B CA 1
ATOM 3106 C C . PRO B 1 185 ? -0.038 -15.047 2.752 1 95.06 185 PRO B C 1
ATOM 3108 O O . PRO B 1 185 ? -0.165 -15.203 1.533 1 95.06 185 PRO B O 1
ATOM 3111 N N . ARG B 1 186 ? -0.05 -13.859 3.344 1 91.94 186 ARG B N 1
ATOM 3112 C CA . ARG B 1 186 ? -0.374 -12.617 2.643 1 91.94 186 ARG B CA 1
ATOM 3113 C C . ARG B 1 186 ? 0.667 -12.312 1.571 1 91.94 186 ARG B C 1
ATOM 3115 O O . ARG B 1 186 ? 0.325 -11.836 0.486 1 91.94 186 ARG B O 1
ATOM 3122 N N . LYS B 1 187 ? 1.876 -12.469 1.884 1 94.75 187 LYS B N 1
ATOM 3123 C CA . LYS B 1 187 ? 2.924 -12.188 0.91 1 94.75 187 LYS B CA 1
ATOM 3124 C C . LYS B 1 187 ? 3.137 -13.367 -0.034 1 94.75 187 LYS B C 1
ATOM 3126 O O . LYS B 1 187 ? 4.094 -14.125 0.123 1 94.75 187 LYS B O 1
ATOM 3131 N N . SER B 1 188 ? 2.24 -13.461 -0.911 1 96.75 188 SER B N 1
ATOM 3132 C CA . SER B 1 188 ? 2.152 -14.531 -1.899 1 96.75 188 SER B CA 1
ATOM 3133 C C . SER B 1 188 ? 1.622 -14.008 -3.232 1 96.75 188 SER B C 1
ATOM 3135 O O . SER B 1 188 ? 0.998 -12.953 -3.285 1 96.75 188 SER B O 1
ATOM 3137 N N . VAL B 1 189 ? 1.938 -14.688 -4.266 1 96.19 189 VAL B N 1
ATOM 3138 C CA . VAL B 1 189 ? 1.513 -14.312 -5.613 1 96.19 189 VAL B CA 1
ATOM 3139 C C . VAL B 1 189 ? 1.133 -15.562 -6.398 1 96.19 189 VAL B C 1
ATOM 3141 O O . VAL B 1 189 ? 1.82 -16.594 -6.324 1 96.19 189 VAL B O 1
ATOM 3144 N N . THR B 1 190 ? 0.037 -15.539 -7.047 1 97.56 190 THR B N 1
ATOM 3145 C CA . THR B 1 190 ? -0.277 -16.5 -8.102 1 97.56 190 THR B CA 1
ATOM 3146 C C . THR B 1 190 ? -0.395 -15.789 -9.453 1 97.56 190 THR B C 1
ATOM 3148 O O . THR B 1 190 ? -0.716 -14.602 -9.508 1 97.56 190 THR B O 1
ATOM 3151 N N . ALA B 1 191 ? -0.089 -16.484 -10.5 1 97.62 191 ALA B N 1
ATOM 3152 C CA . ALA B 1 191 ? -0.191 -15.891 -11.828 1 97.62 191 ALA B CA 1
ATOM 3153 C C . ALA B 1 191 ? -0.229 -16.953 -12.906 1 97.62 191 ALA B C 1
ATOM 3155 O O . ALA B 1 191 ? 0.077 -18.125 -12.648 1 97.62 191 ALA B O 1
ATOM 3156 N N . ILE B 1 192 ? -0.653 -16.547 -14.062 1 98.25 192 ILE B N 1
ATOM 3157 C CA . ILE B 1 192 ? -0.588 -17.344 -15.281 1 98.25 192 ILE B CA 1
ATOM 3158 C C . ILE B 1 192 ? 0.313 -16.656 -16.312 1 98.25 192 ILE B C 1
ATOM 3160 O O . ILE B 1 192 ? 0.317 -15.438 -16.422 1 98.25 192 ILE B O 1
ATOM 3164 N N . VAL B 1 193 ? 1.113 -17.469 -16.953 1 97.75 193 VAL B N 1
ATOM 3165 C CA . VAL B 1 193 ? 1.997 -17 -18.016 1 97.75 193 VAL B CA 1
ATOM 3166 C C . VAL B 1 193 ? 1.713 -17.797 -19.297 1 97.75 193 VAL B C 1
ATOM 3168 O O . VAL B 1 193 ? 1.764 -19.016 -19.297 1 97.75 193 VAL B O 1
ATOM 3171 N N . GLY B 1 194 ? 1.45 -17.078 -20.391 1 98.12 194 GLY B N 1
ATOM 3172 C CA . GLY B 1 194 ? 1.197 -17.734 -21.656 1 98.12 194 GLY B CA 1
ATOM 3173 C C . GLY B 1 194 ? 2.465 -18.047 -22.422 1 98.12 194 GLY B C 1
ATOM 3174 O O . GLY B 1 194 ? 3.465 -17.344 -22.312 1 98.12 194 GLY B O 1
ATOM 3175 N N . CYS B 1 195 ? 2.389 -19.109 -23.172 1 97.56 195 CYS B N 1
ATOM 3176 C CA . CYS B 1 195 ? 3.439 -19.5 -24.109 1 97.56 195 CYS B CA 1
ATOM 3177 C C . CYS B 1 195 ? 2.963 -19.344 -25.547 1 97.56 195 CYS B C 1
ATOM 3179 O O . CYS B 1 195 ? 2.117 -20.109 -26 1 97.56 195 CYS B O 1
ATOM 3181 N N . MET B 1 196 ? 3.562 -18.391 -26.141 1 96.56 196 MET B N 1
ATOM 3182 C CA . MET B 1 196 ? 3.234 -18.156 -27.547 1 96.56 196 MET B CA 1
ATOM 3183 C C . MET B 1 196 ? 4.309 -18.719 -28.453 1 96.56 196 MET B C 1
ATOM 3185 O O . MET B 1 196 ? 5.504 -18.531 -28.219 1 96.56 196 MET B O 1
ATOM 3189 N N . PRO B 1 197 ? 3.842 -19.438 -29.453 1 93.69 197 PRO B N 1
ATOM 3190 C CA . PRO B 1 197 ? 4.855 -19.922 -30.406 1 93.69 197 PRO B CA 1
ATOM 3191 C C . PRO B 1 197 ? 5.707 -18.781 -30.969 1 93.69 197 PRO B C 1
ATOM 3193 O O . PRO B 1 197 ? 5.211 -17.672 -31.172 1 93.69 197 PRO B O 1
ATOM 3196 N N . ASN B 1 198 ? 6.965 -19.078 -31 1 80.31 198 ASN B N 1
ATOM 3197 C CA . ASN B 1 198 ? 7.953 -18.078 -31.422 1 80.31 198 ASN B CA 1
ATOM 3198 C C . ASN B 1 198 ? 7.516 -17.344 -32.688 1 80.31 198 ASN B C 1
ATOM 3200 O O . ASN B 1 198 ? 6.934 -17.953 -33.594 1 80.31 198 ASN B O 1
ATOM 3204 N N . GLY B 1 199 ? 7.68 -16.125 -32.75 1 70.75 199 GLY B N 1
ATOM 3205 C CA . GLY B 1 199 ? 7.262 -15.25 -33.844 1 70.75 199 GLY B CA 1
ATOM 3206 C C . GLY B 1 199 ? 5.965 -14.516 -33.531 1 70.75 199 GLY B C 1
ATOM 3207 O O . GLY B 1 199 ? 5.605 -13.57 -34.25 1 70.75 199 GLY B O 1
ATOM 3208 N N . ALA B 1 200 ? 5.324 -14.969 -32.469 1 67.81 200 ALA B N 1
ATOM 3209 C CA . ALA B 1 200 ? 4.066 -14.32 -32.125 1 67.81 200 ALA B CA 1
ATOM 3210 C C . ALA B 1 200 ? 4.312 -13.078 -31.266 1 67.81 200 ALA B C 1
ATOM 3212 O O . ALA B 1 200 ? 5.23 -13.055 -30.438 1 67.81 200 ALA B O 1
ATOM 3213 N N . GLN B 1 201 ? 3.74 -11.898 -31.625 1 64.5 201 GLN B N 1
ATOM 3214 C CA . GLN B 1 201 ? 3.92 -10.656 -30.891 1 64.5 201 GLN B CA 1
ATOM 3215 C C . GLN B 1 201 ? 2.883 -10.516 -29.781 1 64.5 201 GLN B C 1
ATOM 3217 O O . GLN B 1 201 ? 1.754 -10.984 -29.906 1 64.5 201 GLN B O 1
ATOM 3222 N N . LEU B 1 202 ? 3.344 -9.992 -28.656 1 64.12 202 LEU B N 1
ATOM 3223 C CA . LEU B 1 202 ? 2.441 -9.734 -27.547 1 64.12 202 LEU B CA 1
ATOM 3224 C C . LEU B 1 202 ? 1.376 -8.711 -27.938 1 64.12 202 LEU B C 1
ATOM 3226 O O . LEU B 1 202 ? 1.684 -7.695 -28.547 1 64.12 202 LEU B O 1
ATOM 3230 N N . SER B 1 203 ? 0.18 -9.047 -27.766 1 52.03 203 SER B N 1
ATOM 3231 C CA . SER B 1 203 ? -0.925 -8.156 -28.125 1 52.03 203 SER B CA 1
ATOM 3232 C C . SER B 1 203 ? -1.199 -7.156 -27 1 52.03 203 SER B C 1
ATOM 3234 O O . SER B 1 203 ? -1.933 -6.184 -27.203 1 52.03 203 SER B O 1
ATOM 3236 N N . THR B 1 204 ? -0.576 -7.41 -25.797 1 54.06 204 THR B N 1
ATOM 3237 C CA . THR B 1 204 ? -0.936 -6.543 -24.688 1 54.06 204 THR B CA 1
ATOM 3238 C C . THR B 1 204 ? 0.306 -5.887 -24.094 1 54.06 204 THR B C 1
ATOM 3240 O O . THR B 1 204 ? 1.408 -6.43 -24.188 1 54.06 204 THR B O 1
ATOM 3243 N N . LYS B 1 205 ? 0.359 -4.633 -24 1 48.31 205 LYS B N 1
ATOM 3244 C CA . LYS B 1 205 ? 1.456 -3.873 -23.406 1 48.31 205 LYS B CA 1
ATOM 3245 C C . LYS B 1 205 ? 1.513 -4.07 -21.891 1 48.31 205 LYS B C 1
ATOM 3247 O O . LYS B 1 205 ? 0.478 -4.246 -21.25 1 48.31 205 LYS B O 1
ATOM 3252 N N . ARG B 1 206 ? 2.852 -4.512 -21.719 1 45.72 206 ARG B N 1
ATOM 3253 C CA . ARG B 1 206 ? 3.27 -4.598 -20.328 1 45.72 206 ARG B CA 1
ATOM 3254 C C . ARG B 1 206 ? 3.223 -3.227 -19.656 1 45.72 206 ARG B C 1
ATOM 3256 O O . ARG B 1 206 ? 3.584 -2.219 -20.266 1 45.72 206 ARG B O 1
ATOM 3263 N N . GLY B 1 207 ? 2.396 -2.732 -18.984 1 43.5 207 GLY B N 1
ATOM 3264 C CA . GLY B 1 207 ? 2.67 -1.485 -18.297 1 43.5 207 GLY B CA 1
ATOM 3265 C C . GLY B 1 207 ? 1.638 -1.156 -17.234 1 43.5 207 GLY B C 1
ATOM 3266 O O . GLY B 1 207 ? 0.573 -1.774 -17.188 1 43.5 207 GLY B O 1
ATOM 3267 N N . CYS B 1 208 ? 2.27 -0.427 -16.203 1 44.56 208 CYS B N 1
ATOM 3268 C CA . CYS B 1 208 ? 1.447 0.204 -15.18 1 44.56 208 CYS B CA 1
ATOM 3269 C C . CYS B 1 208 ? 0.188 0.811 -15.789 1 44.56 208 CYS B C 1
ATOM 3271 O O . CYS B 1 208 ? -0.78 1.084 -15.078 1 44.56 208 CYS B O 1
ATOM 3273 N N . THR B 1 209 ? 0.304 1.021 -16.984 1 39.59 209 THR B N 1
ATOM 3274 C CA . THR B 1 209 ? -0.778 1.74 -17.641 1 39.59 209 THR B CA 1
ATOM 3275 C C . THR B 1 209 ? -2.016 0.855 -17.766 1 39.59 209 THR B C 1
ATOM 3277 O O . THR B 1 209 ? -3.143 1.354 -17.781 1 39.59 209 THR B O 1
ATOM 3280 N N . SER B 1 210 ? -1.771 -0.36 -17.969 1 39.31 210 SER B N 1
ATOM 3281 C CA . SER B 1 210 ? -2.934 -1.237 -18.062 1 39.31 210 SER B CA 1
ATOM 3282 C C . SER B 1 210 ? -3.309 -1.803 -16.688 1 39.31 210 SER B C 1
ATOM 3284 O O . SER B 1 210 ? -4.355 -2.436 -16.547 1 39.31 210 SER B O 1
ATOM 3286 N N . CYS B 1 211 ? -2.4 -1.856 -15.906 1 41.59 211 CYS B N 1
ATOM 3287 C CA . CYS B 1 211 ? -2.637 -2.369 -14.562 1 41.59 211 CYS B CA 1
ATOM 3288 C C . CYS B 1 211 ? -3.602 -1.469 -13.797 1 41.59 211 CYS B C 1
ATOM 3290 O O . CYS B 1 211 ? -3.373 -0.263 -13.68 1 41.59 211 CYS B O 1
ATOM 3292 N N . THR B 1 212 ? -4.668 -1.896 -13.711 1 38.81 212 THR B N 1
ATOM 3293 C CA . THR B 1 212 ? -5.734 -1.171 -13.031 1 38.81 212 THR B CA 1
ATOM 3294 C C . THR B 1 212 ? -5.508 -1.156 -11.523 1 38.81 212 THR B C 1
ATOM 3296 O O . THR B 1 212 ? -6.34 -0.647 -10.773 1 38.81 212 THR B O 1
ATOM 3299 N N . GLN B 1 213 ? -4.367 -1.824 -11.203 1 41.78 213 GLN B N 1
ATOM 3300 C CA . GLN B 1 213 ? -4.152 -1.837 -9.766 1 41.78 213 GLN B CA 1
ATOM 3301 C C . GLN B 1 213 ? -3.551 -0.518 -9.281 1 41.78 213 GLN B C 1
ATOM 3303 O O . GLN B 1 213 ? -2.43 -0.169 -9.656 1 41.78 213 GLN B O 1
ATOM 3308 N N . ALA B 1 214 ? -4.352 0.235 -8.844 1 39.53 214 ALA B N 1
ATOM 3309 C CA . ALA B 1 214 ? -3.955 1.574 -8.422 1 39.53 214 ALA B CA 1
ATOM 3310 C C . ALA B 1 214 ? -2.764 1.518 -7.465 1 39.53 214 ALA B C 1
ATOM 3312 O O . ALA B 1 214 ? -1.926 2.422 -7.457 1 39.53 214 ALA B O 1
ATOM 3313 N N . ASN B 1 215 ? -2.637 0.522 -6.609 1 38.91 215 ASN B N 1
ATOM 3314 C CA . ASN B 1 215 ? -1.584 0.375 -5.613 1 38.91 215 ASN B CA 1
ATOM 3315 C C . ASN B 1 215 ? -0.57 -0.69 -6.02 1 38.91 215 ASN B C 1
ATOM 3317 O O . ASN B 1 215 ? -0.063 -1.428 -5.172 1 38.91 215 ASN B O 1
ATOM 3321 N N . CYS B 1 216 ? -0.525 -0.885 -7.312 1 43.09 216 CYS B N 1
ATOM 3322 C CA . CYS B 1 216 ? 0.441 -1.892 -7.738 1 43.09 216 CYS B CA 1
ATOM 3323 C C . CYS B 1 216 ? 1.868 -1.394 -7.547 1 43.09 216 CYS B C 1
ATOM 3325 O O . CYS B 1 216 ? 2.252 -0.365 -8.109 1 43.09 216 CYS B O 1
ATOM 3327 N N . ALA B 1 217 ? 2.551 -1.963 -6.691 1 40.91 217 ALA B N 1
ATOM 3328 C CA . ALA B 1 217 ? 3.951 -1.688 -6.375 1 40.91 217 ALA B CA 1
ATOM 3329 C C . ALA B 1 217 ? 4.816 -1.737 -7.633 1 40.91 217 ALA B C 1
ATOM 3331 O O . ALA B 1 217 ? 5.918 -1.188 -7.656 1 40.91 217 ALA B O 1
ATOM 3332 N N . SER B 1 218 ? 4.438 -2.465 -8.648 1 38.22 218 SER B N 1
ATOM 3333 C CA . SER B 1 218 ? 5.238 -2.676 -9.852 1 38.22 218 SER B CA 1
ATOM 3334 C C . SER B 1 218 ? 4.922 -1.632 -10.914 1 38.22 218 SER B C 1
ATOM 3336 O O . SER B 1 218 ? 5.387 -1.736 -12.055 1 38.22 218 SER B O 1
ATOM 3338 N N . ARG B 1 219 ? 3.92 -0.924 -10.789 1 36.94 219 ARG B N 1
ATOM 3339 C CA . ARG B 1 219 ? 3.637 0.046 -11.844 1 36.94 219 ARG B CA 1
ATOM 3340 C C . ARG B 1 219 ? 4.82 0.983 -12.055 1 36.94 219 ARG B C 1
ATOM 3342 O O . ARG B 1 219 ? 5.176 1.759 -11.164 1 36.94 219 ARG B O 1
ATOM 3349 N N . ASN B 1 220 ? 5.664 0.549 -12.703 1 32.44 220 ASN B N 1
ATOM 3350 C CA . ASN B 1 220 ? 6.82 1.306 -13.172 1 32.44 220 ASN B CA 1
ATOM 3351 C C . ASN B 1 220 ? 6.426 2.707 -13.625 1 32.44 220 ASN B C 1
ATOM 3353 O O . ASN B 1 220 ? 5.508 2.869 -14.43 1 32.44 220 ASN B O 1
ATOM 3357 N N . GLY B 1 221 ? 6.461 3.719 -12.766 1 28.52 221 GLY B N 1
ATOM 3358 C CA . GLY B 1 221 ? 6.512 5.051 -13.344 1 28.52 221 GLY B CA 1
ATOM 3359 C C . GLY B 1 221 ? 7.316 5.113 -14.625 1 28.52 221 GLY B C 1
ATOM 3360 O O . GL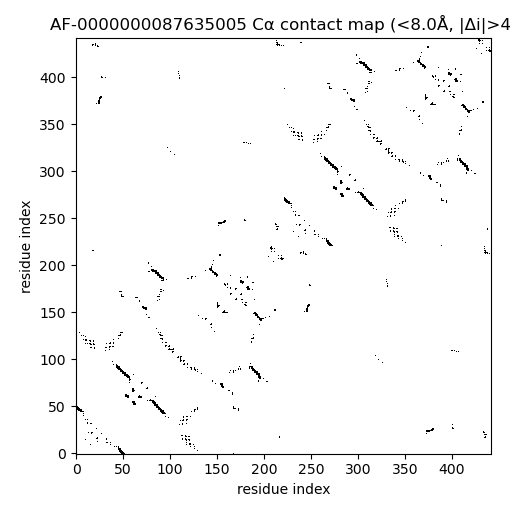Y B 1 221 ? 8.219 4.301 -14.836 1 28.52 221 GLY B O 1
#

Foldseek 3Di:
DDKDFDQQPQFDLCLLCLLLVNNPVPVPDSVLLVVLLVLLSVFWGKMKFKDKFFADLVQQWTVFVVIDHFDDDVVSLQQNQFGMKMKMKMGRAQRLLVVLVVCVVVVNPSSSSSNVSSLLRRLVVSVVVVVVVVQVVLVVVQWHKGDWDAAPWHPGHLQCLQVSCVRRVVVVVVWHADPVSAIPPNSMTITMMGTHHPPDDRPDDDALVRGPPPSPSPRDD/DDKDFDQQPQFDLCLLCLLLVNNPVPVPDSVLLVVLLVLLSVFWGKMKFKDKFFADLVQQWTVFVVIDHFDDDVVSLQQNQFGMKMKMKMGRAQRLLVVLVVCVVVVNNSSSSSNVSSLLRRLVVSVVVVVVVVQVVLVVVQWHKGDWDAAPWHPGHLVCLQVSCVRRVVVVVVWHADPVSAIPPNSMTITMMGTHHPPDDRPDDDALVRGPPPSPSPRDD

Solvent-accessible surface area (backbone atoms only — not comparable to full-atom values): 22984 Å² total; per-residue (Å²): 121,49,78,40,77,57,77,81,66,86,64,59,62,71,53,20,34,37,59,58,62,37,64,38,23,79,74,51,62,60,66,52,54,54,49,13,39,50,55,30,65,72,48,42,51,45,31,32,35,31,32,78,34,50,34,41,44,90,76,29,35,35,62,47,86,73,66,45,78,61,63,37,66,53,56,47,58,68,30,51,68,20,49,30,32,36,36,37,39,32,33,23,43,56,49,37,59,51,50,20,48,50,28,44,75,71,66,39,48,68,48,15,52,35,21,48,16,27,38,51,41,42,34,52,51,52,44,49,51,54,48,49,52,49,46,52,55,36,42,77,71,50,26,43,63,52,70,78,44,41,69,20,44,63,60,17,47,28,72,52,40,55,59,54,38,58,69,46,44,32,67,82,66,68,36,48,63,47,96,74,41,43,59,35,37,73,45,47,49,58,32,37,27,27,28,18,52,62,88,64,76,80,89,63,77,87,43,43,82,67,47,72,51,70,54,39,83,73,42,62,125,121,49,78,41,78,56,76,82,66,86,64,58,62,70,54,20,34,36,59,57,61,37,61,39,22,80,74,51,63,60,67,51,53,52,50,14,39,50,54,31,66,71,48,43,52,46,32,33,34,31,32,78,32,50,32,41,46,90,77,28,34,37,62,47,87,72,66,43,77,60,64,36,66,51,56,47,58,69,31,50,69,20,48,30,32,36,34,39,38,30,34,24,43,54,48,37,61,51,51,20,47,48,28,43,75,71,66,39,48,68,47,15,52,34,22,47,15,27,38,52,42,42,35,51,51,52,43,49,50,55,48,49,53,50,46,52,55,36,44,76,71,50,25,42,63,52,70,79,44,42,69,20,45,62,60,17,48,28,72,52,41,55,60,55,38,59,71,46,43,33,67,81,67,67,36,48,63,46,98,74,41,41,59,37,36,74,43,48,49,58,31,38,28,28,29,18,52,63,88,64,74,80,87,62,77,86,43,42,80,67,47,71,50,69,57,39,83,72,42,61,124

InterPro domains:
  IPR017342 S-adenosyl-L-methionine dependent methionine synthase, predicted [PIRSF037984] (10-219)
  IPR037010 Vitamin B12-dependent methionine synthase, activation domain superfamily [SSF56507] (34-194)

Radius of gyration: 23.47 Å; Cα contacts (8 Å, |Δi|>4): 960; chains: 2; bounding box: 40×68×56 Å

Sequence (442 aa):
MAIYNGRLPQIDKAEVTRYAGLRQAKDFPQQYVMEACLEVQLVAEPKGIFEEYDYDAETGLIKSNPPLQLTGHSIRQHLAKATKVYVMAVTIGEAVELRSAELFKAGNYTLGLLVDAAATTAVEQVADQVNEVIKQSAAKAGYTTTWRFSPGYGDWELSIQKQLAAIVGTDKIGLSVTEAFLLFPRKSVTAIVGCMPNGAQLSTKRGCTSCTQANCASRNGMAIYNGRLPQIDKAEVTRYAGLRQAKDFPQQYVMEACLEVQLVAEPKGIFEEYDYDAETGLIKSNPPLQLTGHSIRQHLAKATKVYVMAVTIGEAVELRSAELFKAGNYTLGLLVDAAATTAVEQVADQVNEVIKQSAAKAGYTTTWRFSPGYGDWELSIQKQLAAIVGTDKIGLSVTEAFLLFPRKSVTAIVGCMPNGAQLSTKRGCTSCTQANCASRNG

Nearest PDB structures (foldseek):
  1j6r-assembly2_B  TM=8.566E-01  e=2.841E-13  Thermotoga maritima
  8ssd-assembly1_A  TM=7.195E-01  e=4.831E-09  Thermus thermophilus HB8
  8ssc-assembly1_A  TM=7.114E-01  e=5.780E-09  Thermus thermophilus HB8
  8ssd-assembly1_C  TM=7.103E-01  e=9.323E-09  Thermus thermophilus HB8
  8ssd-assembly1_B  TM=7.144E-01  e=4.154E-08  Thermus thermophilus HB8